Protein AF-A0A9R0TWY5-F1 (afdb_monomer_lite)

Organism: Triticum turgidum subsp. durum (NCBI:txid4567)

pLDDT: mean 80.07, std 17.95, range [31.91, 96.81]

Secondary structure (DSSP, 8-state):
--------GGGTTHHHHHHHTSTTT-HHHHHHHHHHHHHHHHHHHHHH---SSHHHHHHHHHHHHHHHHHHHHHHHHHHHHHHHHHHHHHHHHHHHHHHHHHH-GGG----S--------------S-TTTHHHHHHHHHTSS---SS-SHHHHHHHHHHHHHHHHHHHHHHHHHHHHHHHHHHHHHHHHHHHHHHHHHHHHHHHHHHHHHHHHHHHHHHHHHHHHHHHHHHHHHHHHHHH--------TTHHHHHHHHHHHHHHHHHHHHHHHHHHHHHHHHHHHHHHHHHHHHHHHHHHHHHHHHHHHHHHHHHHHHHHHHHHHHHHHHHHHHHHHHHHHHHHHHHHHHHHHHHHHHHHHHHHHHHHHHHHHHHHHHHHHHHHHHHHHHHHHHHHHHHHHHHHHHHHHHHHHHHHHHHHHHHHHHHHHHHHHHHHGGGS--S---S---------SSSSGGGTHHHHHHHHHHHHHHHHHHHHHHHHHHHHHHHHHHHHHHHHHHHHHHHHHHHHHHHHHHHHHHHHHHHHHHHHHHHHHHHHHHHHHHHHHHHHHHHHHHHHHHHHHHHHHHHHHHHHHHHHHHHHHHHHHHHHHHHHHHHHHHHHHHHHHHHHHHHHHHHHHHHHHHHHHHHHHHHHHHHHHHHHHHHHHHHHHHHHHHHHHHHHHHHHHHHHHHHHHHHHHHHSTT-

Foldseek 3Di:
DDDDDDPDPPPPCVVVCCQDPDCVRHPVLVVLVVVLVVLVVVLVCLQPDDDPDPVSNVVSCVVCVVVSVVSVVVSVVSVVVVVVVNVVVVVVVVVVVVVVCVVCVPRDDDDPPDDDDDDDDDDDDDDDPPVVVVVVVVVVVDDDDDDDCDPVVVVVVVVVVVVVVVVVVVVVVVVVVVVVVVVVVVVVVVVVVVVVVVVVVVVVVVVVVVVVVVVVVVVVVVVVVVVVVVVVVVVVVVVVPDDDDDDDDVPVVVVVVVVVVVVVVVVVVVVVVVVVVVVVVVVVVVVVVVVVVVVVVVVVVVVVVVVVVVVVVVVVVVVVVVVVVVVVVVVVVVVVVVVVVVVVVVVVVVVVVVVVVVVVVVVVVVVVVVVVVVVVVVVVVVVVVVVVVVVVVVVVVVVVVVVVVVVVVVVVVVVVVVVVVVVVVVVVVVVVVVVVVVVVPPPPDPDDDDDDDDDPPPPPPPPPPVVVVVVVVVVVVVVVVVVVVVVVVVVVVVVVVVVVVVVVVVVVVVVVVVVVVVVVVVVVVVVVVVVVVVVVVVVVVVVVVVVVVVVVVVVVVVVVVVVVVVVVVVVVVVVVVVVVVVVVVVVVVVVVVVVVVVVVVVVVVVVVVVVVVVVVVVVVVVVVVVVVVVVVVVVVVVVVVVVVVVVVVVVVVVVVVVVVVVVVVVVVVVVVVVVVVVVVVVVVVVVPPVPD

Structure (mmCIF, N/CA/C/O backbone):
data_AF-A0A9R0TWY5-F1
#
_entry.id   AF-A0A9R0TWY5-F1
#
loop_
_atom_site.group_PDB
_atom_site.id
_atom_site.type_symbol
_atom_site.label_atom_id
_atom_site.label_alt_id
_atom_site.label_comp_id
_atom_site.label_asym_id
_atom_site.label_entity_id
_atom_site.label_seq_id
_atom_site.pdbx_PDB_ins_code
_atom_site.Cartn_x
_atom_site.Cartn_y
_atom_site.Cartn_z
_atom_site.occupancy
_atom_site.B_iso_or_equiv
_atom_site.auth_seq_id
_atom_site.auth_comp_id
_atom_site.auth_asym_id
_atom_site.auth_atom_id
_atom_site.pdbx_PDB_model_num
ATOM 1 N N . MET A 1 1 ? 45.785 25.329 -63.243 1.00 34.78 1 MET A N 1
ATOM 2 C CA . MET A 1 1 ? 45.561 25.012 -61.820 1.00 34.78 1 MET A CA 1
ATOM 3 C C . MET A 1 1 ? 44.233 24.293 -61.726 1.00 34.78 1 MET A C 1
ATOM 5 O O . MET A 1 1 ? 43.236 24.856 -62.151 1.00 34.78 1 MET A O 1
ATOM 9 N N . ALA A 1 2 ? 44.260 23.022 -61.329 1.00 37.69 2 ALA A N 1
ATOM 10 C CA . ALA A 1 2 ? 43.094 22.147 -61.291 1.00 37.69 2 ALA A CA 1
ATOM 11 C C . ALA A 1 2 ? 42.372 22.307 -59.947 1.00 37.69 2 ALA A C 1
ATOM 13 O O . ALA A 1 2 ? 42.999 22.149 -58.903 1.00 37.69 2 ALA A O 1
ATOM 14 N N . THR A 1 3 ? 41.079 22.621 -59.974 1.00 32.69 3 THR A N 1
ATOM 15 C CA . THR A 1 3 ? 40.222 22.698 -58.783 1.00 32.69 3 THR A CA 1
ATOM 16 C C . THR A 1 3 ? 39.201 21.571 -58.844 1.00 32.69 3 THR A C 1
ATOM 18 O O . THR A 1 3 ? 38.258 21.605 -59.632 1.00 32.69 3 THR A O 1
ATOM 21 N N . THR A 1 4 ? 39.452 20.537 -58.048 1.00 35.50 4 THR A N 1
ATOM 22 C CA . THR A 1 4 ? 38.621 19.346 -57.879 1.00 35.50 4 THR A CA 1
ATOM 23 C C . THR A 1 4 ? 37.370 19.662 -57.060 1.00 35.50 4 THR A C 1
ATOM 25 O O . THR A 1 4 ? 37.448 20.290 -56.008 1.00 35.50 4 THR A O 1
ATOM 28 N N . SER A 1 5 ? 36.222 19.197 -57.547 1.00 36.16 5 SER A N 1
ATOM 29 C CA . SER A 1 5 ? 34.915 19.207 -56.883 1.00 36.16 5 SER A CA 1
ATOM 30 C C . SER A 1 5 ? 34.921 18.470 -55.532 1.00 36.16 5 SER A C 1
ATOM 32 O O . SER A 1 5 ? 35.591 17.437 -55.429 1.00 36.16 5 SER A O 1
ATOM 34 N N . PRO A 1 6 ? 34.127 18.905 -54.535 1.00 39.34 6 PRO A N 1
ATOM 35 C CA . PRO A 1 6 ? 33.996 18.200 -53.267 1.00 39.34 6 PRO A CA 1
ATOM 36 C C . PRO A 1 6 ? 33.177 16.922 -53.477 1.00 39.34 6 PRO A C 1
ATOM 38 O O . PRO A 1 6 ? 31.978 16.950 -53.748 1.00 39.34 6 PRO A O 1
ATOM 41 N N . THR A 1 7 ? 33.853 15.781 -53.402 1.00 39.88 7 THR A N 1
ATOM 42 C CA . THR A 1 7 ? 33.234 14.457 -53.344 1.00 39.88 7 THR A CA 1
ATOM 43 C C . THR A 1 7 ? 32.407 14.318 -52.071 1.00 39.88 7 THR A C 1
ATOM 45 O O . THR A 1 7 ? 32.945 14.455 -50.975 1.00 39.88 7 THR A O 1
ATOM 48 N N . ASP A 1 8 ? 31.132 13.996 -52.258 1.00 42.44 8 ASP A N 1
ATOM 49 C CA . ASP A 1 8 ? 30.138 13.577 -51.270 1.00 42.44 8 ASP A CA 1
ATOM 50 C C . ASP A 1 8 ? 30.741 12.648 -50.191 1.00 42.44 8 ASP A C 1
ATOM 52 O O . ASP A 1 8 ? 31.057 11.480 -50.435 1.00 42.44 8 ASP A O 1
ATOM 56 N N . VAL A 1 9 ? 30.966 13.198 -48.994 1.00 46.16 9 VAL A N 1
ATOM 57 C CA . VAL A 1 9 ? 31.624 12.516 -47.864 1.00 46.16 9 VAL A CA 1
ATOM 58 C C . VAL A 1 9 ? 30.659 11.539 -47.171 1.00 46.16 9 VAL A C 1
ATOM 60 O O . VAL A 1 9 ? 31.099 10.600 -46.509 1.00 46.16 9 VAL A O 1
ATOM 63 N N . LYS A 1 10 ? 29.343 11.659 -47.415 1.00 45.00 10 LYS A N 1
ATOM 64 C CA . LYS A 1 10 ? 28.296 10.862 -46.750 1.00 45.00 10 LYS A CA 1
ATOM 65 C C . LYS A 1 10 ? 28.230 9.386 -47.162 1.00 45.00 10 LYS A C 1
ATOM 67 O O . LYS A 1 10 ? 27.529 8.617 -46.515 1.00 45.00 10 LYS A O 1
ATOM 72 N N . ARG A 1 11 ? 28.953 8.946 -48.203 1.00 45.94 11 ARG A N 1
ATOM 73 C CA . ARG A 1 11 ? 28.915 7.544 -48.687 1.00 45.94 11 ARG A CA 1
ATOM 74 C C . ARG A 1 11 ? 30.169 6.710 -48.447 1.00 45.94 11 ARG A C 1
ATOM 76 O O . ARG A 1 11 ? 30.158 5.529 -48.788 1.00 45.94 11 ARG A O 1
ATOM 83 N N . LYS A 1 12 ? 31.242 7.260 -47.873 1.00 49.69 12 LYS A N 1
ATOM 84 C CA . LYS A 1 12 ? 32.539 6.553 -47.840 1.00 49.69 12 LYS A CA 1
ATOM 85 C C . LYS A 1 12 ? 32.571 5.305 -46.940 1.00 49.69 12 LYS A C 1
ATOM 87 O O . LYS A 1 12 ? 33.426 4.454 -47.155 1.00 49.69 12 LYS A O 1
ATOM 92 N N . TYR A 1 13 ? 31.603 5.136 -46.033 1.00 54.84 13 TYR A N 1
ATOM 93 C CA . TYR A 1 13 ? 31.552 4.004 -45.091 1.00 54.84 13 TYR A CA 1
ATOM 94 C C . TYR A 1 13 ? 30.248 3.178 -45.147 1.00 54.84 13 TYR A C 1
ATOM 96 O O . TYR A 1 13 ? 30.024 2.322 -44.293 1.00 54.84 13 TYR A O 1
ATOM 104 N N . SER A 1 14 ? 29.401 3.370 -46.174 1.00 52.78 14 SER A N 1
ATOM 105 C CA . SER A 1 14 ? 28.121 2.638 -46.326 1.00 52.78 14 SER A CA 1
ATOM 106 C C . SER A 1 14 ? 28.306 1.118 -46.365 1.00 52.78 14 SER A C 1
ATOM 108 O O . SER A 1 14 ? 27.497 0.389 -45.809 1.00 52.78 14 SER A O 1
ATOM 110 N N . TRP A 1 15 ? 29.405 0.629 -46.950 1.00 57.94 15 TRP A N 1
ATOM 111 C CA . TRP A 1 15 ? 29.685 -0.809 -47.060 1.00 57.94 15 TRP A CA 1
ATOM 112 C C . TRP A 1 15 ? 29.863 -1.509 -45.699 1.00 57.94 15 TRP A C 1
ATOM 114 O O . TRP A 1 15 ? 29.607 -2.709 -45.577 1.00 57.94 15 TRP A O 1
ATOM 124 N N . TRP A 1 16 ? 30.259 -0.759 -44.666 1.00 55.19 16 TRP A N 1
ATOM 125 C CA . TRP A 1 16 ? 30.449 -1.282 -43.315 1.00 55.19 16 TRP A CA 1
ATOM 126 C C . TRP A 1 16 ? 29.138 -1.322 -42.518 1.00 55.19 16 TRP A C 1
ATOM 128 O O . TRP A 1 16 ? 28.821 -2.352 -41.919 1.00 55.19 16 TRP A O 1
ATOM 138 N N . TRP A 1 17 ? 28.324 -0.262 -42.617 1.00 54.00 17 TRP A N 1
ATOM 139 C CA . TRP A 1 17 ? 26.941 -0.227 -42.114 1.00 54.00 17 TRP A CA 1
ATOM 140 C C . TRP A 1 17 ? 26.075 -1.327 -42.739 1.00 54.00 17 TRP A C 1
ATOM 142 O O . TRP A 1 17 ? 25.400 -2.080 -42.032 1.00 54.00 17 TRP A O 1
ATOM 152 N N . ASP A 1 18 ? 26.156 -1.468 -44.065 1.00 56.38 18 ASP A N 1
ATOM 153 C CA . ASP A 1 18 ? 25.408 -2.468 -44.824 1.00 56.38 18 ASP A CA 1
ATOM 154 C C . ASP A 1 18 ? 25.840 -3.905 -44.494 1.00 56.38 18 ASP A C 1
ATOM 156 O O . ASP A 1 18 ? 25.045 -4.824 -44.681 1.00 56.38 18 ASP A O 1
ATOM 160 N N . SER A 1 19 ? 27.058 -4.131 -43.984 1.00 57.53 19 SER A N 1
ATOM 161 C CA . SER A 1 19 ? 27.556 -5.481 -43.669 1.00 57.53 19 SER A CA 1
ATOM 162 C C . SER A 1 19 ? 27.142 -6.005 -42.289 1.00 57.53 19 SER A C 1
ATOM 164 O O . SER A 1 19 ? 26.990 -7.216 -42.145 1.00 57.53 19 SER A O 1
ATOM 166 N N . HIS A 1 20 ? 26.940 -5.144 -41.281 1.00 57.88 20 HIS A N 1
ATOM 167 C CA . HIS A 1 20 ? 26.752 -5.601 -39.889 1.00 57.88 20 HIS A CA 1
ATOM 168 C C . HIS A 1 20 ? 25.361 -5.362 -39.292 1.00 57.88 20 HIS A C 1
ATOM 170 O O . HIS A 1 20 ? 24.968 -6.098 -38.385 1.00 57.88 20 HIS A O 1
ATOM 176 N N . ILE A 1 21 ? 24.610 -4.375 -39.791 1.00 62.28 21 ILE A N 1
ATOM 177 C CA . ILE A 1 21 ? 23.358 -3.920 -39.155 1.00 62.28 21 ILE A CA 1
ATOM 178 C C . ILE A 1 21 ? 22.152 -4.015 -40.116 1.00 62.28 21 ILE A C 1
ATOM 180 O O . ILE A 1 21 ? 21.000 -3.887 -39.710 1.00 62.28 21 ILE A O 1
ATOM 184 N N . CYS A 1 22 ? 22.375 -4.338 -41.396 1.00 62.16 22 CYS A N 1
ATOM 185 C CA . CYS A 1 22 ? 21.287 -4.552 -42.350 1.00 62.16 22 CYS A CA 1
ATOM 186 C C . CYS A 1 22 ? 20.731 -5.993 -42.271 1.00 62.16 22 CYS A C 1
ATOM 188 O O . CYS A 1 22 ? 21.514 -6.949 -42.348 1.00 62.16 22 CYS A O 1
ATOM 190 N N . PRO A 1 23 ? 19.394 -6.188 -42.247 1.00 56.72 23 PRO A N 1
ATOM 191 C CA . PRO A 1 23 ? 18.764 -7.515 -42.284 1.00 56.72 23 PRO A CA 1
ATOM 192 C C . PRO A 1 23 ? 19.179 -8.388 -43.478 1.00 56.72 23 PRO A C 1
ATOM 194 O O . PRO A 1 23 ? 19.038 -9.601 -43.426 1.00 56.72 23 PRO A O 1
ATOM 197 N N . LYS A 1 24 ? 19.688 -7.784 -44.563 1.00 58.66 24 LYS A N 1
ATOM 198 C CA . LYS A 1 24 ? 20.095 -8.498 -45.785 1.00 58.66 24 LYS A CA 1
ATOM 199 C C . LYS A 1 24 ? 21.449 -9.208 -45.676 1.00 58.66 24 LYS A C 1
ATOM 201 O O . LYS A 1 24 ? 21.680 -10.145 -46.431 1.00 58.66 24 LYS A O 1
ATOM 206 N N . ASN A 1 25 ? 22.327 -8.766 -44.771 1.00 62.78 25 ASN A N 1
ATOM 207 C CA . ASN A 1 25 ? 23.707 -9.265 -44.660 1.00 62.78 25 ASN A CA 1
ATOM 208 C C . ASN A 1 25 ? 24.039 -9.838 -43.270 1.00 62.78 25 ASN A C 1
ATOM 210 O O . ASN A 1 25 ? 25.028 -10.556 -43.121 1.00 62.78 25 ASN A O 1
ATOM 214 N N . SER A 1 26 ? 23.211 -9.566 -42.258 1.00 73.25 26 SER A N 1
ATOM 215 C CA . SER A 1 26 ? 23.418 -10.033 -40.888 1.00 73.25 26 SER A CA 1
ATOM 216 C C . SER A 1 26 ? 22.602 -11.295 -40.582 1.00 73.25 26 SER A C 1
ATOM 218 O O . SER A 1 26 ? 21.397 -11.225 -40.333 1.00 73.25 26 SER A O 1
ATOM 220 N N . LYS A 1 27 ? 23.274 -12.457 -40.554 1.00 75.69 27 LYS A N 1
ATOM 221 C CA . LYS A 1 27 ? 22.642 -13.757 -40.243 1.00 75.69 27 LYS A CA 1
ATOM 222 C C . LYS A 1 27 ? 21.969 -13.776 -38.872 1.00 75.69 27 LYS A C 1
ATOM 224 O O . LYS A 1 27 ? 20.862 -14.276 -38.748 1.00 75.69 27 LYS A O 1
ATOM 229 N N . TRP A 1 28 ? 22.603 -13.182 -37.859 1.00 80.75 28 TRP A N 1
ATOM 230 C CA . TRP A 1 28 ? 22.056 -13.176 -36.501 1.00 80.75 28 TRP A CA 1
ATOM 231 C C . TRP A 1 28 ? 20.778 -12.329 -36.403 1.00 80.75 28 TRP A C 1
ATOM 233 O O . TRP A 1 28 ? 19.844 -12.710 -35.702 1.00 80.75 28 TRP A O 1
ATOM 243 N N . LEU A 1 29 ? 20.720 -11.194 -37.112 1.00 80.50 29 LEU A N 1
ATOM 244 C CA . LEU A 1 29 ? 19.552 -10.312 -37.135 1.00 80.50 29 LEU A CA 1
ATOM 245 C C . LEU A 1 29 ? 18.396 -10.974 -37.888 1.00 80.50 29 LEU A C 1
ATOM 247 O O . LEU A 1 29 ? 17.257 -10.924 -37.433 1.00 80.50 29 LEU A O 1
ATOM 251 N N . GLN A 1 30 ? 18.701 -11.639 -39.003 1.00 82.06 30 GLN A N 1
ATOM 252 C CA . GLN A 1 30 ? 17.726 -12.408 -39.767 1.00 82.06 30 GLN A CA 1
ATOM 253 C C . GLN A 1 30 ? 17.146 -13.572 -38.945 1.00 82.06 30 GLN A C 1
ATOM 255 O O . GLN A 1 30 ? 15.929 -13.687 -38.848 1.00 82.06 30 GLN A O 1
ATOM 260 N N . GLU A 1 31 ? 17.992 -14.375 -38.292 1.00 83.50 31 GLU A N 1
ATOM 261 C CA . GLU A 1 31 ? 17.561 -15.495 -37.440 1.00 83.50 31 GLU A CA 1
ATOM 262 C C . GLU A 1 31 ? 16.692 -15.025 -36.258 1.00 83.50 31 GLU A C 1
ATOM 264 O O . GLU A 1 31 ? 15.694 -15.664 -35.934 1.00 83.50 31 GLU A O 1
ATOM 269 N N . ASN A 1 32 ? 17.012 -13.878 -35.642 1.00 84.88 32 ASN A N 1
ATOM 270 C CA . ASN A 1 32 ? 16.196 -13.313 -34.558 1.00 84.88 32 ASN A CA 1
ATOM 271 C C . ASN A 1 32 ? 14.842 -12.787 -35.054 1.00 84.88 32 ASN A C 1
ATOM 273 O O . ASN A 1 32 ? 13.831 -12.954 -34.375 1.00 84.88 32 ASN A O 1
ATOM 277 N N . LEU A 1 33 ? 14.802 -12.157 -36.231 1.00 84.69 33 LEU A N 1
ATOM 278 C CA . LEU A 1 33 ? 13.550 -11.689 -36.829 1.00 84.69 33 LEU A CA 1
ATOM 279 C C . LEU A 1 33 ? 12.658 -12.863 -37.260 1.00 84.69 33 LEU A C 1
ATOM 281 O O . LEU A 1 33 ? 11.449 -12.805 -37.051 1.00 84.69 33 LEU A O 1
ATOM 285 N N . GLU A 1 34 ? 13.238 -13.937 -37.801 1.00 87.19 34 GLU A N 1
ATOM 286 C CA . GLU A 1 34 ? 12.519 -15.168 -38.157 1.00 87.19 34 GLU A CA 1
ATOM 287 C C . GLU A 1 34 ? 11.997 -15.924 -36.917 1.00 87.19 34 GLU A C 1
ATOM 289 O O . GLU A 1 34 ? 10.867 -16.422 -36.939 1.00 87.19 34 GLU A O 1
ATOM 294 N N . ASP A 1 35 ? 12.761 -15.972 -35.817 1.00 86.56 35 ASP A N 1
ATOM 295 C CA . ASP A 1 35 ? 12.313 -16.547 -34.536 1.00 86.56 35 ASP A CA 1
ATOM 296 C C . ASP A 1 35 ? 11.154 -15.742 -33.922 1.00 86.56 35 ASP A C 1
ATOM 298 O O . ASP A 1 35 ? 10.124 -16.311 -33.547 1.00 86.56 35 ASP A O 1
ATOM 302 N N . MET A 1 36 ? 11.263 -14.408 -33.887 1.00 85.31 36 MET A N 1
ATOM 303 C CA . MET A 1 36 ? 10.181 -13.544 -33.399 1.00 85.31 36 MET A CA 1
ATOM 304 C C . MET A 1 36 ? 8.920 -13.650 -34.266 1.00 85.31 36 MET A C 1
ATOM 306 O O . MET A 1 36 ? 7.821 -13.770 -33.724 1.00 85.31 36 MET A O 1
ATOM 310 N N . ASP A 1 37 ? 9.053 -13.667 -35.595 1.00 85.50 37 ASP A N 1
ATOM 311 C CA . ASP A 1 37 ? 7.923 -13.848 -36.515 1.00 85.50 37 ASP A CA 1
ATOM 312 C C . ASP A 1 37 ? 7.256 -15.226 -36.337 1.00 85.50 37 ASP A C 1
ATOM 314 O O . ASP A 1 37 ? 6.028 -15.339 -36.319 1.00 85.50 37 ASP A O 1
ATOM 318 N N . SER A 1 38 ? 8.045 -16.280 -36.105 1.00 87.69 38 SER A N 1
ATOM 319 C CA . SER A 1 38 ? 7.534 -17.627 -35.812 1.00 87.69 38 SER A CA 1
ATOM 320 C C . SER A 1 38 ? 6.748 -17.679 -34.498 1.00 87.69 38 SER A C 1
ATOM 322 O O . SER A 1 38 ? 5.668 -18.275 -34.450 1.00 87.69 38 SER A O 1
ATOM 324 N N . LYS A 1 39 ? 7.233 -17.007 -33.446 1.00 85.12 39 LYS A N 1
ATOM 325 C CA . LYS A 1 39 ? 6.540 -16.886 -32.151 1.00 85.12 39 LYS A CA 1
ATOM 326 C C . LYS A 1 39 ? 5.247 -16.083 -32.265 1.00 85.12 39 LYS A C 1
ATOM 328 O O . LYS A 1 39 ? 4.215 -16.527 -31.764 1.00 85.12 39 LYS A O 1
ATOM 333 N N . ILE A 1 40 ? 5.262 -14.965 -32.991 1.00 86.44 40 ILE A N 1
ATOM 334 C CA . ILE A 1 40 ? 4.067 -14.149 -33.256 1.00 86.44 40 ILE A CA 1
ATOM 335 C C . ILE A 1 40 ? 3.013 -14.968 -34.011 1.00 86.44 40 ILE A C 1
ATOM 337 O O . ILE A 1 40 ? 1.846 -14.972 -33.622 1.00 86.44 40 ILE A O 1
ATOM 341 N N . LYS A 1 41 ? 3.405 -15.734 -35.035 1.00 84.38 41 LYS A N 1
ATOM 342 C CA . LYS A 1 41 ? 2.493 -16.641 -35.754 1.00 84.38 41 LYS A CA 1
ATOM 343 C C . LYS A 1 41 ? 1.900 -17.721 -34.848 1.00 84.38 41 LYS A C 1
ATOM 345 O O . LYS A 1 41 ? 0.728 -18.063 -34.992 1.00 84.38 41 LYS A O 1
ATOM 350 N N . LEU A 1 42 ? 2.677 -18.246 -33.902 1.00 83.38 42 LEU A N 1
ATOM 351 C CA . LEU A 1 42 ? 2.210 -19.247 -32.941 1.00 83.38 42 LEU A CA 1
ATOM 352 C C . LEU A 1 42 ? 1.219 -18.645 -31.928 1.00 83.38 42 LEU A C 1
ATOM 354 O O . LEU A 1 42 ? 0.194 -19.260 -31.637 1.00 83.38 42 LEU A O 1
ATOM 358 N N . MET A 1 43 ? 1.454 -17.407 -31.482 1.00 82.44 43 MET A N 1
ATOM 359 C CA . MET A 1 43 ? 0.512 -16.637 -30.659 1.00 82.44 43 MET A CA 1
ATOM 360 C C . MET A 1 43 ? -0.790 -16.330 -31.409 1.00 82.44 43 MET A C 1
ATOM 362 O O . MET A 1 43 ? -1.872 -16.517 -30.856 1.00 82.44 43 MET A O 1
ATOM 366 N N . ILE A 1 44 ? -0.704 -15.921 -32.679 1.00 80.25 44 ILE A N 1
ATOM 367 C CA . ILE A 1 44 ? -1.874 -15.699 -33.541 1.00 80.25 44 ILE A CA 1
ATOM 368 C C . ILE A 1 44 ? -2.671 -17.000 -33.693 1.00 80.25 44 ILE A C 1
ATOM 370 O O . ILE A 1 44 ? -3.883 -16.994 -33.510 1.00 80.25 44 ILE A O 1
ATOM 374 N N . LYS A 1 45 ? -2.007 -18.142 -33.898 1.00 81.12 45 LYS A N 1
ATOM 375 C CA . LYS A 1 45 ? -2.662 -19.456 -34.005 1.00 81.12 45 LYS A CA 1
ATOM 376 C C . LYS A 1 45 ? -3.390 -19.883 -32.723 1.00 81.12 45 LYS A C 1
ATOM 378 O O . LYS A 1 45 ? -4.452 -20.495 -32.797 1.00 81.12 45 LYS A O 1
ATOM 383 N N . ILE A 1 46 ? -2.853 -19.542 -31.549 1.00 76.62 46 ILE A N 1
ATOM 384 C CA . ILE A 1 46 ? -3.518 -19.769 -30.253 1.00 76.62 46 ILE A CA 1
ATOM 385 C C . ILE A 1 46 ? -4.810 -18.944 -30.136 1.00 76.62 46 ILE A C 1
ATOM 387 O O . ILE A 1 46 ? -5.764 -19.398 -29.498 1.00 76.62 46 ILE A O 1
ATOM 391 N N . ILE A 1 47 ? -4.844 -17.763 -30.761 1.00 72.56 47 ILE A N 1
ATOM 392 C CA . ILE A 1 47 ? -5.973 -16.822 -30.749 1.00 72.56 47 ILE A CA 1
ATOM 393 C C . ILE A 1 47 ? -7.012 -17.143 -31.845 1.00 72.56 47 ILE A C 1
ATOM 395 O O . ILE A 1 47 ? -8.208 -16.957 -31.614 1.00 72.56 47 ILE A O 1
ATOM 399 N N . GLU A 1 48 ? -6.579 -17.621 -33.015 1.00 71.75 48 GLU A N 1
ATOM 400 C CA . GLU A 1 48 ? -7.418 -17.854 -34.204 1.00 71.75 48 GLU A CA 1
ATOM 401 C C . GLU A 1 48 ? -8.121 -19.223 -34.246 1.00 71.75 48 GLU A C 1
ATOM 403 O O . GLU A 1 48 ? -8.956 -19.436 -35.119 1.00 71.75 48 GLU A O 1
ATOM 408 N N . GLU A 1 49 ? -7.833 -20.159 -33.335 1.00 65.69 49 GLU A N 1
ATOM 409 C CA . GLU A 1 49 ? -8.356 -21.529 -33.456 1.00 65.69 49 GLU A CA 1
ATOM 410 C C . GLU A 1 49 ? -9.896 -21.622 -33.302 1.00 65.69 49 GLU A C 1
ATOM 412 O O . GLU A 1 49 ? -10.476 -21.176 -32.306 1.00 65.69 49 GLU A O 1
ATOM 417 N N . ASP A 1 50 ? -10.548 -22.222 -34.312 1.00 56.75 50 ASP A N 1
ATOM 418 C CA . ASP A 1 50 ? -12.003 -22.271 -34.513 1.00 56.75 50 ASP A CA 1
ATOM 419 C C . ASP A 1 50 ? -12.761 -22.911 -33.337 1.00 56.75 50 ASP A C 1
ATOM 421 O O . ASP A 1 50 ? -12.819 -24.131 -33.160 1.00 56.75 50 ASP A O 1
ATOM 425 N N . ALA A 1 51 ? -13.424 -22.069 -32.545 1.00 55.53 51 ALA A N 1
ATOM 426 C CA . ALA A 1 51 ? -14.392 -22.498 -31.548 1.00 55.53 51 ALA A CA 1
ATOM 427 C C . ALA A 1 51 ? -15.812 -22.397 -32.124 1.00 55.53 51 ALA A C 1
ATOM 429 O O . ALA A 1 51 ? -16.366 -21.308 -32.252 1.00 55.53 51 ALA A O 1
ATOM 430 N N . GLU A 1 52 ? -16.434 -23.546 -32.396 1.00 58.06 52 GLU A N 1
ATOM 431 C CA . GLU A 1 52 ? -17.813 -23.661 -32.905 1.00 58.06 52 GLU A CA 1
ATOM 432 C C . GLU A 1 52 ? -18.888 -23.074 -31.951 1.00 58.06 52 GLU A C 1
ATOM 434 O O . GLU A 1 52 ? -20.055 -22.965 -32.323 1.00 58.06 52 GLU A O 1
ATOM 439 N N . SER A 1 53 ? -18.533 -22.670 -30.718 1.00 62.81 53 SER A N 1
ATOM 440 C CA . SER A 1 53 ? -19.433 -21.962 -29.794 1.00 62.81 53 SER A CA 1
ATOM 441 C C . SER A 1 53 ? -18.704 -21.011 -28.829 1.00 62.81 53 SER A C 1
ATOM 443 O O . SER A 1 53 ? -17.555 -21.235 -28.437 1.00 62.81 53 SER A O 1
ATOM 445 N N . PHE A 1 54 ? -19.399 -19.952 -28.392 1.00 65.06 54 PHE A N 1
ATOM 446 C CA . PHE A 1 54 ? -18.863 -18.909 -27.501 1.00 65.06 54 PHE A CA 1
ATOM 447 C C . PHE A 1 54 ? -18.389 -19.447 -26.137 1.00 65.06 54 PHE A C 1
ATOM 449 O O . PHE A 1 54 ? -17.355 -19.019 -25.631 1.00 65.06 54 PHE A O 1
ATOM 456 N N . ALA A 1 55 ? -19.099 -20.426 -25.563 1.00 69.00 55 ALA A N 1
ATOM 457 C CA . ALA A 1 55 ? -18.717 -21.045 -24.291 1.00 69.00 55 ALA A CA 1
ATOM 458 C C . ALA A 1 55 ? -17.383 -21.805 -24.402 1.00 69.00 55 ALA A C 1
ATOM 460 O O . ALA A 1 55 ? -16.519 -21.683 -23.538 1.00 69.00 55 ALA A O 1
ATOM 461 N N . LYS A 1 56 ? -17.181 -22.509 -25.522 1.00 67.19 56 LYS A N 1
ATOM 462 C CA . LYS A 1 56 ? -15.939 -23.230 -25.825 1.00 67.19 56 LYS A CA 1
ATOM 463 C C . LYS A 1 56 ? -14.780 -22.260 -26.089 1.00 67.19 56 LYS A C 1
ATOM 465 O O . LYS A 1 56 ? -13.656 -22.525 -25.677 1.00 67.19 56 LYS A O 1
ATOM 470 N N . LYS A 1 57 ? -15.065 -21.100 -26.698 1.00 68.38 57 LYS A N 1
ATOM 471 C CA . LYS A 1 57 ? -14.099 -20.006 -26.900 1.00 68.38 57 LYS A CA 1
ATOM 472 C C . LYS A 1 57 ? -13.616 -19.408 -25.574 1.00 68.38 57 LYS A C 1
ATOM 474 O O . LYS A 1 57 ? -12.421 -19.192 -25.405 1.00 68.38 57 LYS A O 1
ATOM 479 N N . ALA A 1 58 ? -14.524 -19.181 -24.624 1.00 68.81 58 ALA A N 1
ATOM 480 C CA . ALA A 1 58 ? -14.173 -18.676 -23.298 1.00 68.81 58 ALA A CA 1
ATOM 481 C C . ALA A 1 58 ? -13.357 -19.701 -22.489 1.00 68.81 58 ALA A C 1
ATOM 483 O O . ALA A 1 58 ? -12.330 -19.349 -21.915 1.00 68.81 58 ALA A O 1
ATOM 484 N N . GLU A 1 59 ? -13.754 -20.977 -22.491 1.00 71.75 59 GLU A N 1
ATOM 485 C CA . GLU A 1 59 ? -13.031 -22.046 -21.786 1.00 71.75 59 GLU A CA 1
ATOM 486 C C . GLU A 1 59 ? -11.611 -22.262 -22.344 1.00 71.75 59 GLU A C 1
ATOM 488 O O . GLU A 1 59 ? -10.645 -22.346 -21.581 1.00 71.75 59 GLU A O 1
ATOM 493 N N . MET A 1 60 ? -11.462 -22.274 -23.675 1.00 68.94 60 MET A N 1
ATOM 494 C CA . MET A 1 60 ? -10.159 -22.389 -24.343 1.00 68.94 60 MET A CA 1
ATOM 495 C C . MET A 1 60 ? -9.270 -21.170 -24.088 1.00 68.94 60 MET A C 1
ATOM 497 O O . MET A 1 60 ? -8.073 -21.333 -23.862 1.00 68.94 60 MET A O 1
ATOM 501 N N . TYR A 1 61 ? -9.844 -19.963 -24.046 1.00 70.25 61 TYR A N 1
ATOM 502 C CA . TYR A 1 61 ? -9.104 -18.745 -23.716 1.00 70.25 61 TYR A CA 1
ATOM 503 C C . TYR A 1 61 ? -8.516 -18.800 -22.301 1.00 70.25 61 TYR A C 1
ATOM 505 O O . TYR A 1 61 ? -7.332 -18.524 -22.123 1.00 70.25 61 TYR A O 1
ATOM 513 N N . TYR A 1 62 ? -9.290 -19.217 -21.293 1.00 74.94 62 TYR A N 1
ATOM 514 C CA . TYR A 1 62 ? -8.771 -19.316 -19.923 1.00 74.94 62 TYR A CA 1
ATOM 515 C C . TYR A 1 62 ? -7.732 -20.430 -19.750 1.00 74.94 62 TYR A C 1
ATOM 517 O O . TYR A 1 62 ? -6.787 -20.241 -18.986 1.00 74.94 62 TYR A O 1
ATOM 525 N N . ARG A 1 63 ? -7.844 -21.550 -20.479 1.00 75.81 63 ARG A N 1
ATOM 526 C CA . ARG A 1 63 ? -6.821 -22.611 -20.455 1.00 75.81 63 ARG A CA 1
ATOM 527 C C . ARG A 1 63 ? -5.532 -22.241 -21.181 1.00 75.81 63 ARG A C 1
ATOM 529 O O . ARG A 1 63 ? -4.472 -22.657 -20.736 1.00 75.81 63 ARG A O 1
ATOM 536 N N . ARG A 1 64 ? -5.613 -21.470 -22.267 1.00 77.38 64 ARG A N 1
ATOM 537 C CA . ARG A 1 64 ? -4.455 -21.094 -23.099 1.00 77.38 64 ARG A CA 1
ATOM 538 C C . ARG A 1 64 ? -3.833 -19.755 -22.739 1.00 77.38 64 ARG A C 1
ATOM 540 O O . ARG A 1 64 ? -2.757 -19.430 -23.226 1.00 77.38 64 ARG A O 1
ATOM 547 N N . ARG A 1 65 ? -4.468 -18.982 -21.857 1.00 81.12 65 ARG A N 1
ATOM 548 C CA . ARG A 1 65 ? -3.910 -17.738 -21.317 1.00 81.12 65 ARG A CA 1
ATOM 549 C C . ARG A 1 65 ? -2.494 -17.910 -20.741 1.00 81.12 65 ARG A C 1
ATOM 551 O O . ARG A 1 65 ? -1.676 -17.047 -21.034 1.00 81.12 65 ARG A O 1
ATOM 558 N N . PRO A 1 66 ? -2.159 -18.977 -19.990 1.00 81.50 66 PRO A N 1
ATOM 559 C CA . PRO A 1 66 ? -0.793 -19.192 -19.509 1.00 81.50 66 PRO A CA 1
ATOM 560 C C . PRO A 1 66 ? 0.206 -19.433 -20.649 1.00 81.50 66 PRO A C 1
ATOM 562 O O . PRO A 1 66 ? 1.293 -18.868 -20.631 1.00 81.50 66 PRO A O 1
ATOM 565 N N . GLU A 1 67 ? -0.177 -20.207 -21.670 1.00 80.62 67 GLU A N 1
ATOM 566 C CA . GLU A 1 67 ? 0.659 -20.486 -22.851 1.00 80.62 67 GLU A CA 1
ATOM 567 C C . GLU A 1 67 ? 0.891 -19.219 -23.689 1.00 80.62 67 GLU A C 1
ATOM 569 O O . GLU A 1 67 ? 2.008 -18.946 -24.123 1.00 80.62 67 GLU A O 1
ATOM 574 N N . LEU A 1 68 ? -0.150 -18.398 -23.862 1.00 83.44 68 LEU A N 1
ATOM 575 C CA . LEU A 1 68 ? -0.055 -17.115 -24.554 1.00 83.44 68 LEU A CA 1
ATOM 576 C C . LEU A 1 68 ? 0.819 -16.118 -23.782 1.00 83.44 68 LEU A C 1
ATOM 578 O O . LEU A 1 68 ? 1.616 -15.415 -24.395 1.00 83.44 68 LEU A O 1
ATOM 582 N N . MET A 1 69 ? 0.690 -16.068 -22.453 1.00 82.44 69 MET A N 1
ATOM 583 C CA . MET A 1 69 ? 1.529 -15.219 -21.601 1.00 82.44 69 MET A CA 1
ATOM 584 C C . MET A 1 69 ? 2.999 -15.646 -21.652 1.00 82.44 69 MET A C 1
ATOM 586 O O . MET A 1 69 ? 3.858 -14.786 -21.817 1.00 82.44 69 MET A O 1
ATOM 590 N N . ALA A 1 70 ? 3.289 -16.950 -21.604 1.00 86.00 70 ALA A N 1
ATOM 591 C CA . ALA A 1 70 ? 4.653 -17.466 -21.717 1.00 86.00 70 ALA A CA 1
ATOM 592 C C . ALA A 1 70 ? 5.306 -17.086 -23.060 1.00 86.00 70 ALA A C 1
ATOM 594 O O . ALA A 1 70 ? 6.427 -16.581 -23.083 1.00 86.00 70 ALA A O 1
ATOM 595 N N . LEU A 1 71 ? 4.585 -17.237 -24.177 1.00 84.12 71 LEU A N 1
ATOM 596 C CA . LEU A 1 71 ? 5.081 -16.836 -25.501 1.00 84.12 71 LEU A CA 1
ATOM 597 C C . LEU A 1 71 ? 5.285 -15.319 -25.624 1.00 84.12 71 LEU A C 1
ATOM 599 O O . LEU A 1 71 ? 6.236 -14.874 -26.265 1.00 84.12 71 LEU A O 1
ATOM 603 N N . LEU A 1 72 ? 4.417 -14.520 -24.999 1.00 86.12 72 LEU A N 1
ATOM 604 C CA . LEU A 1 72 ? 4.509 -13.058 -25.006 1.00 86.12 72 LEU A CA 1
ATOM 605 C C . LEU A 1 72 ? 5.705 -12.566 -24.170 1.00 86.12 72 LEU A C 1
ATOM 607 O O . LEU A 1 72 ? 6.403 -11.636 -24.576 1.00 86.12 72 LEU A O 1
ATOM 611 N N . GLU A 1 73 ? 5.998 -13.229 -23.051 1.00 86.06 73 GLU A N 1
ATOM 612 C CA . GLU A 1 73 ? 7.206 -12.991 -22.253 1.00 86.06 73 GLU A CA 1
ATOM 613 C C . GLU A 1 73 ? 8.485 -13.385 -23.002 1.00 86.06 73 GLU A C 1
ATOM 615 O O . GLU A 1 73 ? 9.466 -12.638 -22.984 1.00 86.06 73 GLU A O 1
ATOM 620 N N . GLU A 1 74 ? 8.489 -14.527 -23.694 1.00 86.75 74 GLU A N 1
ATOM 621 C CA . GLU A 1 74 ? 9.620 -14.952 -24.527 1.00 86.75 74 GLU A CA 1
ATOM 622 C C . GLU A 1 74 ? 9.868 -14.001 -25.703 1.00 86.75 74 GLU A C 1
ATOM 624 O O . GLU A 1 74 ? 11.023 -13.691 -26.005 1.00 86.75 74 GLU A O 1
ATOM 629 N N . LEU A 1 75 ? 8.804 -13.497 -26.335 1.00 87.31 75 LEU A N 1
ATOM 630 C CA . LEU A 1 75 ? 8.893 -12.488 -27.389 1.00 87.31 75 LEU A CA 1
ATOM 631 C C . LEU A 1 75 ? 9.491 -11.180 -26.854 1.00 87.31 75 LEU A C 1
ATOM 633 O O . LEU A 1 75 ? 10.390 -10.612 -27.472 1.00 87.31 75 LEU A O 1
ATOM 637 N N . TYR A 1 76 ? 9.040 -10.723 -25.683 1.00 82.38 76 TYR A N 1
ATOM 638 C CA . TYR A 1 76 ? 9.566 -9.513 -25.052 1.00 82.38 76 TYR A CA 1
ATOM 639 C C . TYR A 1 76 ? 11.044 -9.657 -24.656 1.00 82.38 76 TYR A C 1
ATOM 641 O O . TYR A 1 76 ? 11.837 -8.743 -24.889 1.00 82.38 76 TYR A O 1
ATOM 649 N N . ARG A 1 77 ? 11.449 -10.818 -24.119 1.00 88.00 77 ARG A N 1
ATOM 650 C CA . ARG A 1 77 ? 12.862 -11.112 -23.820 1.00 88.00 77 ARG A CA 1
ATOM 651 C C . ARG A 1 77 ? 13.724 -11.124 -25.084 1.00 88.00 77 ARG A C 1
ATOM 653 O O . ARG A 1 77 ? 14.803 -10.535 -25.071 1.00 88.00 77 ARG A O 1
ATOM 660 N N . ALA A 1 78 ? 13.251 -11.743 -26.169 1.00 84.62 78 ALA A N 1
ATOM 661 C CA . ALA A 1 78 ? 13.964 -11.769 -27.448 1.00 84.62 78 ALA A CA 1
ATOM 662 C C . ALA A 1 78 ? 14.111 -10.361 -28.053 1.00 84.62 78 ALA A C 1
ATOM 664 O O . ALA A 1 78 ? 15.208 -9.977 -28.456 1.00 84.62 78 ALA A O 1
ATOM 665 N N . TYR A 1 79 ? 13.042 -9.558 -28.033 1.00 86.00 79 TYR A N 1
ATOM 666 C CA . TYR A 1 79 ? 13.072 -8.162 -28.475 1.00 86.00 79 TYR A CA 1
ATOM 667 C C . TYR A 1 79 ? 14.079 -7.325 -27.676 1.00 86.00 79 TYR A C 1
ATOM 669 O O . TYR A 1 79 ? 14.866 -6.576 -28.253 1.00 86.00 79 TYR A O 1
ATOM 677 N N . ARG A 1 80 ? 14.093 -7.472 -26.347 1.00 89.44 80 ARG A N 1
ATOM 678 C CA . ARG A 1 80 ? 15.017 -6.733 -25.481 1.00 89.44 80 ARG A CA 1
ATOM 679 C C . ARG A 1 80 ? 16.474 -7.113 -25.744 1.00 89.44 80 ARG A C 1
ATOM 681 O O . ARG A 1 80 ? 17.305 -6.229 -25.914 1.00 89.44 80 ARG A O 1
ATOM 688 N N . ALA A 1 81 ? 16.762 -8.408 -25.865 1.00 84.19 81 ALA A N 1
ATOM 689 C CA . ALA A 1 81 ? 18.098 -8.893 -26.207 1.00 84.19 81 ALA A CA 1
ATOM 690 C C . ALA A 1 81 ? 18.557 -8.409 -27.596 1.00 84.19 81 ALA A C 1
ATOM 692 O O . ALA A 1 81 ? 19.738 -8.125 -27.801 1.00 84.19 81 ALA A O 1
ATOM 693 N N . LEU A 1 82 ? 17.631 -8.297 -28.554 1.00 86.62 82 LEU A N 1
ATOM 694 C CA . LEU A 1 82 ? 17.900 -7.735 -29.875 1.00 86.62 82 LEU A CA 1
ATOM 695 C C . LEU A 1 82 ? 18.248 -6.240 -29.799 1.00 86.62 82 LEU A C 1
ATOM 697 O O . LEU A 1 82 ? 19.235 -5.823 -30.405 1.00 86.62 82 LEU A O 1
ATOM 701 N N . ALA A 1 83 ? 17.475 -5.455 -29.043 1.00 83.44 83 ALA A N 1
ATOM 702 C CA . ALA A 1 83 ? 17.727 -4.028 -28.839 1.00 83.44 83 ALA A CA 1
ATOM 703 C C . ALA A 1 83 ? 19.087 -3.783 -28.167 1.00 83.44 83 ALA A C 1
ATOM 705 O O . ALA A 1 83 ? 19.892 -3.006 -28.672 1.00 83.44 83 ALA A O 1
ATOM 706 N N . GLU A 1 84 ? 19.401 -4.532 -27.108 1.00 84.38 84 GLU A N 1
ATOM 707 C CA . GLU A 1 84 ? 20.691 -4.436 -26.419 1.00 84.38 84 GLU A CA 1
ATOM 708 C C . GLU A 1 84 ? 21.856 -4.746 -27.370 1.00 84.38 84 GLU A C 1
ATOM 710 O O . GLU A 1 84 ? 22.834 -4.003 -27.419 1.00 84.38 84 GLU A O 1
ATOM 715 N N . ARG A 1 85 ? 21.760 -5.801 -28.189 1.00 83.12 85 ARG A N 1
ATOM 716 C CA . ARG A 1 85 ? 22.804 -6.122 -29.180 1.00 83.12 85 ARG A CA 1
ATOM 717 C C . ARG A 1 85 ? 22.950 -5.057 -30.262 1.00 83.12 85 ARG A C 1
ATOM 719 O O . ARG A 1 85 ? 24.065 -4.826 -30.725 1.00 83.12 85 ARG A O 1
ATOM 726 N N . TYR A 1 86 ? 21.851 -4.427 -30.668 1.00 81.69 86 TYR A N 1
ATOM 727 C CA . TYR A 1 86 ? 21.881 -3.318 -31.616 1.00 81.69 86 TYR A CA 1
ATOM 728 C C . TYR A 1 86 ? 22.621 -2.110 -31.029 1.00 81.69 86 TYR A C 1
ATOM 730 O O . TYR A 1 86 ? 23.496 -1.559 -31.695 1.00 81.69 86 TYR A O 1
ATOM 738 N N . ASP A 1 87 ? 22.344 -1.754 -29.773 1.00 80.19 87 ASP A N 1
ATOM 739 C CA . ASP A 1 87 ? 23.020 -0.652 -29.080 1.00 80.19 87 ASP A CA 1
ATOM 740 C C . ASP A 1 87 ? 24.524 -0.903 -28.925 1.00 80.19 87 ASP A C 1
ATOM 742 O O . ASP A 1 87 ? 25.329 -0.007 -29.189 1.00 80.19 87 ASP A O 1
ATOM 746 N N . HIS A 1 88 ? 24.917 -2.135 -28.584 1.00 80.12 88 HIS A N 1
ATOM 747 C CA . HIS A 1 88 ? 26.328 -2.524 -28.516 1.00 80.12 88 HIS A CA 1
ATOM 748 C C . HIS A 1 88 ? 27.006 -2.430 -29.890 1.00 80.12 88 HIS A C 1
ATOM 750 O O . HIS A 1 88 ? 28.052 -1.798 -30.015 1.00 80.12 88 HIS A O 1
ATOM 756 N N . ALA A 1 89 ? 26.391 -2.981 -30.942 1.00 81.06 89 ALA A N 1
ATOM 757 C CA . ALA A 1 89 ? 26.944 -2.919 -32.296 1.00 81.06 89 ALA A CA 1
ATOM 758 C C . ALA A 1 89 ? 27.055 -1.474 -32.820 1.00 81.06 89 ALA A C 1
ATOM 760 O O . ALA A 1 89 ? 28.032 -1.125 -33.482 1.00 81.06 89 ALA A O 1
ATOM 761 N N . ALA A 1 90 ? 26.080 -0.616 -32.506 1.00 75.69 90 ALA A N 1
ATOM 762 C CA . ALA A 1 90 ? 26.121 0.805 -32.835 1.00 75.69 90 ALA A CA 1
ATOM 763 C C . ALA A 1 90 ? 27.196 1.558 -32.027 1.00 75.69 90 ALA A C 1
ATOM 765 O O . ALA A 1 90 ? 27.860 2.449 -32.563 1.00 75.69 90 ALA A O 1
ATOM 766 N N . GLY A 1 91 ? 27.398 1.192 -30.757 1.00 77.19 91 GLY A N 1
ATOM 767 C CA . GLY A 1 91 ? 28.462 1.715 -29.898 1.00 77.19 91 GLY A CA 1
ATOM 768 C C . GLY A 1 91 ? 29.857 1.379 -30.422 1.00 77.19 91 GLY A C 1
ATOM 769 O O . GLY A 1 91 ? 30.675 2.282 -30.616 1.00 77.19 91 GLY A O 1
ATOM 770 N N . ASP A 1 92 ? 30.096 0.110 -30.748 1.00 77.56 92 ASP A N 1
ATOM 771 C CA . ASP A 1 92 ? 31.352 -0.356 -31.344 1.00 77.56 92 ASP A CA 1
ATOM 772 C C . ASP A 1 92 ? 31.631 0.345 -32.677 1.00 77.56 92 ASP A C 1
ATOM 774 O O . ASP A 1 92 ? 32.763 0.741 -32.961 1.00 77.56 92 ASP A O 1
ATOM 778 N N . LEU A 1 93 ? 30.590 0.574 -33.479 1.00 72.38 93 LEU A N 1
ATOM 779 C CA . LEU A 1 93 ? 30.702 1.267 -34.756 1.00 72.38 93 LEU A CA 1
ATOM 780 C C . LEU A 1 93 ? 31.079 2.744 -34.595 1.00 72.38 93 LEU A C 1
ATOM 782 O O . LEU A 1 93 ? 31.945 3.239 -35.318 1.00 72.38 93 LEU A O 1
ATOM 786 N N . ARG A 1 94 ? 30.500 3.446 -33.614 1.00 76.00 94 ARG A N 1
ATOM 787 C CA . ARG A 1 94 ? 30.928 4.810 -33.259 1.00 76.00 94 ARG A CA 1
ATOM 788 C C . ARG A 1 94 ? 32.385 4.833 -32.799 1.00 76.00 94 ARG A C 1
ATOM 790 O O . ARG A 1 94 ? 33.157 5.680 -33.249 1.00 76.00 94 ARG A O 1
ATOM 797 N N . GLN A 1 95 ? 32.789 3.879 -31.960 1.00 77.06 95 GLN A N 1
ATOM 798 C CA . GLN A 1 95 ? 34.169 3.787 -31.480 1.00 77.06 95 GLN A CA 1
ATOM 799 C C . GLN A 1 95 ? 35.152 3.514 -32.625 1.00 77.06 95 GLN A C 1
ATOM 801 O O . GLN A 1 95 ? 36.253 4.065 -32.665 1.00 77.06 95 GLN A O 1
ATOM 806 N N . ALA A 1 96 ? 34.758 2.679 -33.579 1.00 74.94 96 ALA A N 1
ATOM 807 C CA . ALA A 1 96 ? 35.598 2.321 -34.700 1.00 74.94 96 ALA A CA 1
ATOM 808 C C . ALA A 1 96 ? 35.668 3.453 -35.749 1.00 74.94 96 ALA A C 1
ATOM 810 O O . ALA A 1 96 ? 36.750 3.712 -36.275 1.00 74.94 96 ALA A O 1
ATOM 811 N N . HIS A 1 97 ? 34.592 4.226 -35.958 1.00 69.00 97 HIS A N 1
ATOM 812 C CA . HIS A 1 97 ? 34.657 5.497 -36.695 1.00 69.00 97 HIS A CA 1
ATOM 813 C C . HIS A 1 97 ? 35.606 6.506 -36.036 1.00 69.00 97 HIS A C 1
ATOM 815 O O . HIS A 1 97 ? 36.403 7.126 -36.739 1.00 69.00 97 HIS A O 1
ATOM 821 N N . LYS A 1 98 ? 35.579 6.634 -34.702 1.00 75.12 98 LYS A N 1
ATOM 822 C CA . LYS A 1 98 ? 36.503 7.502 -33.956 1.00 75.12 98 LYS A CA 1
ATOM 823 C C . LYS A 1 98 ? 37.965 7.086 -34.165 1.00 75.12 98 LYS A C 1
ATOM 825 O O . LYS A 1 98 ? 38.787 7.914 -34.538 1.00 75.12 98 LYS A O 1
ATOM 830 N N . LYS A 1 99 ? 38.270 5.790 -34.043 1.00 75.12 99 LYS A N 1
ATOM 831 C CA . LYS A 1 99 ? 39.622 5.244 -34.277 1.00 75.12 99 LYS A CA 1
ATOM 832 C C . LYS A 1 99 ? 40.108 5.434 -35.720 1.00 75.12 99 LYS A C 1
ATOM 834 O O . LYS A 1 99 ? 41.287 5.690 -35.939 1.00 75.12 99 LYS A O 1
ATOM 839 N N . ILE A 1 100 ? 39.222 5.322 -36.714 1.00 69.19 100 ILE A N 1
ATOM 840 C CA . ILE A 1 100 ? 39.566 5.578 -38.125 1.00 69.19 100 ILE A CA 1
ATOM 841 C C . ILE A 1 100 ? 39.849 7.067 -38.355 1.00 69.19 100 ILE A C 1
ATOM 843 O O . ILE A 1 100 ? 40.802 7.396 -39.060 1.00 69.19 100 ILE A O 1
ATOM 847 N N . ALA A 1 101 ? 39.061 7.956 -37.745 1.00 66.88 101 ALA A N 1
ATOM 848 C CA . ALA A 1 101 ? 39.296 9.397 -37.805 1.00 66.88 101 ALA A CA 1
ATOM 849 C C . ALA A 1 101 ? 40.628 9.791 -37.136 1.00 66.88 101 ALA A C 1
ATOM 851 O O . ALA A 1 101 ? 41.359 10.618 -37.674 1.00 66.88 101 ALA A O 1
ATOM 852 N N . GLU A 1 102 ? 40.986 9.151 -36.019 1.00 72.44 102 GLU A N 1
ATOM 853 C CA . GLU A 1 102 ? 42.274 9.339 -35.332 1.00 72.44 102 GLU A CA 1
ATOM 854 C C . GLU A 1 102 ? 43.466 8.802 -36.148 1.00 72.44 102 GLU A C 1
ATOM 856 O O . GLU A 1 102 ? 44.530 9.420 -36.171 1.00 72.44 102 GLU A O 1
ATOM 861 N N . ALA A 1 103 ? 43.299 7.676 -36.850 1.00 69.75 103 ALA A N 1
ATOM 862 C CA . ALA A 1 103 ? 44.354 7.061 -37.661 1.00 69.75 103 ALA A CA 1
ATOM 863 C C . ALA A 1 103 ? 44.587 7.758 -39.017 1.00 69.75 103 ALA A C 1
ATOM 865 O O . ALA A 1 103 ? 45.685 7.661 -39.569 1.00 69.75 103 ALA A O 1
ATOM 866 N N . PHE A 1 104 ? 43.582 8.461 -39.557 1.00 63.31 104 PHE A N 1
ATOM 867 C CA . PHE A 1 104 ? 43.670 9.180 -40.837 1.00 63.31 104 PHE A CA 1
ATOM 868 C C . PHE A 1 104 ? 43.091 10.608 -40.743 1.00 63.31 104 PHE A C 1
ATOM 870 O O . PHE A 1 104 ? 42.033 10.884 -41.323 1.00 63.31 104 PHE A O 1
ATOM 877 N N . PRO A 1 105 ? 43.802 11.543 -40.079 1.00 61.62 105 PRO A N 1
ATOM 878 C CA . PRO A 1 105 ? 43.311 12.902 -39.821 1.00 61.62 105 PRO A CA 1
ATOM 879 C C . PRO A 1 105 ? 43.025 13.707 -41.097 1.00 61.62 105 PRO A C 1
ATOM 881 O O . PRO A 1 105 ? 42.081 14.490 -41.152 1.00 61.62 105 PRO A O 1
ATOM 884 N N . ASP A 1 106 ? 43.801 13.473 -42.159 1.00 52.16 106 ASP A N 1
ATOM 885 C CA . ASP A 1 106 ? 43.756 14.277 -43.389 1.00 52.16 106 ASP A CA 1
ATOM 886 C C . ASP A 1 106 ? 42.614 13.894 -44.354 1.00 52.16 106 ASP A C 1
ATOM 888 O O . ASP A 1 106 ? 42.470 14.504 -45.416 1.00 52.16 106 ASP A O 1
ATOM 892 N N . GLN A 1 107 ? 41.798 12.878 -44.036 1.00 55.84 107 GLN A N 1
ATOM 893 C CA . GLN A 1 107 ? 40.734 12.383 -44.930 1.00 55.84 107 GLN A CA 1
ATOM 894 C C . GLN A 1 107 ? 39.316 12.423 -44.341 1.00 55.84 107 GLN A C 1
ATOM 896 O O . GLN A 1 107 ? 38.359 12.171 -45.084 1.00 55.84 107 GLN A O 1
ATOM 901 N N . VAL A 1 108 ? 39.147 12.761 -43.058 1.00 52.44 108 VAL A N 1
ATOM 902 C CA . VAL A 1 108 ? 37.844 12.718 -42.374 1.00 52.44 108 VAL A CA 1
ATOM 903 C C . VAL A 1 108 ? 37.528 14.074 -41.744 1.00 52.44 108 VAL A C 1
ATOM 905 O O . VAL A 1 108 ? 37.933 14.375 -40.628 1.00 52.44 108 VAL A O 1
ATOM 908 N N . LEU A 1 109 ? 36.783 14.900 -42.483 1.00 41.09 109 LEU A N 1
ATOM 909 C CA . LEU A 1 109 ? 36.147 16.099 -41.940 1.00 41.09 109 LEU A CA 1
ATOM 910 C C . LEU A 1 109 ? 35.004 15.647 -41.016 1.00 41.09 109 LEU A C 1
ATOM 912 O O . LEU A 1 109 ? 34.057 15.015 -41.485 1.00 41.09 109 LEU A O 1
ATOM 916 N N . MET A 1 110 ? 35.123 15.922 -39.718 1.00 44.88 110 MET A N 1
ATOM 917 C CA . MET A 1 110 ? 34.049 15.719 -38.743 1.00 44.88 110 MET A CA 1
ATOM 918 C C . MET A 1 110 ? 33.073 16.897 -38.809 1.00 44.88 110 MET A C 1
ATOM 920 O O . MET A 1 110 ? 33.485 18.039 -38.608 1.00 44.88 110 MET A O 1
ATOM 924 N N . ASP A 1 111 ? 31.798 16.609 -39.082 1.00 40.72 111 ASP A N 1
ATOM 925 C CA . ASP A 1 111 ? 30.701 17.533 -38.780 1.00 40.72 111 ASP A CA 1
ATOM 926 C C . ASP A 1 111 ? 30.398 17.439 -37.267 1.00 40.72 111 ASP A C 1
ATOM 928 O O . ASP A 1 111 ? 30.302 16.319 -36.759 1.00 40.72 111 ASP A O 1
ATOM 932 N N . PRO A 1 112 ? 30.265 18.560 -36.529 1.00 41.12 112 PRO A N 1
ATOM 933 C CA . PRO A 1 112 ? 30.123 18.547 -35.067 1.00 41.12 112 PRO A CA 1
ATOM 934 C C . PRO A 1 112 ? 28.727 18.191 -34.520 1.00 41.12 112 PRO A C 1
ATOM 936 O O . PRO A 1 112 ? 28.571 18.162 -33.304 1.00 41.12 112 PRO A O 1
ATOM 939 N N . ASP A 1 113 ? 27.725 17.940 -35.365 1.00 39.06 113 ASP A N 1
ATOM 940 C CA . ASP A 1 113 ? 26.315 17.850 -34.947 1.00 39.06 113 ASP A CA 1
ATOM 941 C C . ASP A 1 113 ? 25.796 16.402 -34.865 1.00 39.06 113 ASP A C 1
ATOM 943 O O . ASP A 1 113 ? 24.940 15.997 -35.652 1.00 39.06 113 ASP A O 1
ATOM 947 N N . ASP A 1 114 ? 26.282 15.610 -33.907 1.00 36.97 114 ASP A N 1
ATOM 948 C CA . ASP A 1 114 ? 25.551 14.409 -33.472 1.00 36.97 114 ASP A CA 1
ATOM 949 C C . ASP A 1 114 ? 25.660 14.268 -31.943 1.00 36.97 114 ASP A C 1
ATOM 951 O O . ASP A 1 114 ? 26.583 13.662 -31.392 1.00 36.97 114 ASP A O 1
ATOM 955 N N . ASP A 1 115 ? 24.728 14.936 -31.259 1.00 44.16 115 ASP A N 1
ATOM 956 C CA . ASP A 1 115 ? 24.529 14.905 -29.812 1.00 44.16 115 ASP A CA 1
ATOM 957 C C . ASP A 1 115 ? 24.210 13.481 -29.331 1.00 44.16 115 ASP A C 1
ATOM 959 O O . ASP A 1 115 ? 23.231 12.892 -29.780 1.00 44.16 115 ASP A O 1
ATOM 963 N N . LEU A 1 116 ? 25.011 12.951 -28.394 1.00 36.09 116 LEU A N 1
ATOM 964 C CA . LEU A 1 116 ? 24.633 12.126 -27.224 1.00 36.09 116 LEU A CA 1
ATOM 965 C C . LEU A 1 116 ? 25.913 11.744 -26.426 1.00 36.09 116 LEU A C 1
ATOM 967 O O . LEU A 1 116 ? 26.997 11.644 -27.007 1.00 36.09 116 LEU A O 1
ATOM 971 N N . PRO A 1 117 ? 25.838 11.560 -25.090 1.00 41.25 117 PRO A N 1
ATOM 972 C CA . PRO A 1 117 ? 26.989 11.680 -24.196 1.00 41.25 117 PRO A CA 1
ATOM 973 C C . PRO A 1 117 ? 27.936 10.478 -24.293 1.00 41.25 117 PRO A C 1
ATOM 975 O O . PRO A 1 117 ? 27.556 9.331 -24.063 1.00 41.25 117 PRO A O 1
ATOM 978 N N . ALA A 1 118 ? 29.201 10.758 -24.608 1.00 34.00 118 ALA A N 1
ATOM 979 C CA . ALA A 1 118 ? 30.277 9.780 -24.597 1.00 34.00 118 ALA A CA 1
ATOM 980 C C . ALA A 1 118 ? 30.837 9.628 -23.176 1.00 34.00 118 ALA A C 1
ATOM 982 O O . ALA A 1 118 ? 31.706 10.391 -22.758 1.00 34.00 118 ALA A O 1
ATOM 983 N N . GLU A 1 119 ? 30.366 8.616 -22.451 1.00 38.91 119 GLU A N 1
ATOM 984 C CA . GLU A 1 119 ? 31.056 8.110 -21.268 1.00 38.91 119 GLU A CA 1
ATOM 985 C C . GLU A 1 119 ? 31.967 6.929 -21.632 1.00 38.91 119 GLU A C 1
ATOM 987 O O . GLU A 1 119 ? 31.600 6.022 -22.379 1.00 38.91 119 GLU A O 1
ATOM 992 N N . SER A 1 120 ? 33.153 6.949 -21.022 1.00 41.19 120 SER A N 1
ATOM 993 C CA . SER A 1 120 ? 34.175 5.899 -20.935 1.00 41.19 120 SER A CA 1
ATOM 994 C C . SER A 1 120 ? 35.089 5.643 -22.150 1.00 41.19 120 SER A C 1
ATOM 996 O O . SER A 1 120 ? 34.781 4.921 -23.094 1.00 41.19 120 SER A O 1
ATOM 998 N N . ALA A 1 121 ? 36.319 6.155 -22.042 1.00 31.91 121 ALA A N 1
ATOM 999 C CA . ALA A 1 121 ? 37.521 5.382 -22.358 1.00 31.91 121 ALA A CA 1
ATOM 1000 C C . ALA A 1 121 ? 38.719 5.960 -21.589 1.00 31.91 121 ALA A C 1
ATOM 1002 O O . ALA A 1 121 ? 39.221 7.043 -21.879 1.00 31.91 121 ALA A O 1
ATOM 1003 N N . THR A 1 122 ? 39.139 5.210 -20.580 1.00 40.41 122 THR A N 1
ATOM 1004 C CA . THR A 1 122 ? 40.364 5.356 -19.796 1.00 40.41 122 THR A CA 1
ATOM 1005 C C . THR A 1 122 ? 41.616 5.163 -20.652 1.00 40.41 122 THR A C 1
ATOM 1007 O O . THR A 1 122 ? 41.729 4.132 -21.313 1.00 40.41 122 THR A O 1
ATOM 1010 N N . THR A 1 123 ? 42.600 6.054 -20.523 1.00 33.84 123 THR A N 1
ATOM 1011 C CA . THR A 1 123 ? 44.028 5.699 -20.589 1.00 33.84 123 THR A CA 1
ATOM 1012 C C . THR A 1 123 ? 44.823 6.637 -19.688 1.00 33.84 123 THR A C 1
ATOM 1014 O O . THR A 1 123 ? 44.846 7.848 -19.900 1.00 33.84 123 THR A O 1
ATOM 1017 N N . GLU A 1 124 ? 45.447 6.045 -18.675 1.00 42.38 124 GLU A N 1
ATOM 1018 C CA . GLU A 1 124 ? 46.459 6.639 -17.810 1.00 42.38 124 GLU A CA 1
ATOM 1019 C C . GLU A 1 124 ? 47.693 7.056 -18.625 1.00 42.38 124 GLU A C 1
ATOM 1021 O O . GLU A 1 124 ? 48.214 6.259 -19.401 1.00 42.38 124 GLU A O 1
ATOM 1026 N N . THR A 1 125 ? 48.206 8.264 -18.382 1.00 33.84 125 THR A N 1
ATOM 1027 C CA . THR A 1 125 ? 49.654 8.523 -18.346 1.00 33.84 125 THR A CA 1
ATOM 1028 C C . THR A 1 125 ? 49.916 9.681 -17.391 1.00 33.84 125 THR A C 1
ATOM 1030 O O . THR A 1 125 ? 49.535 10.824 -17.644 1.00 33.84 125 THR A O 1
ATOM 1033 N N . ASP A 1 126 ? 50.558 9.343 -16.277 1.00 44.88 126 ASP A N 1
ATOM 1034 C CA . ASP A 1 126 ? 51.163 10.251 -15.313 1.00 44.88 126 ASP A CA 1
ATOM 1035 C C . ASP A 1 126 ? 52.293 11.060 -15.956 1.00 44.88 126 ASP A C 1
ATOM 1037 O O . ASP A 1 126 ? 53.287 10.479 -16.378 1.00 44.88 126 ASP A O 1
ATOM 1041 N N . GLN A 1 127 ? 52.151 12.387 -15.983 1.00 40.53 127 GLN A N 1
ATOM 1042 C CA . GLN A 1 127 ? 53.197 13.405 -15.761 1.00 40.53 127 GLN A CA 1
ATOM 1043 C C . GLN A 1 127 ? 52.725 14.745 -16.333 1.00 40.53 127 GLN A C 1
ATOM 1045 O O . GLN A 1 127 ? 53.200 15.164 -17.370 1.00 40.53 127 GLN A O 1
ATOM 1050 N N . ASP A 1 128 ? 51.770 15.395 -15.662 1.00 36.50 128 ASP A N 1
ATOM 1051 C CA . ASP A 1 128 ? 51.596 16.867 -15.676 1.00 36.50 128 ASP A CA 1
ATOM 1052 C C . ASP A 1 128 ? 50.659 17.341 -14.535 1.00 36.50 128 ASP A C 1
ATOM 1054 O O . ASP A 1 128 ? 50.058 18.417 -14.546 1.00 36.50 128 ASP A O 1
ATOM 1058 N N . ASN A 1 129 ? 50.557 16.535 -13.470 1.00 43.03 129 ASN A N 1
ATOM 1059 C CA . ASN A 1 129 ? 49.556 16.677 -12.408 1.00 43.03 129 ASN A CA 1
ATOM 1060 C C . ASN A 1 129 ? 49.915 17.702 -11.305 1.00 43.03 129 ASN A C 1
ATOM 1062 O O . ASN A 1 129 ? 49.406 17.630 -10.189 1.00 43.03 129 ASN A O 1
ATOM 1066 N N . ALA A 1 130 ? 50.805 18.663 -11.569 1.00 46.44 130 ALA A N 1
ATOM 1067 C CA . ALA A 1 130 ? 51.245 19.627 -10.548 1.00 46.44 130 ALA A CA 1
ATOM 1068 C C . ALA A 1 130 ? 50.729 21.062 -10.759 1.00 46.44 130 ALA A C 1
ATOM 1070 O O . ALA A 1 130 ? 50.658 21.834 -9.797 1.00 46.44 130 ALA A O 1
ATOM 1071 N N . GLU A 1 131 ? 50.334 21.436 -11.979 1.00 43.19 131 GLU A N 1
ATOM 1072 C CA . GLU A 1 131 ? 49.781 22.774 -12.256 1.00 43.19 131 GLU A CA 1
ATOM 1073 C C . GLU A 1 131 ? 48.267 22.764 -12.448 1.00 43.19 131 GLU A C 1
ATOM 1075 O O . GLU A 1 131 ? 47.589 23.694 -12.006 1.00 43.19 131 GLU A O 1
ATOM 1080 N N . MET A 1 132 ? 47.710 21.661 -12.952 1.00 43.91 132 MET A N 1
ATOM 1081 C CA . MET A 1 132 ? 46.262 21.492 -13.052 1.00 43.91 132 MET A CA 1
ATOM 1082 C C . MET A 1 132 ? 45.600 21.345 -11.667 1.00 43.91 132 MET A C 1
ATOM 1084 O O . MET A 1 132 ? 44.516 21.875 -11.449 1.00 43.91 132 MET A O 1
ATOM 1088 N N . ALA A 1 133 ? 46.290 20.775 -10.670 1.00 46.81 133 ALA A N 1
ATOM 1089 C CA . ALA A 1 133 ? 45.801 20.711 -9.285 1.00 46.81 133 ALA A CA 1
ATOM 1090 C C . ALA A 1 133 ? 45.665 22.099 -8.620 1.00 46.81 133 ALA A C 1
ATOM 1092 O O . ALA A 1 133 ? 44.770 22.315 -7.800 1.00 46.81 133 ALA A O 1
ATOM 1093 N N . ARG A 1 134 ? 46.511 23.072 -8.998 1.00 43.47 134 ARG A N 1
ATOM 1094 C CA . ARG A 1 134 ? 46.423 24.455 -8.493 1.00 43.47 134 ARG A CA 1
ATOM 1095 C C . ARG A 1 134 ? 45.277 25.240 -9.135 1.00 43.47 134 ARG A C 1
ATOM 1097 O O . ARG A 1 134 ? 44.696 26.090 -8.465 1.00 43.47 134 ARG A O 1
ATOM 1104 N N . TYR A 1 135 ? 44.907 24.921 -10.376 1.00 43.94 135 TYR A N 1
ATOM 1105 C CA . TYR A 1 135 ? 43.724 25.497 -11.021 1.00 43.94 135 TYR A CA 1
ATOM 1106 C C . TYR A 1 135 ? 42.419 24.886 -10.475 1.00 43.94 135 TYR A C 1
ATOM 1108 O O . TYR A 1 135 ? 41.483 25.624 -10.168 1.00 43.94 135 TYR A O 1
ATOM 1116 N N . PHE A 1 136 ? 42.382 23.567 -10.238 1.00 42.59 136 PHE A N 1
ATOM 1117 C CA . PHE A 1 136 ? 41.216 22.878 -9.662 1.00 42.59 136 PHE A CA 1
ATOM 1118 C C . PHE A 1 136 ? 40.896 23.314 -8.221 1.00 42.59 136 PHE A C 1
ATOM 1120 O O . PHE A 1 136 ? 39.730 23.522 -7.890 1.00 42.59 136 PHE A O 1
ATOM 1127 N N . LEU A 1 137 ? 41.904 23.548 -7.371 1.00 45.31 137 LEU A N 1
ATOM 1128 C CA . LEU A 1 137 ? 41.679 24.055 -6.007 1.00 45.31 137 LEU A CA 1
ATOM 1129 C C . LEU A 1 137 ? 41.210 25.519 -5.972 1.00 45.31 137 LEU A C 1
ATOM 1131 O O . LEU A 1 137 ? 40.480 25.902 -5.058 1.00 45.31 137 LEU A O 1
ATOM 1135 N N . SER A 1 138 ? 41.592 26.330 -6.966 1.00 41.09 138 SER A N 1
ATOM 1136 C CA . SER A 1 138 ? 41.090 27.702 -7.098 1.00 41.09 138 SER A CA 1
ATOM 1137 C C . SER A 1 138 ? 39.650 27.737 -7.611 1.00 41.09 138 SER A C 1
ATOM 1139 O O . SER A 1 138 ? 38.903 28.619 -7.207 1.00 41.09 138 SER A O 1
ATOM 1141 N N . PHE A 1 139 ? 39.242 26.784 -8.456 1.00 42.38 139 PHE A N 1
ATOM 1142 C CA . PHE A 1 139 ? 37.866 26.695 -8.952 1.00 42.38 139 PHE A CA 1
ATOM 1143 C C . PHE A 1 139 ? 36.891 26.207 -7.868 1.00 42.38 139 PHE A C 1
ATOM 1145 O O . PHE A 1 139 ? 35.807 26.765 -7.729 1.00 42.38 139 PHE A O 1
ATOM 1152 N N . MET A 1 140 ? 37.298 25.248 -7.023 1.00 41.53 140 MET A N 1
ATOM 1153 C CA . MET A 1 140 ? 36.439 24.742 -5.938 1.00 41.53 140 MET A CA 1
ATOM 1154 C C . MET A 1 140 ? 36.154 25.757 -4.818 1.00 41.53 140 MET A C 1
ATOM 1156 O O . MET A 1 140 ? 35.184 25.586 -4.088 1.00 41.53 140 MET A O 1
ATOM 1160 N N . ASN A 1 141 ? 36.959 26.818 -4.681 1.00 45.97 141 ASN A N 1
ATOM 1161 C CA . ASN A 1 141 ? 36.766 27.845 -3.649 1.00 45.97 141 ASN A CA 1
ATOM 1162 C C . ASN A 1 141 ? 36.174 29.167 -4.179 1.00 45.97 141 ASN A C 1
ATOM 1164 O O . ASN A 1 141 ? 35.996 30.102 -3.397 1.00 45.97 141 ASN A O 1
ATOM 1168 N N . SER A 1 142 ? 35.835 29.269 -5.470 1.00 42.62 142 SER A N 1
ATOM 1169 C CA . SER A 1 142 ? 35.190 30.468 -6.026 1.00 42.62 142 SER A CA 1
ATOM 1170 C C . SER A 1 142 ? 34.191 30.129 -7.135 1.00 42.62 142 SER A C 1
ATOM 1172 O O . SER A 1 142 ? 34.513 30.227 -8.318 1.00 42.62 142 SER A O 1
ATOM 1174 N N . GLY A 1 143 ? 32.963 29.764 -6.765 1.00 33.47 143 GLY A N 1
ATOM 1175 C CA . GLY A 1 143 ? 31.870 29.600 -7.727 1.00 33.47 143 GLY A CA 1
ATOM 1176 C C . GLY A 1 143 ? 30.629 28.927 -7.146 1.00 33.47 143 GLY A C 1
ATOM 1177 O O . GLY A 1 143 ? 30.699 27.801 -6.678 1.00 33.47 143 GLY A O 1
ATOM 1178 N N . ASP A 1 144 ? 29.512 29.651 -7.176 1.00 44.88 144 ASP A N 1
ATOM 1179 C CA . ASP A 1 144 ? 28.195 29.322 -6.621 1.00 44.88 144 ASP A CA 1
ATOM 1180 C C . ASP A 1 144 ? 27.627 27.927 -6.980 1.00 44.88 144 ASP A C 1
ATOM 1182 O O . ASP A 1 144 ? 27.714 27.489 -8.130 1.00 44.88 144 ASP A O 1
ATOM 1186 N N . PRO A 1 145 ? 26.921 27.269 -6.037 1.00 45.12 145 PRO A N 1
ATOM 1187 C CA . PRO A 1 145 ? 26.346 25.945 -6.212 1.00 45.12 145 PRO A CA 1
ATOM 1188 C C . PRO A 1 145 ? 24.969 26.042 -6.878 1.00 45.12 145 PRO A C 1
ATOM 1190 O O . PRO A 1 145 ? 23.929 26.085 -6.218 1.00 45.12 145 PRO A O 1
ATOM 1193 N N . LYS A 1 146 ? 24.931 26.056 -8.208 1.00 49.00 146 LYS A N 1
ATOM 1194 C CA . LYS A 1 146 ? 23.717 25.741 -8.969 1.00 49.00 146 LYS A CA 1
ATOM 1195 C C . LYS A 1 146 ? 24.104 24.877 -10.158 1.00 49.00 146 LYS A C 1
ATOM 1197 O O . LYS A 1 146 ? 25.020 25.222 -10.888 1.00 49.00 146 LYS A O 1
ATOM 1202 N N . MET A 1 147 ? 23.315 23.824 -10.372 1.00 42.03 147 MET A N 1
ATOM 1203 C CA . MET A 1 147 ? 23.273 22.965 -11.566 1.00 42.03 147 MET A CA 1
ATOM 1204 C C . MET A 1 147 ? 23.978 21.597 -11.508 1.00 42.03 147 MET A C 1
ATOM 1206 O O . MET A 1 147 ? 24.461 21.153 -12.536 1.00 42.03 147 MET A O 1
ATOM 1210 N N . HIS A 1 148 ? 23.917 20.871 -10.379 1.00 44.22 148 HIS A N 1
ATOM 1211 C CA . HIS A 1 148 ? 23.948 19.382 -10.349 1.00 44.22 148 HIS A CA 1
ATOM 1212 C C . HIS A 1 148 ? 23.023 18.771 -9.266 1.00 44.22 148 HIS A C 1
ATOM 1214 O O . HIS A 1 148 ? 23.243 17.685 -8.756 1.00 44.22 148 HIS A O 1
ATOM 1220 N N . GLY A 1 149 ? 21.953 19.475 -8.886 1.00 47.25 149 GLY A N 1
ATOM 1221 C CA . GLY A 1 149 ? 21.140 19.127 -7.711 1.00 47.25 149 GLY A CA 1
ATOM 1222 C C . GLY A 1 149 ? 19.775 18.489 -7.983 1.00 47.25 149 GLY A C 1
ATOM 1223 O O . GLY A 1 149 ? 18.884 18.730 -7.179 1.00 47.25 149 GLY A O 1
ATOM 1224 N N . LYS A 1 150 ? 19.548 17.778 -9.096 1.00 51.03 150 LYS A N 1
ATOM 1225 C CA . LYS A 1 150 ? 18.241 17.128 -9.358 1.00 51.03 150 LYS A CA 1
ATOM 1226 C C . LYS A 1 150 ? 18.311 15.602 -9.340 1.00 51.03 150 LYS A C 1
ATOM 1228 O O . LYS A 1 150 ? 17.576 15.008 -8.563 1.00 51.03 150 LYS A O 1
ATOM 1233 N N . ASP A 1 151 ? 19.256 14.991 -10.047 1.00 51.09 151 ASP A N 1
ATOM 1234 C CA . ASP A 1 151 ? 19.314 13.521 -10.113 1.00 51.09 151 ASP A CA 1
ATOM 1235 C C . ASP A 1 151 ? 19.971 12.901 -8.864 1.00 51.09 151 ASP A C 1
ATOM 1237 O O . ASP A 1 151 ? 19.447 11.932 -8.315 1.00 51.09 151 ASP A O 1
ATOM 1241 N N . ASP A 1 152 ? 21.004 13.541 -8.301 1.00 52.06 152 ASP A N 1
ATOM 1242 C CA . ASP A 1 152 ? 21.538 13.179 -6.975 1.00 52.06 152 ASP A CA 1
ATOM 1243 C C . ASP A 1 152 ? 20.521 13.441 -5.858 1.00 52.06 152 ASP A C 1
ATOM 1245 O O . ASP A 1 152 ? 20.450 12.703 -4.882 1.00 52.06 152 ASP A O 1
ATOM 1249 N N . GLN A 1 153 ? 19.678 14.465 -6.009 1.00 58.88 153 GLN A N 1
ATOM 1250 C CA . GLN A 1 153 ? 18.716 14.863 -4.984 1.00 58.88 153 GLN A CA 1
ATOM 1251 C C . GLN A 1 153 ? 17.509 13.922 -4.927 1.00 58.88 153 GLN A C 1
ATOM 1253 O O . GLN A 1 153 ? 16.928 13.740 -3.859 1.00 58.88 153 GLN A O 1
ATOM 1258 N N . ASP A 1 154 ? 17.129 13.318 -6.051 1.00 64.25 154 ASP A N 1
ATOM 1259 C CA . ASP A 1 154 ? 16.063 12.321 -6.102 1.00 64.25 154 ASP A CA 1
ATOM 1260 C C . ASP A 1 154 ? 16.570 10.930 -5.692 1.00 64.25 154 ASP A C 1
ATOM 1262 O O . ASP A 1 154 ? 15.858 10.218 -4.983 1.00 64.25 154 ASP A O 1
ATOM 1266 N N . TYR A 1 155 ? 17.826 10.581 -6.001 1.00 66.50 155 TYR A N 1
ATOM 1267 C CA . TYR A 1 155 ? 18.463 9.385 -5.442 1.00 66.50 155 TYR A CA 1
ATOM 1268 C C . TYR A 1 155 ? 18.654 9.509 -3.923 1.00 66.50 155 TYR A C 1
ATOM 1270 O O . TYR A 1 155 ? 18.303 8.594 -3.184 1.00 66.50 155 TYR A O 1
ATOM 1278 N N . GLU A 1 156 ? 19.104 10.665 -3.428 1.00 71.69 156 GLU A N 1
ATOM 1279 C CA . GLU A 1 156 ? 19.267 10.944 -1.997 1.00 71.69 156 GLU A CA 1
ATOM 1280 C C . GLU A 1 156 ? 17.912 11.026 -1.270 1.00 71.69 156 GLU A C 1
ATOM 1282 O O . GLU A 1 156 ? 17.790 10.551 -0.141 1.00 71.69 156 GLU A O 1
ATOM 1287 N N . LYS A 1 157 ? 16.847 11.535 -1.910 1.00 78.00 157 LYS A N 1
ATOM 1288 C CA . LYS A 1 157 ? 15.472 11.439 -1.378 1.00 78.00 157 LYS A CA 1
ATOM 1289 C C . LYS A 1 157 ? 15.006 9.994 -1.278 1.00 78.00 157 LYS A C 1
ATOM 1291 O O . LYS A 1 157 ? 14.542 9.616 -0.211 1.00 78.00 157 LYS A O 1
ATOM 1296 N N . LEU A 1 158 ? 15.163 9.187 -2.327 1.00 78.44 158 LEU A N 1
ATOM 1297 C CA . LEU A 1 158 ? 14.773 7.772 -2.311 1.00 78.44 158 LEU A CA 1
ATOM 1298 C C . LEU A 1 158 ? 15.590 6.967 -1.296 1.00 78.44 158 LEU A C 1
ATOM 1300 O O . LEU A 1 158 ? 15.057 6.078 -0.638 1.00 78.44 158 LEU A O 1
ATOM 1304 N N . GLN A 1 159 ? 16.869 7.296 -1.118 1.00 76.62 159 GLN A N 1
ATOM 1305 C CA . GLN A 1 159 ? 17.739 6.658 -0.135 1.00 76.62 159 GLN A CA 1
ATOM 1306 C C . GLN A 1 159 ? 17.360 7.060 1.299 1.00 76.62 159 GLN A C 1
ATOM 1308 O O . GLN A 1 159 ? 17.320 6.205 2.184 1.00 76.62 159 GLN A O 1
ATOM 1313 N N . ASN A 1 160 ? 17.006 8.330 1.524 1.00 81.88 160 ASN A N 1
ATOM 1314 C CA . ASN A 1 160 ? 16.480 8.817 2.801 1.00 81.88 160 ASN A CA 1
ATOM 1315 C C . ASN A 1 160 ? 15.082 8.259 3.104 1.00 81.88 160 ASN A C 1
ATOM 1317 O O . ASN A 1 160 ? 14.783 7.950 4.254 1.00 81.88 160 ASN A O 1
ATOM 1321 N N . GLU A 1 161 ? 14.242 8.078 2.088 1.00 85.00 161 GLU A N 1
ATOM 1322 C CA . GLU A 1 161 ? 12.906 7.496 2.209 1.00 85.00 161 GLU A CA 1
ATOM 1323 C C . GLU A 1 161 ? 12.990 5.987 2.478 1.00 85.00 161 GLU A C 1
ATOM 1325 O O . GLU A 1 161 ? 12.321 5.488 3.380 1.00 85.00 161 GLU A O 1
ATOM 1330 N N . LEU A 1 162 ? 13.908 5.268 1.822 1.00 79.75 162 LEU A N 1
ATOM 1331 C CA . LEU A 1 162 ? 14.239 3.879 2.156 1.00 79.75 162 LEU A CA 1
ATOM 1332 C C . LEU A 1 162 ? 14.815 3.750 3.568 1.00 79.75 162 LEU A C 1
ATOM 1334 O O . LEU A 1 162 ? 14.431 2.833 4.295 1.00 79.75 162 LEU A O 1
ATOM 1338 N N . ALA A 1 163 ? 15.702 4.653 3.990 1.00 83.56 163 ALA A N 1
ATOM 1339 C CA . ALA A 1 163 ? 16.237 4.662 5.350 1.00 83.56 163 ALA A CA 1
ATOM 1340 C C . ALA A 1 163 ? 15.135 4.943 6.386 1.00 83.56 163 ALA A C 1
ATOM 1342 O O . ALA A 1 163 ? 15.057 4.245 7.398 1.00 83.56 163 ALA A O 1
ATOM 1343 N N . SER A 1 164 ? 14.241 5.893 6.098 1.00 88.06 164 SER A N 1
ATOM 1344 C CA . SER A 1 164 ? 13.071 6.216 6.919 1.00 88.06 164 SER A CA 1
ATOM 1345 C C . SER A 1 164 ? 12.119 5.027 7.029 1.00 88.06 164 SER A C 1
ATOM 1347 O O . SER A 1 164 ? 11.773 4.623 8.134 1.00 88.06 164 SER A O 1
ATOM 1349 N N . LEU A 1 165 ? 11.762 4.393 5.909 1.00 84.88 165 LEU A N 1
ATOM 1350 C CA . LEU A 1 165 ? 10.899 3.209 5.886 1.00 84.88 165 LEU A CA 1
ATOM 1351 C C . LEU A 1 165 ? 11.553 1.999 6.560 1.00 84.88 165 LEU A C 1
ATOM 1353 O O . LEU A 1 165 ? 10.865 1.183 7.170 1.00 84.88 165 LEU A O 1
ATOM 1357 N N . THR A 1 166 ? 12.877 1.865 6.483 1.00 86.38 166 THR A N 1
ATOM 1358 C CA . THR A 1 166 ? 13.616 0.801 7.180 1.00 86.38 166 THR A CA 1
ATOM 1359 C C . THR A 1 166 ? 13.608 1.033 8.688 1.00 86.38 166 THR A C 1
ATOM 1361 O O . THR A 1 166 ? 13.387 0.094 9.454 1.00 86.38 166 THR A O 1
ATOM 1364 N N . GLN A 1 167 ? 13.797 2.281 9.120 1.00 89.94 167 GLN A N 1
ATOM 1365 C CA . GLN A 1 167 ? 13.721 2.675 10.523 1.00 89.94 167 GLN A CA 1
ATOM 1366 C C . GLN A 1 167 ? 12.299 2.499 11.072 1.00 89.94 167 GLN A C 1
ATOM 1368 O O . GLN A 1 167 ? 12.119 1.896 12.128 1.00 89.94 167 GLN A O 1
ATOM 1373 N N . GLU A 1 168 ? 11.285 2.925 10.321 1.00 87.81 168 GLU A N 1
ATOM 1374 C CA . GLU A 1 168 ? 9.878 2.747 10.674 1.00 87.81 168 GLU A CA 1
ATOM 1375 C C . GLU A 1 168 ? 9.508 1.260 10.747 1.00 87.81 168 GLU A C 1
ATOM 1377 O O . GLU A 1 168 ? 8.873 0.833 11.707 1.00 87.81 168 GLU A O 1
ATOM 1382 N N . ASN A 1 169 ? 9.996 0.425 9.822 1.00 84.06 169 ASN A N 1
ATOM 1383 C CA . ASN A 1 169 ? 9.833 -1.030 9.905 1.00 84.06 169 ASN A CA 1
ATOM 1384 C C . ASN A 1 169 ? 10.523 -1.641 11.133 1.00 84.06 169 ASN A C 1
ATOM 1386 O O . ASN A 1 169 ? 9.992 -2.578 11.735 1.00 84.06 169 ASN A O 1
ATOM 1390 N N . GLN A 1 170 ? 11.698 -1.143 11.527 1.00 87.94 170 GLN A N 1
ATOM 1391 C CA . GLN A 1 170 ? 12.359 -1.588 12.757 1.00 87.94 170 GLN A CA 1
ATOM 1392 C C . GLN A 1 170 ? 11.575 -1.174 14.004 1.00 87.94 170 GLN A C 1
ATOM 1394 O O . GLN A 1 170 ? 11.448 -1.970 14.935 1.00 87.94 170 GLN A O 1
ATOM 1399 N N . ASP A 1 171 ? 11.022 0.035 14.028 1.00 89.50 171 ASP A N 1
ATOM 1400 C CA . ASP A 1 171 ? 10.252 0.537 15.163 1.00 89.50 171 ASP A CA 1
ATOM 1401 C C . ASP A 1 171 ? 8.860 -0.109 15.243 1.00 89.50 171 ASP A C 1
ATOM 1403 O O . ASP A 1 171 ? 8.396 -0.431 16.340 1.00 89.50 171 ASP A O 1
ATOM 1407 N N . LEU A 1 172 ? 8.241 -0.431 14.103 1.00 88.75 172 LEU A N 1
ATOM 1408 C CA . LEU A 1 172 ? 7.050 -1.278 14.025 1.00 88.75 172 LEU A CA 1
ATOM 1409 C C . LEU A 1 172 ? 7.342 -2.698 14.509 1.00 88.75 172 LEU A C 1
ATOM 1411 O O . LEU A 1 172 ? 6.570 -3.223 15.306 1.00 88.75 172 LEU A O 1
ATOM 1415 N N . LYS A 1 173 ? 8.475 -3.304 14.127 1.00 89.00 173 LYS A N 1
ATOM 1416 C CA . LYS A 1 173 ? 8.897 -4.605 14.673 1.00 89.00 173 LYS A CA 1
ATOM 1417 C C . LYS A 1 173 ? 9.042 -4.567 16.192 1.00 89.00 173 LYS A C 1
ATOM 1419 O O . LYS A 1 173 ? 8.508 -5.451 16.853 1.00 89.00 173 LYS A O 1
ATOM 1424 N N . LYS A 1 174 ? 9.695 -3.536 16.745 1.00 89.31 174 LYS A N 1
ATOM 1425 C CA . LYS A 1 174 ? 9.830 -3.355 18.203 1.00 89.31 174 LYS A CA 1
ATOM 1426 C C . LYS A 1 174 ? 8.472 -3.183 18.887 1.00 89.31 174 LYS A C 1
ATOM 1428 O O . LYS A 1 174 ? 8.248 -3.745 19.958 1.00 89.31 174 LYS A O 1
ATOM 1433 N N . ARG A 1 175 ? 7.553 -2.432 18.269 1.00 88.94 175 ARG A N 1
ATOM 1434 C CA . ARG A 1 175 ? 6.170 -2.286 18.748 1.00 88.94 175 ARG A CA 1
ATOM 1435 C C . ARG A 1 175 ? 5.424 -3.615 18.730 1.00 88.94 175 ARG A C 1
ATOM 1437 O O . ARG A 1 175 ? 4.806 -3.950 19.729 1.00 88.94 175 ARG A O 1
ATOM 1444 N N . ILE A 1 176 ? 5.521 -4.388 17.650 1.00 86.38 176 ILE A N 1
ATOM 1445 C CA . ILE A 1 176 ? 4.883 -5.706 17.536 1.00 86.38 176 ILE A CA 1
ATOM 1446 C C . ILE A 1 176 ? 5.420 -6.658 18.610 1.00 86.38 176 ILE A C 1
ATOM 1448 O O . ILE A 1 176 ? 4.626 -7.300 19.291 1.00 86.38 176 ILE A O 1
ATOM 1452 N N . THR A 1 177 ? 6.738 -6.707 18.834 1.00 86.38 177 THR A N 1
ATOM 1453 C CA . THR A 1 177 ? 7.319 -7.535 19.905 1.00 86.38 177 THR A CA 1
ATOM 1454 C C . THR A 1 177 ? 6.879 -7.080 21.295 1.00 86.38 177 THR A C 1
ATOM 1456 O O . THR A 1 177 ? 6.517 -7.915 22.114 1.00 86.38 177 THR A O 1
ATOM 1459 N N . SER A 1 178 ? 6.819 -5.769 21.550 1.00 88.00 178 SER A N 1
ATOM 1460 C CA . SER A 1 178 ? 6.350 -5.233 22.835 1.00 88.00 178 SER A CA 1
ATOM 1461 C C . SER A 1 178 ? 4.862 -5.514 23.083 1.00 88.00 178 SER A C 1
ATOM 1463 O O . SER A 1 178 ? 4.482 -5.814 24.213 1.00 88.00 178 SER A O 1
ATOM 1465 N N . VAL A 1 179 ? 4.023 -5.447 22.044 1.00 85.31 179 VAL A N 1
ATOM 1466 C CA . VAL A 1 179 ? 2.591 -5.777 22.128 1.00 85.31 179 VAL A CA 1
ATOM 1467 C C . VAL A 1 179 ? 2.389 -7.278 22.341 1.00 85.31 179 VAL A C 1
ATOM 1469 O O . VAL A 1 179 ? 1.538 -7.660 23.138 1.00 85.31 179 VAL A O 1
ATOM 1472 N N . LEU A 1 180 ? 3.194 -8.131 21.699 1.00 85.00 180 LEU A N 1
ATOM 1473 C CA . LEU A 1 180 ? 3.180 -9.577 21.945 1.00 85.00 180 LEU A CA 1
ATOM 1474 C C . LEU A 1 180 ? 3.580 -9.913 23.387 1.00 85.00 180 LEU A C 1
ATOM 1476 O O . LEU A 1 180 ? 2.912 -10.713 24.036 1.00 85.00 180 LEU A O 1
ATOM 1480 N N . GLU A 1 181 ? 4.618 -9.271 23.923 1.00 88.44 181 GLU A N 1
ATOM 1481 C CA . GLU A 1 181 ? 5.011 -9.435 25.327 1.00 88.44 181 GLU A CA 1
ATOM 1482 C C . GLU A 1 181 ? 3.919 -8.948 26.291 1.00 88.44 181 GLU A C 1
ATOM 1484 O O . GLU A 1 181 ? 3.607 -9.644 27.256 1.00 88.44 181 GLU A O 1
ATOM 1489 N N . GLN A 1 182 ? 3.277 -7.807 26.013 1.00 86.44 182 GLN A N 1
ATOM 1490 C CA . GLN A 1 182 ? 2.124 -7.342 26.794 1.00 86.44 182 GLN A CA 1
ATOM 1491 C C . GLN A 1 182 ? 0.936 -8.307 26.721 1.00 86.44 182 GLN A C 1
ATOM 1493 O O . GLN A 1 182 ? 0.301 -8.548 27.747 1.00 86.44 182 GLN A O 1
ATOM 1498 N N . SER A 1 183 ? 0.655 -8.881 25.548 1.00 84.62 183 SER A N 1
ATOM 1499 C CA . SER A 1 183 ? -0.402 -9.882 25.365 1.00 84.62 183 SER A CA 1
ATOM 1500 C C . SER A 1 183 ? -0.126 -11.131 26.198 1.00 84.62 183 SER A C 1
ATOM 1502 O O . SER A 1 183 ? -1.001 -11.585 26.926 1.00 84.62 183 SER A O 1
ATOM 1504 N N . ASN A 1 184 ? 1.110 -11.633 26.171 1.00 84.00 184 ASN A N 1
ATOM 1505 C CA . ASN A 1 184 ? 1.514 -12.802 26.953 1.00 84.00 184 ASN A CA 1
ATOM 1506 C C . ASN A 1 184 ? 1.437 -12.535 28.466 1.00 84.00 184 ASN A C 1
ATOM 1508 O O . ASN A 1 184 ? 0.967 -13.384 29.226 1.00 84.00 184 ASN A O 1
ATOM 1512 N N . CYS A 1 185 ? 1.849 -11.345 28.918 1.00 87.62 185 CYS A N 1
ATOM 1513 C CA . CYS A 1 185 ? 1.698 -10.936 30.315 1.00 87.62 185 CYS A CA 1
ATOM 1514 C C . CYS A 1 185 ? 0.217 -10.876 30.724 1.00 87.62 185 CYS A C 1
ATOM 1516 O O . CYS A 1 185 ? -0.147 -11.439 31.757 1.00 87.62 185 CYS A O 1
ATOM 1518 N N . ALA A 1 186 ? -0.645 -10.277 29.898 1.00 83.12 186 ALA A N 1
ATOM 1519 C CA . ALA A 1 186 ? -2.082 -10.201 30.154 1.00 83.12 186 ALA A CA 1
ATOM 1520 C C . ALA A 1 186 ? -2.751 -11.587 30.158 1.00 83.12 186 ALA A C 1
ATOM 1522 O O . ALA A 1 186 ? -3.578 -11.867 31.022 1.00 83.12 186 ALA A O 1
ATOM 1523 N N . GLU A 1 187 ? -2.372 -12.490 29.249 1.00 85.62 187 GLU A N 1
ATOM 1524 C CA . GLU A 1 187 ? -2.865 -13.872 29.241 1.00 85.62 187 GLU A CA 1
ATOM 1525 C C . GLU A 1 187 ? -2.461 -14.636 30.505 1.00 85.62 187 GLU A C 1
ATOM 1527 O O . GLU A 1 187 ? -3.293 -15.329 31.096 1.00 85.62 187 GLU A O 1
ATOM 1532 N N . SER A 1 188 ? -1.215 -14.469 30.962 1.00 87.44 188 SER A N 1
ATOM 1533 C CA . SER A 1 188 ? -0.748 -15.077 32.212 1.00 87.44 188 SER A CA 1
ATOM 1534 C C . SER A 1 188 ? -1.489 -14.529 33.438 1.00 87.44 188 SER A C 1
ATOM 1536 O O . SER A 1 188 ? -1.853 -15.292 34.333 1.00 87.44 188 SER A O 1
ATOM 1538 N N . GLU A 1 189 ? -1.801 -13.229 33.455 1.00 89.69 189 GLU A N 1
ATOM 1539 C CA . GLU A 1 189 ? -2.588 -12.597 34.516 1.00 89.69 189 GLU A CA 1
ATOM 1540 C C . GLU A 1 189 ? -4.038 -13.099 34.509 1.00 89.69 189 GLU A C 1
ATOM 1542 O O . GLU A 1 189 ? -4.578 -13.442 35.560 1.00 89.69 189 GLU A O 1
ATOM 1547 N N . VAL A 1 190 ? -4.656 -13.235 33.331 1.00 86.50 190 VAL A N 1
ATOM 1548 C CA . VAL A 1 190 ? -6.000 -13.815 33.183 1.00 86.50 190 VAL A CA 1
ATOM 1549 C C . VAL A 1 190 ? -6.037 -15.267 33.665 1.00 86.50 190 VAL A C 1
ATOM 1551 O O . VAL A 1 190 ? -7.014 -15.665 34.302 1.00 86.50 190 VAL A O 1
ATOM 1554 N N . LEU A 1 191 ? -4.995 -16.058 33.396 1.00 91.31 191 LEU A N 1
ATOM 1555 C CA . LEU A 1 191 ? -4.860 -17.421 33.919 1.00 91.31 191 LEU A CA 1
ATOM 1556 C C . LEU A 1 191 ? -4.789 -17.433 35.452 1.00 91.31 191 LEU A C 1
ATOM 1558 O O . LEU A 1 191 ? -5.608 -18.101 36.082 1.00 91.31 191 LEU A O 1
ATOM 1562 N N . CYS A 1 192 ? -3.908 -16.627 36.050 1.00 91.81 192 CYS A N 1
ATOM 1563 C CA . CYS A 1 192 ? -3.805 -16.487 37.507 1.00 91.81 192 CYS A CA 1
ATOM 1564 C C . CYS A 1 192 ? -5.128 -16.027 38.144 1.00 91.81 192 CYS A C 1
ATOM 1566 O O . CYS A 1 192 ? -5.532 -16.537 39.190 1.00 91.81 192 CYS A O 1
ATOM 1568 N N . LEU A 1 193 ? -5.835 -15.082 37.514 1.00 88.56 193 LEU A N 1
ATOM 1569 C CA . LEU A 1 193 ? -7.133 -14.606 37.992 1.00 88.56 193 LEU A CA 1
ATOM 1570 C C . LEU A 1 193 ? -8.208 -15.693 37.906 1.00 88.56 193 LEU A C 1
ATOM 1572 O O . LEU A 1 193 ? -9.008 -15.807 38.831 1.00 88.56 193 LEU A O 1
ATOM 1576 N N . LYS A 1 194 ? -8.223 -16.510 36.843 1.00 88.38 194 LYS A N 1
ATOM 1577 C CA . LYS A 1 194 ? -9.138 -17.659 36.719 1.00 88.38 194 LYS A CA 1
ATOM 1578 C C . LYS A 1 194 ? -8.885 -18.708 37.799 1.00 88.38 194 LYS A C 1
ATOM 1580 O O . LYS A 1 194 ? -9.844 -19.202 38.385 1.00 88.38 194 LYS A O 1
ATOM 1585 N N . GLU A 1 195 ? -7.623 -19.018 38.084 1.00 91.94 195 GLU A N 1
ATOM 1586 C CA . GLU A 1 195 ? -7.251 -19.944 39.159 1.00 91.94 195 GLU A CA 1
ATOM 1587 C C . GLU A 1 195 ? -7.668 -19.408 40.536 1.00 91.94 195 GLU A C 1
ATOM 1589 O O . GLU A 1 195 ? -8.297 -20.126 41.314 1.00 91.94 195 GLU A O 1
ATOM 1594 N N . ALA A 1 196 ? -7.422 -18.123 40.811 1.00 91.06 196 ALA A N 1
ATOM 1595 C CA . ALA A 1 196 ? -7.853 -17.480 42.052 1.00 91.06 196 ALA A CA 1
ATOM 1596 C C . ALA A 1 196 ? -9.386 -17.464 42.208 1.00 91.06 196 ALA A C 1
ATOM 1598 O O . ALA A 1 196 ? -9.895 -17.664 43.313 1.00 91.06 196 ALA A O 1
ATOM 1599 N N . LEU A 1 197 ? -10.129 -17.262 41.114 1.00 87.56 197 LEU A N 1
ATOM 1600 C CA . LEU A 1 197 ? -11.595 -17.310 41.102 1.00 87.56 197 LEU A CA 1
ATOM 1601 C C . LEU A 1 197 ? -12.116 -18.715 41.419 1.00 87.56 197 LEU A C 1
ATOM 1603 O O . LEU A 1 197 ? -12.984 -18.855 42.278 1.00 87.56 197 LEU A O 1
ATOM 1607 N N . ALA A 1 198 ? -11.538 -19.746 40.796 1.00 89.88 198 ALA A N 1
ATOM 1608 C CA . ALA A 1 198 ? -11.885 -21.139 41.073 1.00 89.88 198 ALA A CA 1
ATOM 1609 C C . ALA A 1 198 ? -11.601 -21.513 42.539 1.00 89.88 198 ALA A C 1
ATOM 1611 O O . ALA A 1 198 ? -12.394 -22.203 43.182 1.00 89.88 198 ALA A O 1
ATOM 1612 N N . GLN A 1 199 ? -10.496 -21.013 43.100 1.00 92.25 199 GLN A N 1
ATOM 1613 C CA . GLN A 1 199 ? -10.152 -21.238 44.500 1.00 92.25 199 GLN A CA 1
ATOM 1614 C C . GLN A 1 199 ? -11.116 -20.520 45.458 1.00 92.25 199 GLN A C 1
ATOM 1616 O O . GLN A 1 199 ? -11.565 -21.120 46.433 1.00 92.25 199 GLN A O 1
ATOM 1621 N N . GLN A 1 200 ? -11.515 -19.282 45.147 1.00 89.25 200 GLN A N 1
ATOM 1622 C CA . GLN A 1 200 ? -12.542 -18.559 45.905 1.00 89.25 200 GLN A CA 1
ATOM 1623 C C . GLN A 1 200 ? -13.923 -19.227 45.827 1.00 89.25 200 GLN A C 1
ATOM 1625 O O . GLN A 1 200 ? -14.649 -19.248 46.822 1.00 89.25 200 GLN A O 1
ATOM 1630 N N . GLU A 1 201 ? -14.302 -19.805 44.684 1.00 85.50 201 GLU A N 1
ATOM 1631 C CA . GLU A 1 201 ? -15.545 -20.578 44.570 1.00 85.50 201 GLU A CA 1
ATOM 1632 C C . GLU A 1 201 ? -15.514 -21.843 45.432 1.00 85.50 201 GLU A C 1
ATOM 1634 O O . GLU A 1 201 ? -16.475 -22.096 46.162 1.00 85.50 201 GLU A O 1
ATOM 1639 N N . ALA A 1 202 ? -14.398 -22.576 45.448 1.00 91.00 202 ALA A N 1
ATOM 1640 C CA . ALA A 1 202 ? -14.226 -23.734 46.324 1.00 91.00 202 ALA A CA 1
ATOM 1641 C C . ALA A 1 202 ? -14.257 -23.347 47.820 1.00 91.00 202 ALA A C 1
ATOM 1643 O O . ALA A 1 202 ? -14.914 -24.004 48.635 1.00 91.00 202 ALA A O 1
ATOM 1644 N N . GLU A 1 203 ? -13.600 -22.248 48.205 1.00 91.19 203 GLU A N 1
ATOM 1645 C CA . GLU A 1 203 ? -13.651 -21.706 49.572 1.00 91.19 203 GLU A CA 1
ATOM 1646 C C . GLU A 1 203 ? -15.077 -21.285 49.966 1.00 91.19 203 GLU A C 1
ATOM 1648 O O . GLU A 1 203 ? -15.547 -21.592 51.064 1.00 91.19 203 GLU A O 1
ATOM 1653 N N . LYS A 1 204 ? -15.821 -20.651 49.054 1.00 93.06 204 LYS A N 1
ATOM 1654 C CA . LYS A 1 204 ? -17.230 -20.305 49.267 1.00 93.06 204 LYS A CA 1
ATOM 1655 C C . LYS A 1 204 ? -18.094 -21.554 49.451 1.00 93.06 204 LYS A C 1
ATOM 1657 O O . LYS A 1 204 ? -18.910 -21.584 50.371 1.00 93.06 204 LYS A O 1
ATOM 1662 N N . GLU A 1 205 ? -17.953 -22.571 48.602 1.00 91.81 205 GLU A N 1
ATOM 1663 C CA . GLU A 1 205 ? -18.729 -23.813 48.715 1.00 91.81 205 GLU A CA 1
ATOM 1664 C C . GLU A 1 205 ? -18.453 -24.537 50.037 1.00 91.81 205 GLU A C 1
ATOM 1666 O O . GLU A 1 205 ? -19.388 -24.950 50.727 1.00 91.81 205 GLU A O 1
ATOM 1671 N N . THR A 1 206 ? -17.187 -24.615 50.455 1.00 91.75 206 THR A N 1
ATOM 1672 C CA . THR A 1 206 ? -16.819 -25.206 51.752 1.00 91.75 206 THR A CA 1
ATOM 1673 C C . THR A 1 206 ? -17.375 -24.408 52.938 1.00 91.75 206 THR A C 1
ATOM 1675 O O . THR A 1 206 ? -17.904 -25.006 53.881 1.00 91.75 206 THR A O 1
ATOM 1678 N N . ALA A 1 207 ? -17.357 -23.071 52.880 1.00 88.81 207 ALA A N 1
ATOM 1679 C CA . ALA A 1 207 ? -17.972 -22.214 53.895 1.00 88.81 207 ALA A CA 1
ATOM 1680 C C . ALA A 1 207 ? -19.504 -22.378 53.952 1.00 88.81 207 ALA A C 1
ATOM 1682 O O . ALA A 1 207 ? -20.087 -22.440 55.038 1.00 88.81 207 ALA A O 1
ATOM 1683 N N . VAL A 1 208 ? -20.170 -22.510 52.799 1.00 89.94 208 VAL A N 1
ATOM 1684 C CA . VAL A 1 208 ? -21.615 -22.785 52.721 1.00 89.94 208 VAL A CA 1
ATOM 1685 C C . VAL A 1 208 ? -21.946 -24.133 53.361 1.00 89.94 208 VAL A C 1
ATOM 1687 O O . VAL A 1 208 ? -22.881 -24.206 54.161 1.00 89.94 208 VAL A O 1
ATOM 1690 N N . LEU A 1 209 ? -21.161 -25.179 53.086 1.00 91.94 209 LEU A N 1
ATOM 1691 C CA . LEU A 1 209 ? -21.336 -26.495 53.709 1.00 91.94 209 LEU A CA 1
ATOM 1692 C C . LEU A 1 209 ? -21.168 -26.435 55.238 1.00 91.94 209 LEU A C 1
ATOM 1694 O O . LEU A 1 209 ? -21.968 -27.026 55.968 1.00 91.94 209 LEU A O 1
ATOM 1698 N N . GLN A 1 210 ? -20.196 -25.670 55.747 1.00 91.69 210 GLN A N 1
ATOM 1699 C CA . GLN A 1 210 ? -20.043 -25.439 57.192 1.00 91.69 210 GLN A CA 1
ATOM 1700 C C . GLN A 1 210 ? -21.224 -24.668 57.805 1.00 91.69 210 GLN A C 1
ATOM 1702 O O . GLN A 1 210 ? -21.699 -25.015 58.892 1.00 91.69 210 GLN A O 1
ATOM 1707 N N . CYS A 1 211 ? -21.745 -23.646 57.121 1.00 87.44 211 CYS A N 1
ATOM 1708 C CA . CYS A 1 211 ? -22.947 -22.924 57.549 1.00 87.44 211 CYS A CA 1
ATOM 1709 C C . CYS A 1 211 ? -24.179 -23.840 57.597 1.00 87.44 211 CYS A C 1
ATOM 1711 O O . CYS A 1 211 ? -24.941 -23.806 58.563 1.00 87.44 211 CYS A O 1
ATOM 1713 N N . GLN A 1 212 ? -24.356 -24.715 56.606 1.00 91.56 212 GLN A N 1
ATOM 1714 C CA . GLN A 1 212 ? -25.439 -25.701 56.608 1.00 91.56 212 GLN A CA 1
ATOM 1715 C C . GLN A 1 212 ? -25.296 -26.700 57.765 1.00 91.56 212 GLN A C 1
ATOM 1717 O O . GLN A 1 212 ? -26.265 -26.944 58.486 1.00 91.56 212 GLN A O 1
ATOM 1722 N N . GLN A 1 213 ? -24.087 -27.221 58.007 1.00 92.00 213 GLN A N 1
ATOM 1723 C CA . GLN A 1 213 ? -23.824 -28.127 59.131 1.00 92.00 213 GLN A CA 1
ATOM 1724 C C . GLN A 1 213 ? -24.069 -27.468 60.494 1.00 92.00 213 GLN A C 1
ATOM 1726 O O . GLN A 1 213 ? -24.690 -28.072 61.370 1.00 92.00 213 GLN A O 1
ATOM 1731 N N . SER A 1 214 ? -23.601 -26.234 60.694 1.00 86.19 214 SER A N 1
ATOM 1732 C CA . SER A 1 214 ? -23.817 -25.505 61.950 1.00 86.19 214 SER A CA 1
ATOM 1733 C C . SER A 1 214 ? -25.293 -25.164 62.175 1.00 86.19 214 SER A C 1
ATOM 1735 O O . SER A 1 214 ? -25.774 -25.285 63.301 1.00 86.19 214 SER A O 1
ATOM 1737 N N . SER A 1 215 ? -26.036 -24.836 61.115 1.00 86.69 215 SER A N 1
ATOM 1738 C CA . SER A 1 215 ? -27.484 -24.609 61.177 1.00 86.69 215 SER A CA 1
ATOM 1739 C C . SER A 1 215 ? -28.255 -25.878 61.561 1.00 86.69 215 SER A C 1
ATOM 1741 O O . SER A 1 215 ? -29.082 -25.845 62.475 1.00 86.69 215 SER A O 1
ATOM 1743 N N . ALA A 1 216 ? -27.919 -27.026 60.961 1.00 90.75 216 ALA A N 1
ATOM 1744 C CA . ALA A 1 216 ? -28.491 -28.319 61.345 1.00 90.75 216 ALA A CA 1
ATOM 1745 C C . ALA A 1 216 ? -28.192 -28.658 62.817 1.00 90.75 216 ALA A C 1
ATOM 1747 O O . ALA A 1 216 ? -29.070 -29.087 63.567 1.00 90.75 216 ALA A O 1
ATOM 1748 N N . ARG A 1 217 ? -26.962 -28.391 63.273 1.00 94.12 217 ARG A N 1
ATOM 1749 C CA . ARG A 1 217 ? -26.561 -28.597 64.671 1.00 94.12 217 ARG A CA 1
ATOM 1750 C C . ARG A 1 217 ? -27.323 -27.685 65.638 1.00 94.12 217 ARG A C 1
ATOM 1752 O O . ARG A 1 217 ? -27.712 -28.134 66.713 1.00 94.12 217 ARG A O 1
ATOM 1759 N N . LEU A 1 218 ? -27.577 -26.433 65.251 1.00 89.19 218 LEU A N 1
ATOM 1760 C CA . LEU A 1 218 ? -28.399 -25.494 66.017 1.00 89.19 218 LEU A CA 1
ATOM 1761 C C . LEU A 1 218 ? -29.865 -25.933 66.094 1.00 89.19 218 LEU A C 1
ATOM 1763 O O . LEU A 1 218 ? -30.464 -25.806 67.160 1.00 89.19 218 LEU A O 1
ATOM 1767 N N . GLN A 1 219 ? -30.443 -26.469 65.014 1.00 88.88 219 GLN A N 1
ATOM 1768 C CA . GLN A 1 219 ? -31.797 -27.034 65.057 1.00 88.88 219 GLN A CA 1
ATOM 1769 C C . GLN A 1 219 ? -31.894 -28.211 66.034 1.00 88.88 219 GLN A C 1
ATOM 1771 O O . GLN A 1 219 ? -32.824 -28.241 66.841 1.00 88.88 219 GLN A O 1
ATOM 1776 N N . ASN A 1 220 ? -30.912 -29.117 66.028 1.00 91.38 220 ASN A N 1
ATOM 1777 C CA . ASN A 1 220 ? -30.872 -30.239 66.968 1.00 91.38 220 ASN A CA 1
ATOM 1778 C C . ASN A 1 220 ? -30.795 -29.752 68.423 1.00 91.38 220 ASN A C 1
ATOM 1780 O O . ASN A 1 220 ? -31.645 -30.116 69.234 1.00 91.38 220 ASN A O 1
ATOM 1784 N N . LEU A 1 221 ? -29.868 -28.841 68.736 1.00 91.88 221 LEU A N 1
ATOM 1785 C CA . LEU A 1 221 ? -29.764 -28.250 70.078 1.00 91.88 221 LEU A CA 1
ATOM 1786 C C . LEU A 1 221 ? -31.055 -27.535 70.500 1.00 91.88 221 LEU A C 1
ATOM 1788 O O . LEU A 1 221 ? -31.470 -27.618 71.652 1.00 91.88 221 LEU A O 1
ATOM 1792 N N . ARG A 1 222 ? -31.733 -26.854 69.571 1.00 91.31 222 ARG A N 1
ATOM 1793 C CA . ARG A 1 222 ? -33.009 -26.186 69.851 1.00 91.31 222 ARG A CA 1
ATOM 1794 C C . ARG A 1 222 ? -34.120 -27.184 70.182 1.00 91.31 222 ARG A C 1
ATOM 1796 O O . ARG A 1 222 ? -34.929 -26.899 71.062 1.00 91.31 222 ARG A O 1
ATOM 1803 N N . SER A 1 223 ? -34.145 -28.340 69.517 1.00 86.69 223 SER A N 1
ATOM 1804 C CA . SER A 1 223 ? -35.084 -29.423 69.834 1.00 86.69 223 SER A CA 1
ATOM 1805 C C . SER A 1 223 ? -34.804 -30.058 71.203 1.00 86.6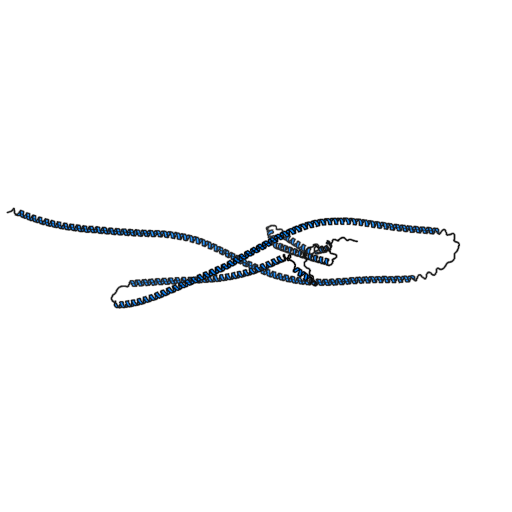9 223 SER A C 1
ATOM 1807 O O . SER A 1 223 ? -35.740 -30.297 71.962 1.00 86.69 223 SER A O 1
ATOM 1809 N N . GLU A 1 224 ? -33.531 -30.222 71.576 1.00 92.94 224 GLU A N 1
ATOM 1810 C CA . GLU A 1 224 ? -33.129 -30.697 72.908 1.00 92.94 224 GLU A CA 1
ATOM 1811 C C . GLU A 1 224 ? -33.507 -29.697 74.014 1.00 92.94 224 GLU A C 1
ATOM 1813 O O . GLU A 1 224 ? -34.023 -30.090 75.062 1.00 92.94 224 GLU A O 1
ATOM 1818 N N . ILE A 1 225 ? -33.322 -28.392 73.782 1.00 88.62 225 ILE A N 1
ATOM 1819 C CA . ILE A 1 225 ? -33.733 -27.345 74.732 1.00 88.62 225 ILE A CA 1
ATOM 1820 C C . ILE A 1 225 ? -35.252 -27.354 74.923 1.00 88.62 225 ILE A C 1
ATOM 1822 O O . ILE A 1 225 ? -35.719 -27.346 76.057 1.00 88.62 225 ILE A O 1
ATOM 1826 N N . LEU A 1 226 ? -36.031 -27.427 73.839 1.00 89.62 226 LEU A N 1
ATOM 1827 C CA . LEU A 1 226 ? -37.491 -27.539 73.927 1.00 89.62 226 LEU A CA 1
ATOM 1828 C C . LEU A 1 226 ? -37.911 -28.766 74.740 1.00 89.62 226 LEU A C 1
ATOM 1830 O O . LEU A 1 226 ? -38.745 -28.654 75.635 1.00 89.62 226 LEU A O 1
ATOM 1834 N N . HIS A 1 227 ? -37.269 -29.908 74.492 1.00 88.38 227 HIS A N 1
ATOM 1835 C CA . HIS A 1 227 ? -37.542 -31.131 75.233 1.00 88.38 227 HIS A CA 1
ATOM 1836 C C . HIS A 1 227 ? -37.239 -30.984 76.732 1.00 88.38 227 HIS A C 1
ATOM 1838 O O . HIS A 1 227 ? -38.071 -31.319 77.570 1.00 88.38 227 HIS A O 1
ATOM 1844 N N . THR A 1 228 ? -36.073 -30.444 77.093 1.00 85.56 228 THR A N 1
ATOM 1845 C CA . THR A 1 228 ? -35.710 -30.231 78.508 1.00 85.56 228 THR A CA 1
ATOM 1846 C C . THR A 1 228 ? -36.619 -29.209 79.197 1.00 85.56 228 THR A C 1
ATOM 1848 O O . THR A 1 228 ? -36.949 -29.372 80.371 1.00 85.56 228 THR A O 1
ATOM 1851 N N . GLN A 1 229 ? -37.094 -28.198 78.468 1.00 82.81 229 GLN A N 1
ATOM 1852 C CA . GLN A 1 229 ? -38.028 -27.197 78.975 1.00 82.81 229 GLN A CA 1
ATOM 1853 C C . GLN A 1 229 ? -39.433 -27.776 79.216 1.00 82.81 229 GLN A C 1
ATOM 1855 O O . GLN A 1 229 ? -40.066 -27.448 80.219 1.00 82.81 229 GLN A O 1
ATOM 1860 N N . GLU A 1 230 ? -39.903 -28.690 78.364 1.00 83.44 230 GLU A N 1
ATOM 1861 C CA . GLU A 1 230 ? -41.130 -29.459 78.608 1.00 83.44 230 GLU A CA 1
ATOM 1862 C C . GLU A 1 230 ? -41.008 -30.360 79.842 1.00 83.44 230 GLU A C 1
ATOM 1864 O O . GLU A 1 230 ? -41.923 -30.395 80.663 1.00 83.44 230 GLU A O 1
ATOM 1869 N N . GLN A 1 231 ? -39.873 -31.048 80.012 1.00 82.81 231 GLN A N 1
ATOM 1870 C CA . GLN A 1 231 ? -39.616 -31.870 81.202 1.00 82.81 231 GLN A CA 1
ATOM 1871 C C . GLN A 1 231 ? -39.613 -31.023 82.483 1.00 82.81 231 GLN A C 1
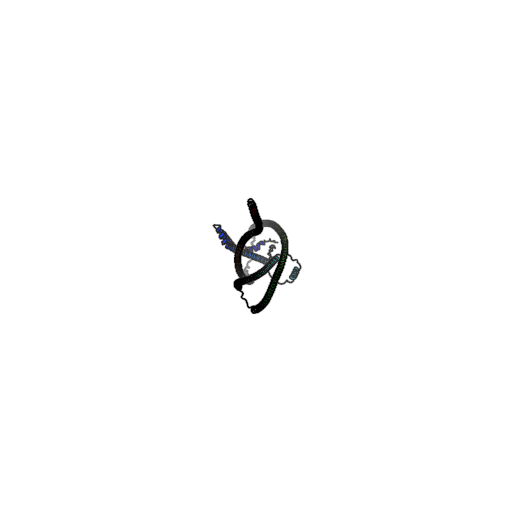ATOM 1873 O O . GLN A 1 231 ? -40.212 -31.409 83.485 1.00 82.81 231 GLN A O 1
ATOM 1878 N N . PHE A 1 232 ? -38.996 -29.838 82.449 1.00 81.31 232 PHE A N 1
ATOM 1879 C CA . PHE A 1 232 ? -39.006 -28.904 83.576 1.00 81.31 232 PHE A CA 1
ATOM 1880 C C . PHE A 1 232 ? -40.420 -28.418 83.916 1.00 81.31 232 PHE A C 1
ATOM 1882 O O . PHE A 1 232 ? -40.780 -28.346 85.089 1.00 81.31 232 PHE A O 1
ATOM 1889 N N . ASN A 1 233 ? -41.243 -28.116 82.908 1.00 79.19 233 ASN A N 1
ATOM 1890 C CA . ASN A 1 233 ? -42.628 -27.703 83.130 1.00 79.19 233 ASN A CA 1
ATOM 1891 C C . ASN A 1 233 ? -43.474 -28.831 83.740 1.00 79.19 233 ASN A C 1
ATOM 1893 O O . ASN A 1 233 ? -44.234 -28.560 84.664 1.00 79.19 233 ASN A O 1
ATOM 1897 N N . ARG A 1 234 ? -43.278 -30.088 83.317 1.00 78.19 234 ARG A N 1
ATOM 1898 C CA . ARG A 1 234 ? -43.929 -31.255 83.944 1.00 78.19 234 ARG A CA 1
ATOM 1899 C C . ARG A 1 234 ? -43.535 -31.408 85.410 1.00 78.19 234 ARG A C 1
ATOM 1901 O O . ARG A 1 234 ? -44.403 -31.515 86.266 1.00 78.19 234 ARG A O 1
ATOM 1908 N N . LEU A 1 235 ? -42.240 -31.327 85.714 1.00 75.50 235 LEU A N 1
ATOM 1909 C CA . LEU A 1 235 ? -41.743 -31.378 87.094 1.00 75.50 235 LEU A CA 1
ATOM 1910 C C . LEU A 1 235 ? -42.272 -30.211 87.943 1.00 75.50 235 LEU A C 1
ATOM 1912 O O . LEU A 1 235 ? -42.583 -30.380 89.120 1.00 75.50 235 LEU A O 1
ATOM 1916 N N . LYS A 1 236 ? -42.409 -29.019 87.352 1.00 75.94 236 LYS A N 1
ATOM 1917 C CA . LYS A 1 236 ? -42.993 -27.844 88.009 1.00 75.94 236 LYS A CA 1
ATOM 1918 C C . LYS A 1 236 ? -44.484 -28.032 88.310 1.00 75.94 236 LYS A C 1
ATOM 1920 O O . LYS A 1 236 ? -44.931 -27.618 89.378 1.00 75.94 236 LYS A O 1
ATOM 1925 N N . GLU A 1 237 ? -45.236 -28.652 87.405 1.00 67.69 237 GLU A N 1
ATOM 1926 C CA . GLU A 1 237 ? -46.643 -29.016 87.615 1.00 67.69 237 GLU A CA 1
ATOM 1927 C C . GLU A 1 237 ? -46.785 -30.093 88.702 1.00 67.69 237 GLU A C 1
ATOM 1929 O O . GLU A 1 237 ? -47.619 -29.952 89.596 1.00 67.69 237 GLU A O 1
ATOM 1934 N N . GLU A 1 238 ? -45.901 -31.095 88.712 1.00 68.19 238 GLU A N 1
ATOM 1935 C CA . GLU A 1 238 ? -45.835 -32.122 89.762 1.00 68.19 238 GLU A CA 1
ATOM 1936 C C . GLU A 1 238 ? -45.551 -31.507 91.146 1.00 68.19 238 GLU A C 1
ATOM 1938 O O . GLU A 1 238 ? -46.230 -31.828 92.128 1.00 68.19 238 GLU A O 1
ATOM 1943 N N . MET A 1 239 ? -44.627 -30.542 91.220 1.00 59.06 239 MET A N 1
ATOM 1944 C CA . MET A 1 239 ? -44.356 -29.755 92.430 1.00 59.06 239 MET A CA 1
ATOM 1945 C C . MET A 1 239 ? -45.561 -28.916 92.885 1.00 59.06 239 MET A C 1
ATOM 1947 O O . MET A 1 239 ? -45.760 -28.730 94.084 1.00 59.06 239 MET A O 1
ATOM 1951 N N . GLN A 1 240 ? -46.374 -28.409 91.954 1.00 50.06 240 GLN A N 1
ATOM 1952 C CA . GLN A 1 240 ? -47.587 -27.647 92.269 1.00 50.06 240 GLN A CA 1
ATOM 1953 C C . GLN A 1 240 ? -48.746 -28.536 92.752 1.00 50.06 240 GLN A C 1
ATOM 1955 O O . GLN A 1 240 ? -49.629 -28.042 93.452 1.00 50.06 240 GLN A O 1
ATOM 1960 N N . THR A 1 241 ? -48.728 -29.841 92.460 1.00 46.88 241 THR A N 1
ATOM 1961 C CA . THR A 1 241 ? -49.727 -30.811 92.952 1.00 46.88 241 THR A CA 1
ATOM 1962 C C . THR A 1 241 ? -49.409 -31.440 94.316 1.00 46.88 241 THR A C 1
ATOM 1964 O O . THR A 1 241 ? -50.279 -32.076 94.910 1.00 46.88 241 THR A O 1
ATOM 1967 N N . GLY A 1 242 ? -48.201 -31.250 94.854 1.00 49.97 242 GLY A N 1
ATOM 1968 C CA . GLY A 1 242 ? -47.749 -31.864 96.106 1.00 49.97 242 GLY A CA 1
ATOM 1969 C C . GLY A 1 242 ? -47.645 -30.893 97.283 1.00 49.97 242 GLY A C 1
ATOM 1970 O O . GLY A 1 242 ? -46.551 -30.708 97.805 1.00 49.97 242 GLY A O 1
ATOM 1971 N N . LEU A 1 243 ? -48.744 -30.277 97.736 1.00 38.53 243 LEU A N 1
ATOM 1972 C CA . LEU A 1 243 ? -48.725 -29.495 98.982 1.00 38.53 243 LEU A CA 1
ATOM 1973 C C . LEU A 1 243 ? -49.967 -29.766 99.849 1.00 38.53 243 LEU A C 1
ATOM 1975 O O . LEU A 1 243 ? -51.033 -29.188 99.650 1.00 38.53 243 LEU A O 1
ATOM 1979 N N . LEU A 1 244 ? -49.809 -30.652 100.837 1.00 38.78 244 LEU A N 1
ATOM 1980 C CA . LEU A 1 244 ? -50.768 -30.914 101.918 1.00 38.78 244 LEU A CA 1
ATOM 1981 C C . LEU A 1 244 ? -50.036 -30.691 103.260 1.00 38.78 244 LEU A C 1
ATOM 1983 O O . LEU A 1 244 ? -48.909 -31.171 103.396 1.00 38.78 244 LEU A O 1
ATOM 1987 N N . PRO A 1 245 ? -50.596 -29.946 104.237 1.00 48.97 245 PRO A N 1
ATOM 1988 C CA . PRO A 1 245 ? -49.832 -29.491 105.396 1.00 48.97 245 PRO A CA 1
ATOM 1989 C C . PRO A 1 245 ? -49.979 -30.439 106.594 1.00 48.97 245 PRO A C 1
ATOM 1991 O O . PRO A 1 245 ? -51.085 -30.671 107.077 1.00 48.97 245 PRO A O 1
ATOM 1994 N N . SER A 1 246 ? -48.855 -30.930 107.125 1.00 32.06 246 SER A N 1
ATOM 1995 C CA . SER A 1 246 ? -48.782 -31.569 108.444 1.00 32.06 246 SER A CA 1
ATOM 1996 C C . SER A 1 246 ? -47.809 -30.809 109.346 1.00 32.06 246 SER A C 1
ATOM 1998 O O . SER A 1 246 ? -46.651 -30.579 108.996 1.00 32.06 246 SER A O 1
ATOM 2000 N N . SER A 1 247 ? -48.346 -30.386 110.484 1.00 49.22 247 SER A N 1
ATOM 2001 C CA . SER A 1 247 ? -47.750 -29.582 111.548 1.00 49.22 247 SER A CA 1
ATOM 2002 C C . SER A 1 247 ? -46.669 -30.310 112.360 1.00 49.22 247 SER A C 1
ATOM 2004 O O . SER A 1 247 ? -46.594 -31.533 112.317 1.00 49.22 247 SER A O 1
ATOM 2006 N N . THR A 1 248 ? -45.956 -29.516 113.175 1.00 46.47 248 THR A N 1
ATOM 2007 C CA . THR A 1 248 ? -45.022 -29.849 114.277 1.00 46.47 248 THR A CA 1
ATOM 2008 C C . THR A 1 248 ? -43.579 -30.194 113.892 1.00 46.47 248 THR A C 1
ATOM 2010 O O . THR A 1 248 ? -43.157 -31.334 114.051 1.00 46.47 248 THR A O 1
ATOM 2013 N N . ALA A 1 249 ? -42.808 -29.199 113.432 1.00 44.72 249 ALA A N 1
ATOM 2014 C CA . ALA A 1 249 ? -41.336 -29.259 113.377 1.00 44.72 249 ALA A CA 1
ATOM 2015 C C . ALA A 1 249 ? -40.697 -27.855 113.245 1.00 44.72 249 ALA A C 1
ATOM 2017 O O . ALA A 1 249 ? -39.800 -27.653 112.429 1.00 44.72 249 ALA A O 1
ATOM 2018 N N . ASP A 1 250 ? -41.187 -26.853 113.981 1.00 46.53 250 ASP A N 1
ATOM 2019 C CA . ASP A 1 250 ? -40.839 -25.443 113.722 1.00 46.53 250 ASP A CA 1
ATOM 2020 C C . ASP A 1 250 ? -39.437 -25.011 114.207 1.00 46.53 250 ASP A C 1
ATOM 2022 O O . ASP A 1 250 ? -38.978 -23.939 113.828 1.00 46.53 250 ASP A O 1
ATOM 2026 N N . GLU A 1 251 ? -38.692 -25.851 114.935 1.00 48.25 251 GLU A N 1
ATOM 2027 C CA . GLU A 1 251 ? -37.305 -25.543 115.349 1.00 48.25 251 GLU A CA 1
ATOM 2028 C C . GLU A 1 251 ? -36.243 -26.179 114.427 1.00 48.25 251 GLU A C 1
ATOM 2030 O O . GLU A 1 251 ? -35.262 -25.528 114.068 1.00 48.25 251 GLU A O 1
ATOM 2035 N N . GLU A 1 252 ? -36.464 -27.400 113.925 1.00 53.34 252 GLU A N 1
ATOM 2036 C CA . GLU A 1 252 ? -35.591 -28.007 112.903 1.00 53.34 252 GLU A CA 1
ATOM 2037 C C . GLU A 1 252 ? -35.823 -27.389 111.515 1.00 53.34 252 GLU A C 1
ATOM 2039 O O . GLU A 1 252 ? -34.870 -27.191 110.761 1.00 53.34 252 GLU A O 1
ATOM 2044 N N . ARG A 1 253 ? -37.064 -26.992 111.189 1.00 57.72 253 ARG A N 1
ATOM 2045 C CA . ARG A 1 253 ? -37.365 -26.251 109.953 1.00 57.72 253 ARG A CA 1
ATOM 2046 C C . ARG A 1 253 ? -36.718 -24.880 109.920 1.00 57.72 253 ARG A C 1
ATOM 2048 O O . ARG A 1 253 ? -36.316 -24.468 108.843 1.00 57.72 253 ARG A O 1
ATOM 2055 N N . PHE A 1 254 ? -36.601 -24.181 111.047 1.00 59.53 254 PHE A N 1
ATOM 2056 C CA . PHE A 1 254 ? -35.957 -22.869 111.067 1.00 59.53 254 PHE A CA 1
ATOM 2057 C C . PHE A 1 254 ? -34.460 -22.985 110.759 1.00 59.53 254 PHE A C 1
ATOM 2059 O O . PHE A 1 254 ? -33.968 -22.255 109.911 1.00 59.53 254 PHE A O 1
ATOM 2066 N N . HIS A 1 255 ? -33.757 -23.967 111.334 1.00 62.97 255 HIS A N 1
ATOM 2067 C CA . HIS A 1 255 ? -32.348 -24.216 111.006 1.00 62.97 255 HIS A CA 1
ATOM 2068 C C . HIS A 1 255 ? -32.121 -24.769 109.594 1.00 62.97 255 HIS A C 1
ATOM 2070 O O . HIS A 1 255 ? -31.109 -24.445 108.977 1.00 62.97 255 HIS A O 1
ATOM 2076 N N . VAL A 1 256 ? -33.034 -25.590 109.065 1.00 71.38 256 VAL A N 1
ATOM 2077 C CA . VAL A 1 256 ? -32.978 -26.031 107.661 1.00 71.38 256 VAL A CA 1
ATOM 2078 C C . VAL A 1 256 ? -33.253 -24.856 106.721 1.00 71.38 256 VAL A C 1
ATOM 2080 O O . VAL A 1 256 ? -32.469 -24.636 105.813 1.00 71.38 256 VAL A O 1
ATOM 2083 N N . LEU A 1 257 ? -34.266 -24.030 106.996 1.00 72.50 257 LEU A N 1
ATOM 2084 C CA . LEU A 1 257 ? -34.566 -22.820 106.223 1.00 72.50 257 LEU A CA 1
ATOM 2085 C C . LEU A 1 257 ? -33.459 -21.768 106.317 1.00 72.50 257 LEU A C 1
ATOM 2087 O O . LEU A 1 257 ? -33.244 -21.040 105.358 1.00 72.50 257 LEU A O 1
ATOM 2091 N N . GLU A 1 258 ? -32.766 -21.661 107.448 1.00 74.44 258 GLU A N 1
ATOM 2092 C CA . GLU A 1 258 ? -31.635 -20.752 107.639 1.00 74.44 258 GLU A CA 1
ATOM 2093 C C . GLU A 1 258 ? -30.398 -21.230 106.867 1.00 74.44 258 GLU A C 1
ATOM 2095 O O . GLU A 1 258 ? -29.725 -20.418 106.232 1.00 74.44 258 GLU A O 1
ATOM 2100 N N . ARG A 1 259 ? -30.159 -22.549 106.837 1.00 79.44 259 ARG A N 1
ATOM 2101 C CA . ARG A 1 259 ? -29.124 -23.179 106.006 1.00 79.44 259 ARG A CA 1
ATOM 2102 C C . ARG A 1 259 ? -29.451 -23.042 104.514 1.00 79.44 259 ARG A C 1
ATOM 2104 O O . ARG A 1 259 ? -28.602 -22.590 103.758 1.00 79.44 259 ARG A O 1
ATOM 2111 N N . ASP A 1 260 ? -30.698 -23.286 104.120 1.00 82.69 260 ASP A N 1
ATOM 2112 C CA . ASP A 1 260 ? -31.181 -23.080 102.752 1.00 82.69 260 ASP A CA 1
ATOM 2113 C C . ASP A 1 260 ? -31.110 -21.596 102.350 1.00 82.69 260 ASP A C 1
ATOM 2115 O O . ASP A 1 260 ? -30.752 -21.281 101.221 1.00 82.69 260 ASP A O 1
ATOM 2119 N N . ASN A 1 261 ? -31.385 -20.652 103.260 1.00 79.75 261 ASN A N 1
ATOM 2120 C CA . ASN A 1 261 ? -31.215 -19.217 102.995 1.00 79.75 261 ASN A CA 1
ATOM 2121 C C . ASN A 1 261 ? -29.744 -18.841 102.794 1.00 79.75 261 ASN A C 1
ATOM 2123 O O . ASN A 1 261 ? -29.438 -18.008 101.944 1.00 79.75 261 ASN A O 1
ATOM 2127 N N . GLN A 1 262 ? -28.835 -19.432 103.572 1.00 84.69 262 GLN A N 1
ATOM 2128 C CA . GLN A 1 262 ? -27.393 -19.228 103.421 1.00 84.69 262 GLN A CA 1
ATOM 2129 C C . GLN A 1 262 ? -26.886 -19.830 102.107 1.00 84.69 262 GLN A C 1
ATOM 2131 O O . GLN A 1 262 ? -26.131 -19.173 101.391 1.00 84.69 262 GLN A O 1
ATOM 2136 N N . ASP A 1 263 ? -27.359 -21.017 101.734 1.00 84.88 263 ASP A N 1
ATOM 2137 C CA . ASP A 1 263 ? -27.036 -21.653 100.457 1.00 84.88 263 ASP A CA 1
ATOM 2138 C C . ASP A 1 263 ? -27.601 -20.852 99.275 1.00 84.88 263 ASP A C 1
ATOM 2140 O O . ASP A 1 263 ? -26.893 -20.600 98.300 1.00 84.88 263 ASP A O 1
ATOM 2144 N N . LEU A 1 264 ? -28.830 -20.341 99.388 1.00 86.94 264 LEU A N 1
ATOM 2145 C CA . LEU A 1 264 ? -29.420 -19.431 98.406 1.00 86.94 264 LEU A CA 1
ATOM 2146 C C . LEU A 1 264 ? -28.664 -18.100 98.327 1.00 86.94 264 LEU A C 1
ATOM 2148 O O . LEU A 1 264 ? -28.508 -17.561 97.236 1.00 86.94 264 LEU A O 1
ATOM 2152 N N . GLN A 1 265 ? -28.155 -17.566 99.439 1.00 84.31 265 GLN A N 1
ATOM 2153 C CA . GLN A 1 265 ? -27.311 -16.366 99.432 1.00 84.31 265 GLN A CA 1
ATOM 2154 C C . GLN A 1 265 ? -25.972 -16.620 98.737 1.00 84.31 265 GLN A C 1
ATOM 2156 O O . GLN A 1 265 ? -25.554 -15.805 97.916 1.00 84.31 265 GLN A O 1
ATOM 2161 N N . LEU A 1 266 ? -25.321 -17.754 99.009 1.00 89.94 266 LEU A N 1
ATOM 2162 C CA . LEU A 1 266 ? -24.094 -18.155 98.319 1.00 89.94 266 LEU A CA 1
ATOM 2163 C C . LEU A 1 266 ? -24.337 -18.368 96.822 1.00 89.94 266 LEU A C 1
ATOM 2165 O O . LEU A 1 266 ? -23.500 -17.981 96.005 1.00 89.94 266 LEU A O 1
ATOM 2169 N N . GLU A 1 267 ? -25.487 -18.926 96.452 1.00 88.88 267 GLU A N 1
ATOM 2170 C CA . GLU A 1 267 ? -25.866 -19.116 95.055 1.00 88.88 267 GLU A CA 1
ATOM 2171 C C . GLU A 1 267 ? -26.195 -17.784 94.368 1.00 88.88 267 GLU A C 1
ATOM 2173 O O . GLU A 1 267 ? -25.760 -17.542 93.245 1.00 88.88 267 GLU A O 1
ATOM 2178 N N . VAL A 1 268 ? -26.860 -16.853 95.057 1.00 88.19 268 VAL A N 1
ATOM 2179 C CA . VAL A 1 268 ? -27.074 -15.483 94.568 1.00 88.19 268 VAL A CA 1
ATOM 2180 C C . VAL A 1 268 ? -25.744 -14.757 94.365 1.00 88.19 268 VAL A C 1
ATOM 2182 O O . VAL A 1 268 ? -25.567 -14.096 93.342 1.00 88.19 268 VAL A O 1
ATOM 2185 N N . GLU A 1 269 ? -24.789 -14.882 95.288 1.00 90.75 269 GLU A N 1
ATOM 2186 C CA . GLU A 1 269 ? -23.457 -14.288 95.128 1.00 90.75 269 GLU A CA 1
ATOM 2187 C C . GLU A 1 269 ? -22.660 -14.954 93.994 1.00 90.75 269 GLU A C 1
ATOM 2189 O O . GLU A 1 269 ? -22.029 -14.254 93.195 1.00 90.75 269 GLU A O 1
ATOM 2194 N N . ARG A 1 270 ? -22.758 -16.281 93.822 1.00 93.94 270 ARG A N 1
ATOM 2195 C CA . ARG A 1 270 ? -22.208 -16.979 92.645 1.00 93.94 270 ARG A CA 1
ATOM 2196 C C . ARG A 1 270 ? -22.814 -16.471 91.345 1.00 93.94 270 ARG A C 1
ATOM 2198 O O . ARG A 1 270 ? -22.070 -16.152 90.417 1.00 93.94 270 ARG A O 1
ATOM 2205 N N . LEU A 1 271 ? -24.139 -16.358 91.272 1.00 90.75 271 LEU A N 1
ATOM 2206 C CA . LEU A 1 271 ? -24.845 -15.865 90.092 1.00 90.75 271 LEU A CA 1
ATOM 2207 C C . LEU A 1 271 ? -24.508 -14.399 89.804 1.00 90.75 271 LEU A C 1
ATOM 2209 O O . LEU A 1 271 ? -24.334 -14.042 88.641 1.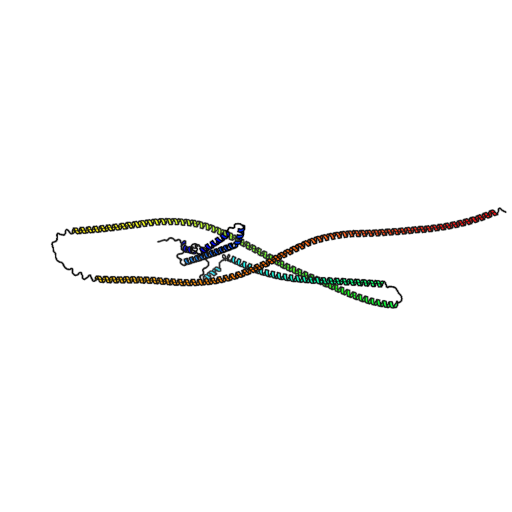00 90.75 271 LEU A O 1
ATOM 2213 N N . LYS A 1 272 ? -24.330 -13.555 90.828 1.00 90.50 272 LYS A N 1
ATOM 2214 C CA . LYS A 1 272 ? -23.829 -12.180 90.662 1.00 90.50 272 LYS A CA 1
ATOM 2215 C C . LYS A 1 272 ? -22.417 -12.157 90.088 1.00 90.50 272 LYS A C 1
ATOM 2217 O O . LYS A 1 272 ? -22.150 -11.376 89.173 1.00 90.50 272 LYS A O 1
ATOM 2222 N N . HIS A 1 273 ? -21.517 -13.005 90.588 1.00 90.62 273 HIS A N 1
ATOM 2223 C CA . HIS A 1 273 ? -20.168 -13.116 90.034 1.00 90.62 273 HIS A CA 1
ATOM 2224 C C . HIS A 1 273 ? -20.185 -13.603 88.583 1.00 90.62 273 HIS A C 1
ATOM 2226 O O . HIS A 1 273 ? -19.509 -13.012 87.741 1.00 90.62 273 HIS A O 1
ATOM 2232 N N . LEU A 1 274 ? -21.015 -14.598 88.268 1.00 93.25 274 LEU A N 1
ATOM 2233 C CA . LEU A 1 274 ? -21.174 -15.114 86.911 1.00 93.25 274 LEU A CA 1
ATOM 2234 C C . LEU A 1 274 ? -21.772 -14.063 85.964 1.00 93.25 274 LEU A C 1
ATOM 2236 O O . LEU A 1 274 ? -21.292 -13.898 84.845 1.00 93.25 274 LEU A O 1
ATOM 2240 N N . LEU A 1 275 ? -22.780 -13.310 86.414 1.00 91.06 275 LEU A N 1
ATOM 2241 C CA . LEU A 1 275 ? -23.376 -12.212 85.653 1.00 91.06 275 LEU A CA 1
ATOM 2242 C C . LEU A 1 275 ? -22.334 -11.130 85.355 1.00 91.06 275 LEU A C 1
ATOM 2244 O O . LEU A 1 275 ? -22.262 -10.648 84.226 1.00 91.06 275 LEU A O 1
ATOM 2248 N N . LYS A 1 276 ? -21.504 -10.777 86.343 1.00 93.00 276 LYS A N 1
ATOM 2249 C CA . LYS A 1 276 ? -20.421 -9.804 86.172 1.00 93.00 276 LYS A CA 1
ATOM 2250 C C . LYS A 1 276 ? -19.385 -10.296 85.160 1.00 93.00 276 LYS A C 1
ATOM 2252 O O . LYS A 1 276 ? -19.082 -9.573 84.220 1.00 93.00 276 LYS A O 1
ATOM 2257 N N . GLN A 1 277 ? -18.949 -11.551 85.270 1.00 93.25 277 GLN A N 1
ATOM 2258 C CA . GLN A 1 277 ? -18.035 -12.166 84.305 1.00 93.25 277 GLN A CA 1
ATOM 2259 C C . GLN A 1 277 ? -18.617 -12.162 82.882 1.00 93.25 277 GLN A C 1
ATOM 2261 O O . GLN A 1 277 ? -17.934 -11.787 81.933 1.00 93.25 277 GLN A O 1
ATOM 2266 N N . LYS A 1 278 ? -19.899 -12.515 82.718 1.00 91.25 278 LYS A N 1
ATOM 2267 C CA . LYS A 1 278 ? -20.571 -12.484 81.409 1.00 91.25 278 LYS A CA 1
ATOM 2268 C C . LYS A 1 278 ? -20.765 -11.069 80.872 1.00 91.25 278 LYS A C 1
ATOM 2270 O O . LYS A 1 278 ? -20.708 -10.870 79.659 1.00 91.25 278 LYS A O 1
ATOM 2275 N N . HIS A 1 279 ? -20.975 -10.089 81.746 1.00 90.31 279 HIS A N 1
ATOM 2276 C CA . HIS A 1 279 ? -21.041 -8.682 81.367 1.00 90.31 279 HIS A CA 1
ATOM 2277 C C . HIS A 1 279 ? -19.683 -8.163 80.872 1.00 90.31 279 HIS A C 1
ATOM 2279 O O . HIS A 1 279 ? -19.628 -7.497 79.837 1.00 90.31 279 HIS A O 1
ATOM 2285 N N . ASP A 1 280 ? -18.597 -8.528 81.553 1.00 91.31 280 ASP A N 1
ATOM 2286 C CA . ASP A 1 280 ? -17.234 -8.167 81.161 1.00 91.31 280 ASP A CA 1
ATOM 2287 C C . ASP A 1 280 ? -16.847 -8.837 79.825 1.00 91.31 280 ASP A C 1
ATOM 2289 O O . ASP A 1 280 ? -16.412 -8.144 78.904 1.00 91.31 280 ASP A O 1
ATOM 2293 N N . GLU A 1 281 ? -17.144 -10.134 79.642 1.00 91.62 281 GLU A N 1
ATOM 2294 C CA . GLU A 1 281 ? -16.970 -10.851 78.361 1.00 91.62 281 GLU A CA 1
ATOM 2295 C C . GLU A 1 281 ? -17.753 -10.191 77.208 1.00 91.62 281 GLU A C 1
ATOM 2297 O O . GLU A 1 281 ? -17.277 -10.111 76.071 1.00 91.62 281 GLU A O 1
ATOM 2302 N N . LEU A 1 282 ? -18.980 -9.725 77.471 1.00 91.88 282 LEU A N 1
ATOM 2303 C CA . LEU A 1 282 ? -19.797 -9.037 76.471 1.00 91.88 282 LEU A CA 1
ATOM 2304 C C . LEU A 1 282 ? -19.189 -7.682 76.088 1.00 91.88 282 LEU A C 1
ATOM 2306 O O . LEU A 1 282 ? -19.205 -7.317 74.911 1.00 91.88 282 LEU A O 1
ATOM 2310 N N . ASN A 1 283 ? -18.669 -6.934 77.060 1.00 90.44 283 ASN A N 1
ATOM 2311 C CA . ASN A 1 283 ? -18.034 -5.642 76.814 1.00 90.44 283 ASN A CA 1
ATOM 2312 C C . ASN A 1 283 ? -16.722 -5.796 76.037 1.00 90.44 283 ASN A C 1
ATOM 2314 O O . ASN A 1 283 ? -16.489 -5.039 75.096 1.00 90.44 283 ASN A O 1
ATOM 2318 N N . GLU A 1 284 ? -15.920 -6.813 76.345 1.00 91.31 284 GLU A N 1
ATOM 2319 C CA . GLU A 1 284 ? -14.688 -7.122 75.616 1.00 91.31 284 GLU A CA 1
ATOM 2320 C C . GLU A 1 284 ? -14.980 -7.511 74.156 1.00 91.31 284 GLU A C 1
ATOM 2322 O O . GLU A 1 284 ? -14.380 -6.966 73.228 1.00 91.31 284 GLU A O 1
ATOM 2327 N N . LYS A 1 285 ? -16.007 -8.343 73.921 1.00 92.25 285 LYS A N 1
ATOM 2328 C CA . LYS A 1 285 ? -16.483 -8.666 72.563 1.00 92.25 285 LYS A CA 1
ATOM 2329 C C . LYS A 1 285 ? -16.983 -7.439 71.801 1.00 92.25 285 LYS A C 1
ATOM 2331 O O . LYS A 1 285 ? -16.702 -7.305 70.612 1.00 92.25 285 LYS A O 1
ATOM 2336 N N . LYS A 1 286 ? -17.711 -6.527 72.457 1.00 90.94 286 LYS A N 1
ATOM 2337 C CA . LYS A 1 286 ? -18.149 -5.262 71.835 1.00 90.94 286 LYS A CA 1
ATOM 2338 C C . LYS A 1 286 ? -16.959 -4.389 71.439 1.00 90.94 286 LYS A C 1
ATOM 2340 O O . LYS A 1 286 ? -16.987 -3.802 70.359 1.00 90.94 286 LYS A O 1
ATOM 2345 N N . LEU A 1 287 ? -15.928 -4.326 72.284 1.00 92.31 287 LEU A N 1
ATOM 2346 C CA . LEU A 1 287 ? -14.704 -3.578 72.002 1.00 92.31 287 LEU A CA 1
ATOM 2347 C C . LEU A 1 287 ? -13.955 -4.172 70.798 1.00 92.31 287 LEU A C 1
ATOM 2349 O O . LEU A 1 287 ? -13.528 -3.426 69.919 1.00 92.31 287 LEU A O 1
ATOM 2353 N N . LEU A 1 288 ? -13.869 -5.503 70.718 1.00 93.38 288 LEU A N 1
ATOM 2354 C CA . LEU A 1 288 ? -13.238 -6.211 69.603 1.00 93.38 288 LEU A CA 1
ATOM 2355 C C . LEU A 1 288 ? -13.977 -5.965 68.278 1.00 93.38 288 LEU A C 1
ATOM 2357 O O . LEU A 1 288 ? -13.360 -5.574 67.293 1.00 93.38 288 LEU A O 1
ATOM 2361 N N . ILE A 1 289 ? -15.312 -6.075 68.271 1.00 91.69 289 ILE A N 1
ATOM 2362 C CA . ILE A 1 289 ? -16.135 -5.783 67.082 1.00 91.69 289 ILE A CA 1
ATOM 2363 C C . ILE A 1 289 ? -15.963 -4.324 66.634 1.00 91.69 289 ILE A C 1
ATOM 2365 O O . ILE A 1 289 ? -15.925 -4.038 65.435 1.00 91.69 289 ILE A O 1
ATOM 2369 N N . ALA A 1 290 ? -15.873 -3.382 67.578 1.00 91.62 290 ALA A N 1
ATOM 2370 C CA . ALA A 1 290 ? -15.622 -1.980 67.259 1.00 91.62 290 ALA A CA 1
ATOM 2371 C C . ALA A 1 290 ? -14.226 -1.777 66.643 1.00 91.62 290 ALA A C 1
ATOM 2373 O O . ALA A 1 290 ? -14.093 -1.033 65.671 1.00 91.62 290 ALA A O 1
ATOM 2374 N N . HIS A 1 291 ? -13.208 -2.468 67.163 1.00 91.38 291 HIS A N 1
ATOM 2375 C CA . HIS A 1 291 ? -11.852 -2.437 66.622 1.00 91.38 291 HIS A CA 1
ATOM 2376 C C . HIS A 1 291 ? -11.788 -3.004 65.195 1.00 91.38 291 HIS A C 1
ATOM 2378 O O . HIS A 1 291 ? -11.233 -2.357 64.306 1.00 91.38 291 HIS A O 1
ATOM 2384 N N . ASP A 1 292 ? -12.429 -4.146 64.942 1.00 92.06 292 ASP A N 1
ATOM 2385 C CA . ASP A 1 292 ? -12.474 -4.765 63.612 1.00 92.06 292 ASP A CA 1
ATOM 2386 C C . ASP A 1 292 ? -13.207 -3.886 62.593 1.00 92.06 292 ASP A C 1
ATOM 2388 O O . ASP A 1 292 ? -12.741 -3.719 61.465 1.00 92.06 292 ASP A O 1
ATOM 2392 N N . LYS A 1 293 ? -14.310 -3.237 62.994 1.00 93.69 293 LYS A N 1
ATOM 2393 C CA . LYS A 1 293 ? -15.005 -2.259 62.140 1.00 93.69 293 LYS A CA 1
ATOM 2394 C C . LYS A 1 293 ? -14.118 -1.070 61.781 1.00 93.69 293 LYS A C 1
ATOM 2396 O O . LYS A 1 293 ? -14.089 -0.668 60.621 1.00 93.69 293 LYS A O 1
ATOM 2401 N N . LEU A 1 294 ? -13.386 -0.515 62.748 1.00 93.31 294 LEU A N 1
ATOM 2402 C CA . LEU A 1 294 ? -12.453 0.586 62.489 1.00 93.31 294 LEU A CA 1
ATOM 2403 C C . LEU A 1 294 ? -11.314 0.156 61.558 1.00 93.31 294 LEU A C 1
ATOM 2405 O O . LEU A 1 294 ? -10.936 0.912 60.664 1.00 93.31 294 LEU A O 1
ATOM 2409 N N . ARG A 1 295 ? -10.804 -1.068 61.721 1.00 95.62 295 ARG A N 1
ATOM 2410 C CA . ARG A 1 295 ? -9.769 -1.637 60.853 1.00 95.62 295 ARG A CA 1
ATOM 2411 C C . ARG A 1 295 ? -10.262 -1.834 59.418 1.00 95.62 295 ARG A C 1
ATOM 2413 O O . ARG A 1 295 ? -9.534 -1.496 58.487 1.00 95.62 295 ARG A O 1
ATOM 2420 N N . LEU A 1 296 ? -11.481 -2.343 59.233 1.00 94.50 296 LEU A N 1
ATOM 2421 C CA . LEU A 1 296 ? -12.089 -2.501 57.908 1.00 94.50 296 LEU A CA 1
ATOM 2422 C C . LEU A 1 296 ? -12.277 -1.148 57.214 1.00 94.50 296 LEU A C 1
ATOM 2424 O O . LEU A 1 296 ? -11.840 -0.990 56.078 1.00 94.50 296 LEU A O 1
ATOM 2428 N N . LEU A 1 297 ? -12.815 -0.149 57.920 1.00 93.88 297 LEU A N 1
ATOM 2429 C CA . LEU A 1 297 ? -12.972 1.206 57.377 1.00 93.88 297 LEU A CA 1
ATOM 2430 C C . LEU A 1 297 ? -11.627 1.846 56.998 1.00 93.88 297 LEU A C 1
ATOM 2432 O O . LEU A 1 297 ? -11.541 2.558 55.999 1.00 93.88 297 LEU A O 1
ATOM 2436 N N . ALA A 1 298 ? -10.563 1.589 57.766 1.00 94.06 298 ALA A N 1
ATOM 2437 C CA . ALA A 1 298 ? -9.223 2.078 57.445 1.00 94.06 298 ALA A CA 1
ATOM 2438 C C . ALA A 1 298 ? -8.653 1.434 56.167 1.00 94.06 298 ALA A C 1
ATOM 2440 O O . ALA A 1 298 ? -8.086 2.140 55.333 1.00 94.06 298 ALA A O 1
ATOM 2441 N N . LEU A 1 299 ? -8.841 0.121 55.989 1.00 94.31 299 LEU A N 1
ATOM 2442 C CA . LEU A 1 299 ? -8.444 -0.599 54.772 1.00 94.31 299 LEU A CA 1
ATOM 2443 C C . LEU A 1 299 ? -9.217 -0.109 53.544 1.00 94.31 299 LEU A C 1
ATOM 2445 O O . LEU A 1 299 ? -8.638 0.087 52.478 1.00 94.31 299 LEU A O 1
ATOM 2449 N N . GLU A 1 300 ? -10.518 0.117 53.699 1.00 93.75 300 GLU A N 1
ATOM 2450 C CA . GLU A 1 300 ? -11.387 0.577 52.619 1.00 93.75 300 GLU A CA 1
ATOM 2451 C C . GLU A 1 300 ? -11.024 2.001 52.180 1.00 93.75 300 GLU A C 1
ATOM 2453 O O . GLU A 1 300 ? -10.852 2.260 50.989 1.00 93.75 300 GLU A O 1
ATOM 2458 N N . LYS A 1 301 ? -10.753 2.893 53.141 1.00 93.00 301 LYS A N 1
ATOM 2459 C CA . LYS A 1 301 ? -10.211 4.229 52.866 1.00 93.00 301 LYS A CA 1
ATOM 2460 C C . LYS A 1 301 ? -8.873 4.168 52.121 1.00 93.00 301 LYS A C 1
ATOM 2462 O O . LYS A 1 301 ? -8.697 4.887 51.142 1.00 93.00 301 LYS A O 1
ATOM 2467 N N . GLN A 1 302 ? -7.944 3.312 52.550 1.00 92.44 302 GLN A N 1
ATOM 2468 C CA . GLN A 1 302 ? -6.641 3.164 51.891 1.00 92.44 302 GLN A CA 1
ATOM 2469 C C . GLN A 1 302 ? -6.784 2.663 50.445 1.00 92.44 302 GLN A C 1
ATOM 2471 O O . GLN A 1 302 ? -6.066 3.125 49.558 1.00 92.44 302 GLN A O 1
ATOM 2476 N N . ARG A 1 303 ? -7.727 1.746 50.197 1.00 93.81 303 ARG A N 1
ATOM 2477 C CA . ARG A 1 303 ? -8.032 1.236 48.856 1.00 93.81 303 ARG A CA 1
ATOM 2478 C C . ARG A 1 303 ? -8.632 2.312 47.950 1.00 93.81 303 ARG A C 1
ATOM 2480 O O . ARG A 1 303 ? -8.307 2.359 46.769 1.00 93.81 303 ARG A O 1
ATOM 2487 N N . GLU A 1 304 ? -9.495 3.177 48.473 1.00 90.38 304 GLU A N 1
ATOM 2488 C CA . GLU A 1 304 ? -10.003 4.313 47.696 1.00 90.38 304 GLU A CA 1
ATOM 2489 C C . GLU A 1 304 ? -8.903 5.345 47.411 1.00 90.38 304 GLU A C 1
ATOM 2491 O O . GLU A 1 304 ? -8.780 5.823 46.285 1.00 90.38 304 GLU A O 1
ATOM 2496 N N . GLU A 1 305 ? -8.025 5.628 48.377 1.00 91.62 305 GLU A N 1
ATOM 2497 C CA . GLU A 1 305 ? -6.870 6.508 48.159 1.00 91.62 305 GLU A CA 1
ATOM 2498 C C . GLU A 1 305 ? -5.894 5.961 47.102 1.00 91.62 305 GLU A C 1
ATOM 2500 O O . GLU A 1 305 ? -5.322 6.749 46.346 1.00 91.62 305 GLU A O 1
ATOM 2505 N N . SER A 1 306 ? -5.700 4.639 47.010 1.00 88.69 306 SER A N 1
ATOM 2506 C CA . SER A 1 306 ? -4.882 4.049 45.941 1.00 88.69 306 SER A CA 1
ATOM 2507 C C . SER A 1 306 ? -5.553 4.188 44.574 1.00 88.69 306 SER A C 1
ATOM 2509 O O . SER A 1 306 ? -4.908 4.656 43.642 1.00 88.69 306 SER A O 1
ATOM 2511 N N . LYS A 1 307 ? -6.862 3.912 44.468 1.00 94.31 307 LYS A N 1
ATOM 2512 C CA . LYS A 1 307 ? -7.615 4.098 43.213 1.00 94.31 307 LYS A CA 1
ATOM 2513 C C . LYS A 1 307 ? -7.554 5.539 42.710 1.00 94.31 307 LYS A C 1
ATOM 2515 O O . LYS A 1 307 ? -7.374 5.768 41.519 1.00 94.31 307 LYS A O 1
ATOM 2520 N N . VAL A 1 308 ? -7.685 6.521 43.605 1.00 91.62 308 VAL A N 1
ATOM 2521 C CA . VAL A 1 308 ? -7.587 7.942 43.233 1.00 91.62 308 VAL A CA 1
ATOM 2522 C C . VAL A 1 308 ? -6.197 8.271 42.685 1.00 91.62 308 VAL A C 1
ATOM 2524 O O . VAL A 1 308 ? -6.095 8.986 41.689 1.00 91.62 308 VAL A O 1
ATOM 2527 N N . LYS A 1 309 ? -5.128 7.725 43.280 1.00 93.06 309 LYS A N 1
ATOM 2528 C CA . LYS A 1 309 ? -3.765 7.896 42.753 1.00 93.06 309 LYS A CA 1
ATOM 2529 C C . LYS A 1 309 ? -3.618 7.289 41.360 1.00 93.06 309 LYS A C 1
ATOM 2531 O O . LYS A 1 309 ? -3.061 7.954 40.494 1.00 93.06 309 LYS A O 1
ATOM 2536 N N . ASP A 1 310 ? -4.155 6.093 41.137 1.00 92.00 310 ASP A N 1
ATOM 2537 C CA . ASP A 1 310 ? -4.095 5.409 39.837 1.00 92.00 310 ASP A CA 1
ATOM 2538 C C . ASP A 1 310 ? -4.879 6.163 38.746 1.00 92.00 310 ASP A C 1
ATOM 2540 O O . ASP A 1 310 ? -4.464 6.235 37.587 1.00 92.00 310 ASP A O 1
ATOM 2544 N N . ILE A 1 311 ? -6.002 6.788 39.113 1.00 92.75 311 ILE A N 1
ATOM 2545 C CA . ILE A 1 311 ? -6.772 7.647 38.204 1.00 92.75 311 ILE A CA 1
ATOM 2546 C C . ILE A 1 311 ? -5.989 8.925 37.873 1.00 92.75 311 ILE A C 1
ATOM 2548 O O . ILE A 1 311 ? -5.932 9.324 36.708 1.00 92.75 311 ILE A O 1
ATOM 2552 N N . GLU A 1 312 ? -5.367 9.574 38.862 1.00 93.81 312 GLU A N 1
ATOM 2553 C CA . GLU A 1 312 ? -4.599 10.805 38.636 1.00 93.81 312 GLU A CA 1
ATOM 2554 C C . GLU A 1 312 ? -3.350 10.542 37.776 1.00 93.81 312 GLU A C 1
ATOM 2556 O O . GLU A 1 312 ? -3.058 11.320 36.867 1.00 93.81 312 GLU A O 1
ATOM 2561 N N . THR A 1 313 ? -2.646 9.423 37.990 1.00 93.44 313 THR A N 1
ATOM 2562 C CA . THR A 1 313 ? -1.511 9.029 37.137 1.00 93.44 313 THR A CA 1
ATOM 2563 C C . THR A 1 313 ? -1.965 8.757 35.706 1.00 93.44 313 THR A C 1
ATOM 2565 O O . THR A 1 313 ? -1.364 9.290 34.772 1.00 93.44 313 THR A O 1
ATOM 2568 N N . SER A 1 314 ? -3.067 8.026 35.520 1.00 92.31 314 SER A N 1
ATOM 2569 C CA . SER A 1 314 ? -3.649 7.761 34.197 1.00 92.31 314 SER A CA 1
ATOM 2570 C C . SER A 1 314 ? -4.051 9.053 33.475 1.00 92.31 314 SER A C 1
ATOM 2572 O O . SER A 1 314 ? -3.770 9.232 32.291 1.00 92.31 314 SER A O 1
ATOM 2574 N N . LYS A 1 315 ? -4.644 10.012 34.195 1.00 93.44 315 LYS A N 1
ATOM 2575 C CA . LYS A 1 315 ? -5.004 11.333 33.658 1.00 93.44 315 LYS A CA 1
ATOM 2576 C C . LYS A 1 315 ? -3.782 12.128 33.191 1.00 93.44 315 LYS A C 1
ATOM 2578 O O . LYS A 1 315 ? -3.844 12.752 32.133 1.00 93.44 315 LYS A O 1
ATOM 2583 N N . ILE A 1 316 ? -2.681 12.109 33.945 1.00 95.06 316 ILE A N 1
ATOM 2584 C CA . ILE A 1 316 ? -1.430 12.783 33.555 1.00 95.06 316 ILE A CA 1
ATOM 2585 C C . ILE A 1 316 ? -0.854 12.162 32.276 1.00 95.06 316 ILE A C 1
ATOM 2587 O O . ILE A 1 316 ? -0.413 12.892 31.387 1.00 95.06 316 ILE A O 1
ATOM 2591 N N . VAL A 1 317 ? -0.889 10.830 32.158 1.00 94.75 317 VAL A N 1
ATOM 2592 C CA . VAL A 1 317 ? -0.438 10.121 30.950 1.00 94.75 317 VAL A CA 1
ATOM 2593 C C . VAL A 1 317 ? -1.267 10.543 29.736 1.00 94.75 317 VAL A C 1
ATOM 2595 O O . VAL A 1 317 ? -0.696 11.003 28.748 1.00 94.75 317 VAL A O 1
ATOM 2598 N N . LEU A 1 318 ? -2.599 10.514 29.841 1.00 93.19 318 LEU A N 1
ATOM 2599 C CA . LEU A 1 318 ? -3.489 10.925 28.749 1.00 93.19 318 LEU A CA 1
ATOM 2600 C C . LEU A 1 318 ? -3.303 12.399 28.358 1.00 93.19 318 LEU A C 1
ATOM 2602 O O . LEU A 1 318 ? -3.314 12.732 27.176 1.00 93.19 318 LEU A O 1
ATOM 2606 N N . GLN A 1 319 ? -3.088 13.301 29.322 1.00 93.38 319 GLN A N 1
ATOM 2607 C CA . GLN A 1 319 ? -2.789 14.707 29.021 1.00 93.38 319 GLN A CA 1
ATOM 2608 C C . GLN A 1 319 ? -1.479 14.869 28.243 1.00 93.38 319 GLN A C 1
ATOM 2610 O O . GLN A 1 319 ? -1.407 15.691 27.327 1.00 93.38 319 GLN A O 1
ATOM 2615 N N . LYS A 1 320 ? -0.451 14.085 28.585 1.00 94.88 320 LYS A N 1
ATOM 2616 C CA . LYS A 1 320 ? 0.833 14.096 27.877 1.00 94.88 320 LYS A CA 1
ATOM 2617 C C . LYS A 1 320 ? 0.688 13.580 26.445 1.00 94.88 320 LYS A C 1
ATOM 2619 O O . LYS A 1 320 ? 1.233 14.189 25.528 1.00 94.88 320 LYS A O 1
ATOM 2624 N N . GLU A 1 321 ? -0.068 12.504 26.245 1.00 94.75 321 GLU A N 1
ATOM 2625 C CA . GLU A 1 321 ? -0.364 11.962 24.914 1.00 94.75 321 GLU A CA 1
ATOM 2626 C C . GLU A 1 321 ? -1.131 12.969 24.052 1.00 94.75 321 GLU A C 1
ATOM 2628 O O . GLU A 1 321 ? -0.758 13.216 22.907 1.00 94.75 321 GLU A O 1
ATOM 2633 N N . LEU A 1 322 ? -2.140 13.634 24.620 1.00 93.94 322 LEU A N 1
ATOM 2634 C CA . LEU A 1 322 ? -2.916 14.661 23.923 1.00 93.94 322 LEU A CA 1
ATOM 2635 C C . LEU A 1 322 ? -2.036 15.861 23.527 1.00 93.94 322 LEU A C 1
ATOM 2637 O O . LEU A 1 322 ? -2.180 16.397 22.428 1.00 93.94 322 LEU A O 1
ATOM 2641 N N . GLY A 1 323 ? -1.074 16.240 24.378 1.00 92.69 323 GLY A N 1
ATOM 2642 C CA . GLY A 1 323 ? -0.043 17.230 24.052 1.00 92.69 323 GLY A CA 1
ATOM 2643 C C . GLY A 1 323 ? 0.850 16.798 22.885 1.00 92.69 323 GLY A C 1
ATOM 2644 O O . GLY A 1 323 ? 1.041 17.572 21.947 1.00 92.69 323 GLY A O 1
ATOM 2645 N N . SER A 1 324 ? 1.321 15.547 22.897 1.00 92.88 324 SER A N 1
ATOM 2646 C CA . SER A 1 324 ? 2.128 14.973 21.810 1.00 92.88 324 SER A CA 1
ATOM 2647 C C . SER A 1 324 ? 1.372 14.966 20.477 1.00 92.88 324 SER A C 1
ATOM 2649 O O . SER A 1 324 ? 1.929 15.357 19.454 1.00 92.88 324 SER A O 1
ATOM 2651 N N . ILE A 1 325 ? 0.090 14.588 20.487 1.00 92.06 325 ILE A N 1
ATOM 2652 C CA . ILE A 1 325 ? -0.767 14.587 19.289 1.00 92.06 325 ILE A CA 1
ATOM 2653 C C . ILE A 1 325 ? -0.960 16.014 18.754 1.00 92.06 325 ILE A C 1
ATOM 2655 O O . ILE A 1 325 ? -0.919 16.244 17.544 1.00 92.06 325 ILE A O 1
ATOM 2659 N N . LEU A 1 326 ? -1.142 16.999 19.638 1.00 94.81 326 LEU A N 1
ATOM 2660 C CA . LEU A 1 326 ? -1.268 18.408 19.254 1.00 94.81 326 LEU A CA 1
ATOM 2661 C C . LEU A 1 326 ? 0.012 18.960 18.610 1.00 94.81 326 LEU A C 1
ATOM 2663 O O . LEU A 1 326 ? -0.069 19.721 17.644 1.00 94.81 326 LEU A O 1
ATOM 2667 N N . GLU A 1 327 ? 1.186 18.606 19.132 1.00 94.31 327 GLU A N 1
ATOM 2668 C CA . GLU A 1 327 ? 2.475 19.003 18.552 1.00 94.31 327 GLU A CA 1
ATOM 2669 C C . GLU A 1 327 ? 2.725 18.332 17.200 1.00 94.31 327 GLU A C 1
ATOM 2671 O O . GLU A 1 327 ? 3.134 18.995 16.244 1.00 94.31 327 GLU A O 1
ATOM 2676 N N . GLU A 1 328 ? 2.400 17.047 17.082 1.00 94.38 328 GLU A N 1
ATOM 2677 C CA . GLU A 1 328 ? 2.493 16.302 15.830 1.00 94.38 328 GLU A CA 1
ATOM 2678 C C . GLU A 1 328 ? 1.559 16.865 14.753 1.00 94.38 328 GLU A C 1
ATOM 2680 O O . GLU A 1 328 ? 1.982 17.082 13.617 1.00 94.38 328 GLU A O 1
ATOM 2685 N N . SER A 1 329 ? 0.325 17.224 15.117 1.00 90.75 329 SER A N 1
ATOM 2686 C CA . SER A 1 329 ? -0.614 17.891 14.211 1.00 90.75 329 SER A CA 1
ATOM 2687 C C . SER A 1 329 ? -0.075 19.235 13.700 1.00 90.75 329 SER A C 1
ATOM 2689 O O . SER A 1 329 ? -0.185 19.536 12.509 1.00 90.75 329 SER A O 1
ATOM 2691 N N . LYS A 1 330 ? 0.575 20.030 14.564 1.00 95.38 330 LYS A N 1
ATOM 2692 C CA . LYS A 1 330 ? 1.227 21.289 14.156 1.00 95.38 330 LYS A CA 1
ATOM 2693 C C . LYS A 1 330 ? 2.407 21.048 13.215 1.00 95.38 330 LYS A C 1
ATOM 2695 O O . LYS A 1 330 ? 2.564 21.791 12.248 1.00 95.38 330 LYS A O 1
ATOM 2700 N N . ARG A 1 331 ? 3.220 20.020 13.475 1.00 95.19 331 ARG A N 1
ATOM 2701 C CA . ARG A 1 331 ? 4.337 19.630 12.602 1.00 95.19 331 ARG A CA 1
ATOM 2702 C C . ARG A 1 331 ? 3.836 19.240 11.211 1.00 95.19 331 ARG A C 1
ATOM 2704 O O . ARG A 1 331 ? 4.324 19.793 10.230 1.00 95.19 331 ARG A O 1
ATOM 2711 N N . LEU A 1 332 ? 2.817 18.384 11.136 1.00 94.06 332 LEU A N 1
ATOM 2712 C CA . LEU A 1 332 ? 2.203 17.973 9.868 1.00 94.06 332 LEU A CA 1
ATOM 2713 C C . LEU A 1 332 ? 1.585 19.160 9.112 1.00 94.06 332 LEU A C 1
ATOM 2715 O O . LEU A 1 332 ? 1.673 19.229 7.889 1.00 94.06 332 LEU A O 1
ATOM 2719 N N . ALA A 1 333 ? 1.000 20.135 9.817 1.00 94.31 333 ALA A N 1
ATOM 2720 C CA . ALA A 1 333 ? 0.478 21.348 9.187 1.00 94.31 333 ALA A CA 1
ATOM 2721 C C . ALA A 1 333 ? 1.584 22.209 8.543 1.00 94.31 333 ALA A C 1
ATOM 2723 O O . ALA A 1 333 ? 1.395 22.725 7.440 1.00 94.31 333 ALA A O 1
ATOM 2724 N N . LEU A 1 334 ? 2.742 22.343 9.201 1.00 94.62 334 LEU A N 1
ATOM 2725 C CA . LEU A 1 334 ? 3.898 23.064 8.653 1.00 94.62 334 LEU A CA 1
ATOM 2726 C C . LEU A 1 334 ? 4.521 22.329 7.461 1.00 94.62 334 LEU A C 1
ATOM 2728 O O . LEU A 1 334 ? 4.889 22.959 6.470 1.00 94.62 334 LEU A O 1
ATOM 2732 N N . GLU A 1 335 ? 4.614 21.003 7.535 1.00 94.50 335 GLU A N 1
ATOM 2733 C CA . GLU A 1 335 ? 5.107 20.173 6.436 1.00 94.50 335 GLU A CA 1
ATOM 2734 C C . GLU A 1 335 ? 4.195 20.268 5.211 1.00 94.50 335 GLU A C 1
ATOM 2736 O O . GLU A 1 335 ? 4.669 20.552 4.112 1.00 94.50 335 GLU A O 1
ATOM 2741 N N . LYS A 1 336 ? 2.873 20.191 5.412 1.00 94.25 336 LYS A N 1
ATOM 2742 C CA . LYS A 1 336 ? 1.891 20.437 4.351 1.00 94.25 336 LYS A CA 1
ATOM 2743 C C . LYS A 1 336 ? 2.097 21.802 3.686 1.00 94.25 336 LYS A C 1
ATOM 2745 O O . LYS A 1 336 ? 2.100 21.888 2.462 1.00 94.25 336 LYS A O 1
ATOM 2750 N N . GLN A 1 337 ? 2.303 22.865 4.467 1.00 94.00 337 GLN A N 1
ATOM 2751 C CA . GLN A 1 337 ? 2.542 24.206 3.921 1.00 94.00 337 GLN A CA 1
ATOM 2752 C C . GLN A 1 337 ? 3.842 24.279 3.098 1.00 94.00 337 GLN A C 1
ATOM 2754 O O . GLN A 1 337 ? 3.889 24.956 2.067 1.00 94.00 337 GLN A O 1
ATOM 2759 N N . ARG A 1 338 ? 4.895 23.578 3.532 1.00 95.31 338 ARG A N 1
ATOM 2760 C CA . ARG A 1 338 ? 6.171 23.490 2.808 1.00 95.31 338 ARG A CA 1
ATOM 2761 C C . ARG A 1 338 ? 6.008 22.757 1.475 1.00 95.31 338 ARG A C 1
ATOM 2763 O O . ARG A 1 338 ? 6.500 23.245 0.456 1.00 95.31 338 ARG A O 1
ATOM 2770 N N . GLU A 1 339 ? 5.297 21.636 1.457 1.00 92.81 339 GLU A N 1
ATOM 2771 C CA . GLU A 1 339 ? 5.027 20.907 0.215 1.00 92.81 339 GLU A CA 1
ATOM 2772 C C . GLU A 1 339 ? 4.127 21.715 -0.728 1.00 92.81 339 GLU A C 1
ATOM 2774 O O . GLU A 1 339 ? 4.409 21.801 -1.921 1.00 92.81 339 GLU A O 1
ATOM 2779 N N . GLU A 1 340 ? 3.128 22.435 -0.206 1.00 93.56 340 GLU A N 1
ATOM 2780 C CA . GLU A 1 340 ? 2.328 23.368 -1.008 1.00 93.56 340 GLU A CA 1
ATOM 2781 C C . GLU A 1 340 ? 3.180 24.467 -1.669 1.00 93.56 340 GLU A C 1
ATOM 2783 O O . GLU A 1 340 ? 2.911 24.835 -2.814 1.00 93.56 340 GLU A O 1
ATOM 2788 N N . SER A 1 341 ? 4.215 24.995 -0.996 1.00 91.62 341 SER A N 1
ATOM 2789 C CA . SER A 1 341 ? 5.140 25.945 -1.636 1.00 91.62 341 SER A CA 1
ATOM 2790 C C . SER A 1 341 ? 5.986 25.300 -2.734 1.00 91.62 341 SER A C 1
ATOM 2792 O O . SER A 1 341 ? 6.092 25.868 -3.817 1.00 91.62 341 SER A O 1
ATOM 2794 N N . LYS A 1 342 ? 6.497 24.081 -2.515 1.00 95.31 342 LYS A N 1
ATOM 2795 C CA . LYS A 1 342 ? 7.276 23.353 -3.530 1.00 95.31 342 LYS A CA 1
ATOM 2796 C C . LYS A 1 342 ? 6.441 23.042 -4.769 1.00 95.31 342 LYS A C 1
ATOM 2798 O O . LYS A 1 342 ? 6.928 23.184 -5.885 1.00 95.31 342 LYS A O 1
ATOM 2803 N N . VAL A 1 343 ? 5.177 22.654 -4.590 1.00 93.56 343 VAL A N 1
ATOM 2804 C CA . VAL A 1 343 ? 4.252 22.408 -5.706 1.00 93.56 343 VAL A CA 1
ATOM 2805 C C . VAL A 1 343 ? 4.024 23.681 -6.518 1.00 93.56 343 VAL A C 1
ATOM 2807 O O . VAL A 1 343 ? 4.079 23.627 -7.744 1.00 93.56 343 VAL A O 1
ATOM 2810 N N . LYS A 1 344 ? 3.846 24.837 -5.865 1.00 94.69 344 LYS A N 1
ATOM 2811 C CA . LYS A 1 344 ? 3.739 26.126 -6.570 1.00 94.69 344 LYS A CA 1
ATOM 2812 C C . LYS A 1 344 ? 4.999 26.436 -7.376 1.00 94.69 344 LYS A C 1
ATOM 2814 O O . LYS A 1 344 ? 4.886 26.824 -8.537 1.00 94.69 344 LYS A O 1
ATOM 2819 N N . ASP A 1 345 ? 6.179 26.212 -6.805 1.00 94.31 345 ASP 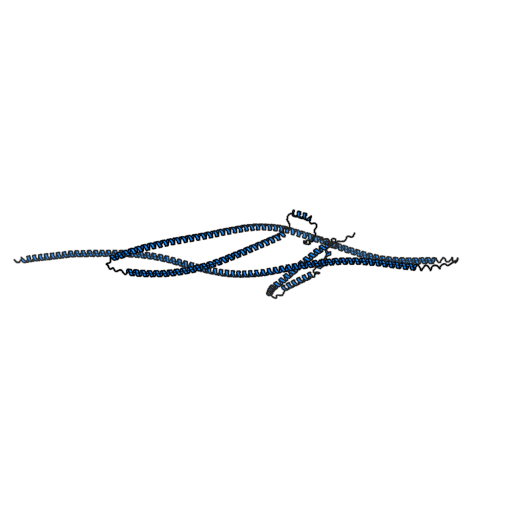A N 1
ATOM 2820 C CA . ASP A 1 345 ? 7.447 26.434 -7.505 1.00 94.31 345 ASP A CA 1
ATOM 2821 C C . ASP A 1 345 ? 7.589 25.496 -8.716 1.00 94.31 345 ASP A C 1
ATOM 2823 O O . ASP A 1 345 ? 7.927 25.946 -9.814 1.00 94.31 345 ASP A O 1
ATOM 2827 N N . MET A 1 346 ? 7.236 24.214 -8.571 1.00 94.38 346 MET A N 1
ATOM 2828 C CA . MET A 1 346 ? 7.213 23.257 -9.685 1.00 94.38 346 MET A CA 1
ATOM 2829 C C . MET A 1 346 ? 6.227 23.665 -10.786 1.00 94.38 346 MET A C 1
ATOM 2831 O O . MET A 1 346 ? 6.574 23.592 -11.963 1.00 94.38 346 MET A O 1
ATOM 2835 N N . GLU A 1 347 ? 5.030 24.142 -10.433 1.00 94.62 347 GLU A N 1
ATOM 2836 C CA . GLU A 1 347 ? 4.040 24.635 -11.400 1.00 94.62 347 GLU A CA 1
ATOM 2837 C C . GLU A 1 347 ? 4.595 25.832 -12.191 1.00 94.62 347 GLU A C 1
ATOM 2839 O O . GLU A 1 347 ? 4.480 25.881 -13.417 1.00 94.62 347 GLU A O 1
ATOM 2844 N N . THR A 1 348 ? 5.274 26.773 -11.520 1.00 93.81 348 THR A N 1
ATOM 2845 C CA . THR A 1 348 ? 5.912 27.905 -12.212 1.00 93.81 348 THR A CA 1
ATOM 2846 C C . THR A 1 348 ? 7.046 27.455 -13.133 1.00 93.81 348 THR A C 1
ATOM 2848 O O . THR A 1 348 ? 7.113 27.912 -14.274 1.00 93.81 348 THR A O 1
ATOM 2851 N N . SER A 1 349 ? 7.885 26.508 -12.696 1.00 95.12 349 SER A N 1
ATOM 2852 C CA . SER A 1 349 ? 8.952 25.938 -13.527 1.00 95.12 349 SER A CA 1
ATOM 2853 C C . SER A 1 349 ? 8.390 25.203 -14.743 1.00 95.12 349 SER A C 1
ATOM 2855 O O . SER A 1 349 ? 8.930 25.344 -15.836 1.00 95.12 349 SER A O 1
ATOM 2857 N N . LYS A 1 350 ? 7.294 24.453 -14.582 1.00 96.12 350 LYS A N 1
ATOM 2858 C CA . LYS A 1 350 ? 6.599 23.772 -15.680 1.00 96.12 350 LYS A CA 1
ATOM 2859 C C . LYS A 1 350 ? 6.094 24.770 -16.720 1.00 96.12 350 LYS A C 1
ATOM 2861 O O . LYS A 1 350 ? 6.263 24.534 -17.911 1.00 96.12 350 LYS A O 1
ATOM 2866 N N . ILE A 1 351 ? 5.510 25.891 -16.291 1.00 96.19 351 ILE A N 1
ATOM 2867 C CA . ILE A 1 351 ? 5.049 26.947 -17.208 1.00 96.19 351 ILE A CA 1
ATOM 2868 C C . ILE A 1 351 ? 6.221 27.542 -18.001 1.00 96.19 351 ILE A C 1
ATOM 2870 O O . ILE A 1 351 ? 6.061 27.842 -19.182 1.00 96.19 351 ILE A O 1
ATOM 2874 N N . VAL A 1 352 ? 7.389 27.722 -17.377 1.00 96.19 352 VAL A N 1
ATOM 2875 C CA . VAL A 1 352 ? 8.590 28.223 -18.066 1.00 96.19 352 VAL A CA 1
ATOM 2876 C C . VAL A 1 352 ? 9.097 27.207 -19.090 1.00 96.19 352 VAL A C 1
ATOM 2878 O O . VAL A 1 352 ? 9.231 27.559 -20.258 1.00 96.19 352 VAL A O 1
ATOM 2881 N N . LEU A 1 353 ? 9.270 25.943 -18.692 1.00 94.19 353 LEU A N 1
ATOM 2882 C CA . LEU A 1 353 ? 9.719 24.875 -19.594 1.00 94.19 353 LEU A CA 1
ATOM 2883 C C . LEU A 1 353 ? 8.753 24.658 -20.765 1.00 94.19 353 LEU A C 1
ATOM 2885 O O . LEU A 1 353 ? 9.186 24.423 -21.887 1.00 94.19 353 LEU A O 1
ATOM 2889 N N . GLN A 1 354 ? 7.444 24.789 -20.535 1.00 95.69 354 GLN A N 1
ATOM 2890 C CA . GLN A 1 354 ? 6.453 24.707 -21.608 1.00 95.69 354 GLN A CA 1
ATOM 2891 C C . GLN A 1 354 ? 6.650 25.821 -22.645 1.00 95.69 354 GLN A C 1
ATOM 2893 O O . GLN A 1 354 ? 6.582 25.560 -23.842 1.00 95.69 354 GLN A O 1
ATOM 2898 N N . LYS A 1 355 ? 6.934 27.054 -22.203 1.00 95.94 355 LYS A N 1
ATOM 2899 C CA . LYS A 1 355 ? 7.216 28.173 -23.115 1.00 95.94 355 LYS A CA 1
ATOM 2900 C C . LYS A 1 355 ? 8.510 27.966 -23.899 1.00 95.94 355 LYS A C 1
ATOM 2902 O O . LYS A 1 355 ? 8.563 28.319 -25.073 1.00 95.94 355 LYS A O 1
ATOM 2907 N N . GLU A 1 356 ? 9.541 27.411 -23.265 1.00 96.31 356 GLU A N 1
ATOM 2908 C CA . GLU A 1 356 ? 10.800 27.067 -23.937 1.00 96.31 356 GLU A CA 1
ATOM 2909 C C . GLU A 1 356 ? 10.580 25.981 -24.996 1.00 96.31 356 GLU A C 1
ATOM 2911 O O . GLU A 1 356 ? 11.032 26.134 -26.129 1.00 96.31 356 GLU A O 1
ATOM 2916 N N . LEU A 1 357 ? 9.804 24.941 -24.675 1.00 93.62 357 LEU A N 1
ATOM 2917 C CA . LEU A 1 357 ? 9.433 23.894 -25.626 1.00 93.62 357 LEU A CA 1
ATOM 2918 C C . LEU A 1 357 ? 8.665 24.459 -26.829 1.00 93.62 357 LEU A C 1
ATOM 2920 O O . LEU A 1 357 ? 8.990 24.131 -27.969 1.00 93.62 357 LEU A O 1
ATOM 2924 N N . ASP A 1 358 ? 7.686 25.335 -26.593 1.00 95.00 358 ASP A N 1
ATOM 2925 C CA . ASP A 1 358 ? 6.927 25.983 -27.667 1.00 95.00 358 ASP A CA 1
ATOM 2926 C C . ASP A 1 358 ? 7.841 26.841 -28.565 1.00 95.00 358 ASP A C 1
ATOM 2928 O O . ASP A 1 358 ? 7.691 26.836 -29.789 1.00 95.00 358 ASP A O 1
ATOM 2932 N N . SER A 1 359 ? 8.832 27.526 -27.980 1.00 96.75 359 SER A N 1
ATOM 2933 C CA . SER A 1 359 ? 9.845 28.285 -28.726 1.00 96.75 359 SER A CA 1
ATOM 2934 C C . SER A 1 359 ? 10.727 27.377 -29.591 1.00 96.75 359 SER A C 1
ATOM 2936 O O . SER A 1 359 ? 10.927 27.670 -30.769 1.00 96.75 359 SER A O 1
ATOM 2938 N N . ILE A 1 360 ? 11.213 26.256 -29.043 1.00 94.69 360 ILE A N 1
ATOM 2939 C CA . ILE A 1 360 ? 12.037 25.272 -29.770 1.00 94.69 360 ILE A CA 1
ATOM 2940 C C . ILE A 1 360 ? 11.238 24.615 -30.903 1.00 94.69 360 ILE A C 1
ATOM 2942 O O . ILE A 1 360 ? 11.770 24.362 -31.986 1.00 94.69 360 ILE A O 1
ATOM 2946 N N . LEU A 1 361 ? 9.950 24.335 -30.688 1.00 95.06 361 LEU A N 1
ATOM 2947 C CA . LEU A 1 361 ? 9.073 23.805 -31.733 1.00 95.06 361 LEU A CA 1
ATOM 2948 C C . LEU A 1 361 ? 8.905 24.800 -32.883 1.00 95.06 361 LEU A C 1
ATOM 2950 O O . LEU A 1 361 ? 8.896 24.393 -34.045 1.00 95.06 361 LEU A O 1
ATOM 2954 N N . GLU A 1 362 ? 8.783 26.091 -32.584 1.00 96.00 362 GLU A N 1
ATOM 2955 C CA . GLU A 1 362 ? 8.675 27.122 -33.614 1.00 96.00 362 GLU A CA 1
ATOM 2956 C C . GLU A 1 362 ? 9.993 27.314 -34.378 1.00 96.00 362 GLU A C 1
ATOM 2958 O O . GLU A 1 362 ? 9.993 27.406 -35.607 1.00 96.00 362 GLU A O 1
ATOM 2963 N N . GLU A 1 363 ? 11.131 27.273 -33.683 1.00 96.38 363 GLU A N 1
ATOM 2964 C CA . GLU A 1 363 ? 12.452 27.290 -34.315 1.00 96.38 363 GLU A CA 1
ATOM 2965 C C . GLU A 1 363 ? 12.664 26.075 -35.231 1.00 96.38 363 GLU A C 1
ATOM 2967 O O . GLU A 1 363 ? 13.081 26.237 -36.378 1.00 96.38 363 GLU A O 1
ATOM 2972 N N . ASN A 1 364 ? 12.267 24.874 -34.802 1.00 92.50 364 ASN A N 1
ATOM 2973 C CA . ASN A 1 364 ? 12.319 23.672 -35.636 1.00 92.50 364 ASN A CA 1
ATOM 2974 C C . ASN A 1 364 ? 11.470 23.792 -36.908 1.00 92.50 364 ASN A C 1
ATOM 2976 O O . ASN A 1 364 ? 11.899 23.353 -37.979 1.00 92.50 364 ASN A O 1
ATOM 2980 N N . LYS A 1 365 ? 10.282 24.407 -36.839 1.00 94.94 365 LYS A N 1
ATOM 2981 C CA . LYS A 1 365 ? 9.470 24.675 -38.042 1.00 94.94 365 LYS A CA 1
ATOM 2982 C C . LYS A 1 365 ? 10.174 25.644 -38.991 1.00 94.94 365 LYS A C 1
ATOM 2984 O O . LYS A 1 365 ? 10.148 25.435 -40.209 1.00 94.94 365 LYS A O 1
ATOM 2989 N N . ASN A 1 366 ? 10.820 26.675 -38.448 1.00 95.62 366 ASN A N 1
ATOM 2990 C CA . ASN A 1 366 ? 11.582 27.643 -39.234 1.00 95.62 366 ASN A CA 1
ATOM 2991 C C . ASN A 1 366 ? 12.789 26.983 -39.912 1.00 95.62 366 ASN A C 1
ATOM 2993 O O . ASN A 1 366 ? 12.945 27.109 -41.129 1.00 95.62 366 ASN A O 1
ATOM 2997 N N . LEU A 1 367 ? 13.576 26.200 -39.169 1.00 95.06 367 LEU A N 1
ATOM 2998 C CA . LEU A 1 367 ? 14.707 25.434 -39.698 1.00 95.06 367 LEU A CA 1
ATOM 2999 C C . LEU A 1 367 ? 14.262 24.411 -40.742 1.00 95.06 367 LEU A C 1
ATOM 3001 O O . LEU A 1 367 ? 14.882 24.297 -41.796 1.00 95.06 367 LEU A O 1
ATOM 3005 N N . THR A 1 368 ? 13.143 23.723 -40.515 1.00 94.44 368 THR A N 1
ATOM 3006 C CA . THR A 1 368 ? 12.565 22.798 -41.498 1.00 94.44 368 THR A CA 1
ATOM 3007 C C . THR A 1 368 ? 12.201 23.537 -42.784 1.00 94.44 368 THR A C 1
ATOM 3009 O O . THR A 1 368 ? 12.536 23.083 -43.878 1.00 94.44 368 THR A O 1
ATOM 3012 N N . SER A 1 369 ? 11.563 24.703 -42.688 1.00 94.50 369 SER A N 1
ATOM 3013 C CA . SER A 1 369 ? 11.225 25.528 -43.856 1.00 94.50 369 SER A CA 1
ATOM 3014 C C . SER A 1 369 ? 12.483 25.991 -44.602 1.00 94.50 369 SER A C 1
ATOM 3016 O O . SER A 1 369 ? 12.547 25.918 -45.833 1.00 94.50 369 SER A O 1
ATOM 3018 N N . GLN A 1 370 ? 13.522 26.387 -43.863 1.00 95.69 370 GLN A N 1
ATOM 3019 C CA . GLN A 1 370 ? 14.820 26.753 -44.421 1.00 95.69 370 GLN A CA 1
ATOM 3020 C C . GLN A 1 370 ? 15.497 25.563 -45.112 1.00 95.69 370 GLN A C 1
ATOM 3022 O O . GLN A 1 370 ? 15.964 25.712 -46.242 1.00 95.69 370 GLN A O 1
ATOM 3027 N N . TYR A 1 371 ? 15.487 24.377 -44.501 1.00 94.81 371 TYR A N 1
ATOM 3028 C CA . TYR A 1 371 ? 16.015 23.142 -45.078 1.00 94.81 371 TYR A CA 1
ATOM 3029 C C . TYR A 1 371 ? 15.345 22.822 -46.416 1.00 94.81 371 TYR A C 1
ATOM 3031 O O . TYR A 1 371 ? 16.036 22.599 -47.408 1.00 94.81 371 TYR A O 1
ATOM 3039 N N . HIS A 1 372 ? 14.011 22.882 -46.486 1.00 94.06 372 HIS A N 1
ATOM 3040 C CA . HIS A 1 372 ? 13.283 22.659 -47.738 1.00 94.06 372 HIS A CA 1
ATOM 3041 C C . HIS A 1 372 ? 13.647 23.705 -48.801 1.00 94.06 372 HIS A C 1
ATOM 3043 O O . HIS A 1 372 ? 13.850 23.353 -49.965 1.00 94.06 372 HIS A O 1
ATOM 3049 N N . SER A 1 373 ? 13.794 24.979 -48.413 1.00 94.62 373 SER A N 1
ATOM 3050 C CA . SER A 1 373 ? 14.215 26.035 -49.343 1.00 94.62 373 SER A CA 1
ATOM 3051 C C . SER A 1 373 ? 15.638 25.819 -49.878 1.00 94.62 373 SER A C 1
ATOM 3053 O O . SER A 1 373 ? 15.876 25.985 -51.075 1.00 94.62 373 SER A O 1
ATOM 3055 N N . SER A 1 374 ? 16.564 25.379 -49.019 1.00 94.12 374 SER A N 1
ATOM 3056 C CA . SER A 1 374 ? 17.955 25.082 -49.371 1.00 94.12 374 SER A CA 1
ATOM 3057 C C . SER A 1 374 ? 18.049 23.835 -50.252 1.00 94.12 374 SER A C 1
ATOM 3059 O O . SER A 1 374 ? 18.679 23.859 -51.308 1.00 94.12 374 SER A O 1
ATOM 3061 N N . SER A 1 375 ? 17.317 22.777 -49.898 1.00 95.94 375 SER A N 1
ATOM 3062 C CA . SER A 1 375 ? 17.183 21.560 -50.702 1.00 95.94 375 SER A CA 1
ATOM 3063 C C . SER A 1 375 ? 16.667 21.869 -52.113 1.00 95.94 375 SER A C 1
ATOM 3065 O O . SER A 1 375 ? 17.240 21.410 -53.101 1.00 95.94 375 SER A O 1
ATOM 3067 N N . ALA A 1 376 ? 15.673 22.756 -52.245 1.00 94.06 376 ALA A N 1
ATOM 3068 C CA . ALA A 1 376 ? 15.188 23.200 -53.552 1.00 94.06 376 ALA A CA 1
ATOM 3069 C C . ALA A 1 376 ? 16.259 23.941 -54.379 1.00 94.06 376 ALA A C 1
ATOM 3071 O O . ALA A 1 376 ? 16.260 23.833 -55.605 1.00 94.06 376 ALA A O 1
ATOM 3072 N N . VAL A 1 377 ? 17.168 24.696 -53.746 1.00 95.69 377 VAL A N 1
ATOM 3073 C CA . VAL A 1 377 ? 18.324 25.310 -54.432 1.00 95.69 377 VAL A CA 1
ATOM 3074 C C . VAL A 1 377 ? 19.303 24.233 -54.899 1.00 95.69 377 VAL A C 1
ATOM 3076 O O . VAL A 1 377 ? 19.741 24.277 -56.046 1.00 95.69 377 VAL A O 1
ATOM 3079 N N . ILE A 1 378 ? 19.612 23.257 -54.043 1.00 93.50 378 ILE A N 1
ATOM 3080 C CA . ILE A 1 378 ? 20.530 22.158 -54.365 1.00 93.50 378 ILE A CA 1
ATOM 3081 C C . ILE A 1 378 ? 20.024 21.367 -55.573 1.00 93.50 378 ILE A C 1
ATOM 3083 O O . ILE A 1 378 ? 20.804 21.118 -56.488 1.00 93.50 378 ILE A O 1
ATOM 3087 N N . ILE A 1 379 ? 18.730 21.035 -55.622 1.00 94.75 379 ILE A N 1
ATOM 3088 C CA . ILE A 1 379 ? 18.128 20.324 -56.762 1.00 94.75 379 ILE A CA 1
ATOM 3089 C C . ILE A 1 379 ? 18.309 21.126 -58.057 1.00 94.75 379 ILE A C 1
ATOM 3091 O O . ILE A 1 379 ? 18.780 20.582 -59.052 1.00 94.75 379 ILE A O 1
ATOM 3095 N N . ARG A 1 380 ? 18.040 22.441 -58.038 1.00 95.94 380 ARG A N 1
ATOM 3096 C CA . ARG A 1 380 ? 18.247 23.295 -59.222 1.00 95.94 380 ARG A CA 1
ATOM 3097 C C . ARG A 1 380 ? 19.702 23.299 -59.696 1.00 95.94 380 ARG A C 1
ATOM 3099 O O . ARG A 1 380 ? 19.949 23.228 -60.895 1.00 95.94 380 ARG A O 1
ATOM 3106 N N . LEU A 1 381 ? 20.659 23.364 -58.770 1.00 95.06 381 LEU A N 1
ATOM 3107 C CA . LEU A 1 381 ? 22.085 23.311 -59.108 1.00 95.06 381 LEU A CA 1
ATOM 3108 C C . LEU A 1 381 ? 22.496 21.932 -59.645 1.00 95.06 381 LEU A C 1
ATOM 3110 O O . LEU A 1 381 ? 23.313 21.852 -60.559 1.00 95.06 381 LEU A O 1
ATOM 3114 N N . GLN A 1 382 ? 21.932 20.844 -59.116 1.00 95.44 382 GLN A N 1
ATOM 3115 C CA . GLN A 1 382 ? 22.163 19.495 -59.639 1.00 95.44 382 GLN A CA 1
ATOM 3116 C C . GLN A 1 382 ? 21.653 19.354 -61.077 1.00 95.44 382 GLN A C 1
ATOM 3118 O O . GLN A 1 382 ? 22.382 18.832 -61.923 1.00 95.44 382 GLN A O 1
ATOM 3123 N N . ASP A 1 383 ? 20.460 19.873 -61.375 1.00 95.00 383 ASP A N 1
ATOM 3124 C CA . ASP A 1 383 ? 19.904 19.888 -62.732 1.00 95.00 383 ASP A CA 1
ATOM 3125 C C . ASP A 1 383 ? 20.786 20.695 -63.698 1.00 95.00 383 ASP A C 1
ATOM 3127 O O . ASP A 1 383 ? 21.055 20.261 -64.822 1.00 95.00 383 ASP A O 1
ATOM 3131 N N . GLU A 1 384 ? 21.304 21.843 -63.251 1.00 96.81 384 GLU A N 1
ATOM 3132 C CA . GLU A 1 384 ? 22.238 22.659 -64.028 1.00 96.81 384 GLU A CA 1
ATOM 3133 C C . GLU A 1 384 ? 23.559 21.919 -64.293 1.00 96.81 384 GLU A C 1
ATOM 3135 O O . GLU A 1 384 ? 24.030 21.885 -65.431 1.00 96.81 384 GLU A O 1
ATOM 3140 N N . ILE A 1 385 ? 24.124 21.237 -63.288 1.00 94.12 385 ILE A N 1
ATOM 3141 C CA . ILE A 1 385 ? 25.325 20.403 -63.451 1.00 94.12 385 ILE A CA 1
ATOM 3142 C C . ILE A 1 385 ? 25.080 19.276 -64.461 1.00 94.12 385 ILE A C 1
ATOM 3144 O O . ILE A 1 385 ? 25.949 19.005 -65.292 1.00 94.12 385 ILE A O 1
ATOM 3148 N N . ILE A 1 386 ? 23.920 18.613 -64.414 1.00 94.94 386 ILE A N 1
ATOM 3149 C CA . ILE A 1 386 ? 23.556 17.559 -65.373 1.00 94.94 386 ILE A CA 1
ATOM 3150 C C . ILE A 1 386 ? 23.468 18.140 -66.789 1.00 94.94 386 ILE A C 1
ATOM 3152 O O . ILE A 1 386 ? 24.033 17.566 -67.722 1.00 94.94 386 ILE A O 1
ATOM 3156 N N . SER A 1 387 ? 22.824 19.298 -66.953 1.00 96.62 387 SER A N 1
ATOM 3157 C CA . SER A 1 387 ? 22.750 20.007 -68.236 1.00 96.62 387 SER A CA 1
ATOM 3158 C C . SER A 1 387 ? 24.140 20.348 -68.787 1.00 96.62 387 SER A C 1
ATOM 3160 O O . SER A 1 387 ? 24.442 20.041 -69.944 1.00 96.62 387 SER A O 1
ATOM 3162 N N . MET A 1 388 ? 25.022 20.890 -67.941 1.00 94.69 388 MET A N 1
ATOM 3163 C CA . MET A 1 388 ? 26.402 21.226 -68.304 1.00 94.69 388 MET A CA 1
ATOM 3164 C C . MET A 1 388 ? 27.228 19.988 -68.671 1.00 94.69 388 MET A C 1
ATOM 3166 O O . MET A 1 388 ? 27.952 20.019 -69.665 1.00 94.69 388 MET A O 1
ATOM 3170 N N . LYS A 1 389 ? 27.087 18.874 -67.940 1.00 95.31 389 LYS A N 1
ATOM 3171 C CA . LYS A 1 389 ? 27.744 17.599 -68.283 1.00 95.31 389 LYS A CA 1
ATOM 3172 C C . LYS A 1 389 ? 27.296 17.065 -69.640 1.00 95.31 389 LYS A C 1
ATOM 3174 O O . LYS A 1 389 ? 28.132 16.639 -70.431 1.00 95.31 389 LYS A O 1
ATOM 3179 N N . ASN A 1 390 ? 26.000 17.133 -69.939 1.00 94.94 390 ASN A N 1
ATOM 3180 C CA . ASN A 1 390 ? 25.475 16.713 -71.239 1.00 94.94 390 ASN A CA 1
ATOM 3181 C C . ASN A 1 390 ? 26.016 17.591 -72.380 1.00 94.94 390 ASN A C 1
ATOM 3183 O O . ASN A 1 390 ? 26.306 17.086 -73.463 1.00 94.94 390 ASN A O 1
ATOM 3187 N N . ALA A 1 391 ? 26.165 18.900 -72.153 1.00 94.50 391 ALA A N 1
ATOM 3188 C CA . ALA A 1 391 ? 26.784 19.801 -73.123 1.00 94.50 391 ALA A CA 1
ATOM 3189 C C . ALA A 1 391 ? 28.275 19.486 -73.331 1.00 94.50 391 ALA A C 1
ATOM 3191 O O . ALA A 1 391 ? 28.732 19.435 -74.471 1.00 94.50 391 ALA A O 1
ATOM 3192 N N . GLN A 1 392 ? 29.014 19.214 -72.250 1.00 93.69 392 GLN A N 1
ATOM 3193 C CA . GLN A 1 392 ? 30.412 18.789 -72.322 1.00 93.69 392 GLN A CA 1
ATOM 3194 C C . GLN A 1 392 ? 30.564 17.490 -73.126 1.00 93.69 392 GLN A C 1
ATOM 3196 O O . GLN A 1 392 ? 31.395 17.440 -74.028 1.00 93.69 392 GLN A O 1
ATOM 3201 N N . GLN A 1 393 ? 29.732 16.477 -72.867 1.00 94.50 393 GLN A N 1
ATOM 3202 C CA . GLN A 1 393 ? 29.776 15.211 -73.603 1.00 94.50 393 GLN A CA 1
ATOM 3203 C C . GLN A 1 393 ? 29.560 15.417 -75.111 1.00 94.50 393 GLN A C 1
ATOM 3205 O O . GLN A 1 393 ? 30.280 14.842 -75.922 1.00 94.50 393 GLN A O 1
ATOM 3210 N N . LYS A 1 394 ? 28.613 16.279 -75.508 1.00 95.31 394 LYS A N 1
ATOM 3211 C CA . LYS A 1 394 ? 28.394 16.604 -76.929 1.00 95.31 394 LYS A CA 1
ATOM 3212 C C . LYS A 1 394 ? 29.628 17.233 -77.577 1.00 95.31 394 LYS A C 1
ATOM 3214 O O . LYS A 1 394 ? 29.979 16.864 -78.693 1.00 95.31 394 LYS A O 1
ATOM 3219 N N . LEU A 1 395 ? 30.296 18.151 -76.877 1.00 93.81 395 LEU A N 1
ATOM 3220 C CA . LEU A 1 395 ? 31.537 18.760 -77.364 1.00 93.81 395 LEU A CA 1
ATOM 3221 C C . LEU A 1 395 ? 32.670 17.731 -77.473 1.00 93.81 395 LEU A C 1
ATOM 3223 O O . LEU A 1 395 ? 33.431 17.758 -78.435 1.00 93.81 395 LEU A O 1
ATOM 3227 N N . GLU A 1 396 ? 32.777 16.800 -76.524 1.00 94.06 396 GLU A N 1
ATOM 3228 C CA . GLU A 1 396 ? 33.747 15.700 -76.588 1.00 94.06 396 GLU A CA 1
ATOM 3229 C C . GLU A 1 396 ? 33.489 14.786 -77.800 1.00 94.06 396 GLU A C 1
ATOM 3231 O O . GLU A 1 396 ? 34.427 14.453 -78.528 1.00 94.06 396 GLU A O 1
ATOM 3236 N N . GLU A 1 397 ? 32.227 14.447 -78.083 1.00 94.31 397 GLU A N 1
ATOM 3237 C CA . GLU A 1 397 ? 31.835 13.692 -79.281 1.00 94.31 397 GLU A CA 1
ATOM 3238 C C . GLU A 1 397 ? 32.191 14.439 -80.581 1.00 94.31 397 GLU A C 1
ATOM 3240 O O . GLU A 1 397 ? 32.662 13.823 -81.542 1.00 94.31 397 GLU A O 1
ATOM 3245 N N . GLU A 1 398 ? 32.005 15.762 -80.629 1.00 95.06 398 GLU A N 1
ATOM 3246 C CA . GLU A 1 398 ? 32.423 16.605 -81.760 1.00 95.06 398 GLU A CA 1
ATOM 3247 C C . GLU A 1 398 ? 33.949 16.641 -81.930 1.00 95.06 398 GLU A C 1
ATOM 3249 O O . GLU A 1 398 ? 34.448 16.500 -83.049 1.00 95.06 398 GLU A O 1
ATOM 3254 N N . ILE A 1 399 ? 34.711 16.743 -80.837 1.00 93.50 399 ILE A N 1
ATOM 3255 C CA . ILE A 1 399 ? 36.179 16.672 -80.874 1.00 93.50 399 ILE A CA 1
ATOM 3256 C C . ILE A 1 399 ? 36.640 15.314 -81.413 1.00 93.50 399 ILE A C 1
ATOM 3258 O O . ILE A 1 399 ? 37.536 15.275 -82.255 1.00 93.50 399 ILE A O 1
ATOM 3262 N N . CYS A 1 400 ? 36.032 14.206 -80.978 1.00 91.81 400 CYS A N 1
ATOM 3263 C CA . CYS A 1 400 ? 36.337 12.878 -81.514 1.00 91.81 400 CYS A CA 1
ATOM 3264 C C . CYS A 1 400 ? 36.113 12.811 -83.030 1.00 91.81 400 CYS A C 1
ATOM 3266 O O . CYS A 1 400 ? 37.006 12.357 -83.748 1.00 91.81 400 CYS A O 1
ATOM 3268 N N . LYS A 1 401 ? 34.983 13.337 -83.527 1.00 93.69 401 LYS A N 1
ATOM 3269 C CA . LYS A 1 401 ? 34.711 13.419 -84.973 1.00 93.69 401 LYS A CA 1
ATOM 3270 C C . LYS A 1 401 ? 35.797 14.209 -85.704 1.00 93.69 401 LYS A C 1
ATOM 3272 O O . LYS A 1 401 ? 36.357 13.707 -86.673 1.00 93.69 401 LYS A O 1
ATOM 3277 N N . HIS A 1 402 ? 36.173 15.385 -85.200 1.00 92.06 402 HIS A N 1
ATOM 3278 C CA . HIS A 1 402 ? 37.244 16.189 -85.797 1.00 92.06 402 HIS A CA 1
ATOM 3279 C C . HIS A 1 402 ? 38.619 15.514 -85.749 1.00 92.06 402 HIS A C 1
ATOM 3281 O O . HIS A 1 402 ? 39.431 15.674 -86.661 1.00 92.06 402 HIS A O 1
ATOM 3287 N N . VAL A 1 403 ? 38.912 14.751 -84.694 1.00 93.62 403 VAL A N 1
ATOM 3288 C CA . VAL A 1 403 ? 40.147 13.962 -84.604 1.00 93.62 403 VAL A CA 1
ATOM 3289 C C . VAL A 1 403 ? 40.168 12.872 -85.674 1.00 93.62 403 VAL A C 1
ATOM 3291 O O . VAL A 1 403 ? 41.214 12.658 -86.289 1.00 93.62 403 VAL A O 1
ATOM 3294 N N . ASP A 1 404 ? 39.046 12.205 -85.924 1.00 92.06 404 ASP A N 1
ATOM 3295 C CA . ASP A 1 404 ? 38.958 11.178 -86.961 1.00 92.06 404 ASP A CA 1
ATOM 3296 C C . ASP A 1 404 ? 39.025 11.780 -88.373 1.00 92.06 404 ASP A C 1
ATOM 3298 O O . ASP A 1 404 ? 39.803 11.290 -89.191 1.00 92.06 404 ASP A O 1
ATOM 3302 N N . GLU A 1 405 ? 38.355 12.909 -88.627 1.00 93.94 405 GLU A N 1
ATOM 3303 C CA . GLU A 1 405 ? 38.514 13.700 -89.862 1.00 93.94 405 GLU A CA 1
ATOM 3304 C C . GLU A 1 405 ? 39.973 14.136 -90.081 1.00 93.94 405 GLU A C 1
ATOM 3306 O O . GLU A 1 405 ? 40.517 14.072 -91.184 1.00 93.94 405 GLU A O 1
ATOM 3311 N N . LYS A 1 406 ? 40.671 14.549 -89.017 1.00 93.06 406 LYS A N 1
ATOM 3312 C CA . LYS A 1 406 ? 42.094 14.889 -89.101 1.00 93.06 406 LYS A CA 1
ATOM 3313 C C . LYS A 1 406 ? 42.943 13.676 -89.490 1.00 93.06 406 LYS A C 1
ATOM 3315 O O . LYS A 1 406 ? 43.880 13.829 -90.275 1.00 93.06 406 LYS A O 1
ATOM 3320 N N . LYS A 1 407 ? 42.648 12.482 -88.960 1.00 93.56 407 LYS A N 1
ATOM 3321 C CA . LYS A 1 407 ? 43.366 11.245 -89.322 1.00 93.56 407 LYS A CA 1
ATOM 3322 C C . LYS A 1 407 ? 43.144 10.881 -90.790 1.00 93.56 407 LYS A C 1
ATOM 3324 O O . LYS A 1 407 ? 44.113 10.513 -91.452 1.00 93.56 407 LYS A O 1
ATOM 3329 N N . THR A 1 408 ? 41.918 11.004 -91.310 1.00 92.81 408 THR A N 1
ATOM 3330 C CA . THR A 1 408 ? 41.632 10.717 -92.727 1.00 92.81 408 THR A CA 1
ATOM 3331 C C . THR A 1 408 ? 42.372 11.687 -93.643 1.00 92.81 408 THR A C 1
ATOM 3333 O O . THR A 1 408 ? 43.089 11.243 -94.538 1.00 92.81 408 THR A O 1
ATOM 3336 N N . LEU A 1 409 ? 42.332 12.991 -93.349 1.00 92.62 409 LEU A N 1
ATOM 3337 C CA . LEU A 1 409 ? 43.094 13.999 -94.096 1.00 92.62 409 LEU A CA 1
ATOM 3338 C C . LEU A 1 409 ? 44.611 13.761 -94.021 1.00 92.62 409 LEU A C 1
ATOM 3340 O O . LEU A 1 409 ? 45.333 13.978 -94.993 1.00 92.62 409 LEU A O 1
ATOM 3344 N N . GLN A 1 410 ? 45.125 13.292 -92.881 1.00 92.19 410 GLN A N 1
ATOM 3345 C CA . GLN A 1 410 ? 46.540 12.947 -92.737 1.00 92.19 410 GLN A CA 1
ATOM 3346 C C . GLN A 1 410 ? 46.927 11.721 -93.584 1.00 92.19 410 GLN A C 1
ATOM 3348 O O . GLN A 1 410 ? 48.022 11.700 -94.156 1.00 92.19 410 GLN A O 1
ATOM 3353 N N . TYR A 1 411 ? 46.047 10.722 -93.695 1.00 91.12 411 TYR A N 1
ATOM 3354 C CA . TYR A 1 411 ? 46.238 9.568 -94.578 1.00 91.12 411 TYR A CA 1
ATOM 3355 C C . TYR A 1 411 ? 46.251 9.995 -96.053 1.00 91.12 411 TYR A C 1
ATOM 3357 O O . TYR A 1 411 ? 47.182 9.649 -96.780 1.00 91.12 411 TYR A O 1
ATOM 3365 N N . GLU A 1 412 ? 45.297 10.832 -96.467 1.00 92.62 412 GLU A N 1
ATOM 3366 C CA . GLU A 1 412 ? 45.242 11.404 -97.820 1.00 92.62 412 GLU A CA 1
ATOM 3367 C C . GLU A 1 412 ? 46.498 12.225 -98.154 1.00 92.62 412 GLU A C 1
ATOM 3369 O O . GLU A 1 412 ? 47.098 12.050 -99.215 1.00 92.62 412 GLU A O 1
ATOM 3374 N N . LEU A 1 413 ? 46.970 13.066 -97.225 1.00 91.75 413 LEU A N 1
ATOM 3375 C CA . LEU A 1 413 ? 48.225 13.812 -97.381 1.00 91.75 413 LEU A CA 1
ATOM 3376 C C . LEU A 1 413 ? 49.449 12.902 -97.530 1.00 91.75 413 LEU A C 1
ATOM 3378 O O . LEU A 1 413 ? 50.416 13.287 -98.189 1.00 91.75 413 LEU A O 1
ATOM 3382 N N . SER A 1 414 ? 49.442 11.734 -96.889 1.00 89.88 414 SER A N 1
ATOM 3383 C CA . SER A 1 414 ? 50.538 10.766 -96.982 1.00 89.88 414 SER A CA 1
ATOM 3384 C C . SER A 1 414 ? 50.557 10.103 -98.361 1.00 89.88 414 SER A C 1
ATOM 3386 O O . SER A 1 414 ? 51.607 10.098 -99.000 1.00 89.88 414 SER A O 1
ATOM 3388 N N . HIS A 1 415 ? 49.394 9.682 -98.871 1.00 89.06 415 HIS A N 1
ATOM 3389 C CA . HIS A 1 415 ? 49.240 9.178 -100.246 1.00 89.06 415 HIS A CA 1
ATOM 3390 C C . HIS A 1 415 ? 49.683 10.201 -101.296 1.00 89.06 415 HIS A C 1
ATOM 3392 O O . HIS A 1 415 ? 50.514 9.902 -102.147 1.00 89.06 415 HIS A O 1
ATOM 3398 N N . LEU A 1 416 ? 49.235 11.456 -101.183 1.00 90.94 416 LEU A N 1
ATOM 3399 C CA . LEU A 1 416 ? 49.647 12.516 -102.113 1.00 90.94 416 LEU A CA 1
ATOM 3400 C C . LEU A 1 416 ? 51.162 12.785 -102.082 1.00 90.94 416 LEU A C 1
ATOM 3402 O O . LEU A 1 416 ? 51.755 13.148 -103.101 1.00 90.94 416 LEU A O 1
ATOM 3406 N N . LYS A 1 417 ? 51.814 12.628 -100.920 1.00 91.88 417 LYS A N 1
ATOM 3407 C CA . LYS A 1 417 ? 53.279 12.727 -100.821 1.00 91.88 417 LYS A CA 1
ATOM 3408 C C . LYS A 1 417 ? 53.971 11.580 -101.552 1.00 91.88 417 LYS A C 1
ATOM 3410 O O . LYS A 1 417 ? 54.978 11.842 -102.208 1.00 91.88 417 LYS A O 1
ATOM 3415 N N . GLU A 1 418 ? 53.453 10.359 -101.443 1.00 91.31 418 GLU A N 1
ATOM 3416 C CA . GLU A 1 418 ? 53.971 9.189 -102.162 1.00 91.31 418 GLU A CA 1
ATOM 3417 C C . GLU A 1 418 ? 53.834 9.364 -103.680 1.00 91.31 418 GLU A C 1
ATOM 3419 O O . GLU A 1 418 ? 54.835 9.239 -104.391 1.00 91.31 418 GLU A O 1
ATOM 3424 N N . ASP A 1 419 ? 52.659 9.780 -104.162 1.00 90.38 419 ASP A N 1
ATOM 3425 C CA . ASP A 1 419 ? 52.411 10.089 -105.578 1.00 90.38 419 ASP A CA 1
ATOM 3426 C C . ASP A 1 419 ? 53.377 11.155 -106.109 1.00 90.38 419 ASP A C 1
ATOM 3428 O O . ASP A 1 419 ? 53.963 11.018 -107.190 1.00 90.38 419 ASP A O 1
ATOM 3432 N N . ARG A 1 420 ? 53.600 12.221 -105.327 1.00 90.44 420 ARG A N 1
ATOM 3433 C CA . ARG A 1 420 ? 54.577 13.265 -105.659 1.00 90.44 420 ARG A CA 1
ATOM 3434 C C . ARG A 1 420 ? 55.990 12.693 -105.762 1.00 90.44 420 ARG A C 1
ATOM 3436 O O . ARG A 1 420 ? 56.693 12.999 -106.721 1.00 90.44 420 ARG A O 1
ATOM 3443 N N . SER A 1 421 ? 56.412 11.866 -104.807 1.00 88.56 421 SER A N 1
ATOM 3444 C CA . SER A 1 421 ? 57.732 11.226 -104.841 1.00 88.56 421 SER A CA 1
ATOM 3445 C C . SER A 1 421 ? 57.883 10.253 -106.017 1.00 88.56 421 SER A C 1
ATOM 3447 O O . SER A 1 421 ? 58.969 10.130 -106.589 1.00 88.56 421 SER A O 1
ATOM 3449 N N . GLU A 1 422 ? 56.809 9.586 -106.441 1.00 91.00 422 GLU A N 1
ATOM 3450 C CA . GLU A 1 422 ? 56.811 8.788 -107.667 1.00 91.00 422 GLU A CA 1
ATOM 3451 C C . GLU A 1 422 ? 56.969 9.646 -108.926 1.00 91.00 422 GLU A C 1
ATOM 3453 O O . GLU A 1 422 ? 57.763 9.305 -109.810 1.00 91.00 422 GLU A O 1
ATOM 3458 N N . LEU A 1 423 ? 56.258 10.771 -109.004 1.00 88.06 423 LEU A N 1
ATOM 3459 C CA . LEU A 1 423 ? 56.411 11.748 -110.081 1.00 88.06 423 LEU A CA 1
ATOM 3460 C C . LEU A 1 423 ? 57.832 12.325 -110.128 1.00 88.06 423 LEU A C 1
ATOM 3462 O O . LEU A 1 423 ? 58.407 12.421 -111.211 1.00 88.06 423 LEU A O 1
ATOM 3466 N N . GLU A 1 424 ? 58.432 12.642 -108.980 1.00 90.50 424 GLU A N 1
ATOM 3467 C CA . GLU A 1 424 ? 59.826 13.097 -108.881 1.00 90.50 424 GLU A CA 1
ATOM 3468 C C . GLU A 1 424 ? 60.811 12.042 -109.412 1.00 90.50 424 GLU A C 1
ATOM 3470 O O . GLU A 1 424 ? 61.705 12.380 -110.192 1.00 90.50 424 GLU A O 1
ATOM 3475 N N . ARG A 1 425 ? 60.620 10.753 -109.083 1.00 89.88 425 ARG A N 1
ATOM 3476 C CA . ARG A 1 425 ? 61.406 9.648 -109.672 1.00 89.88 425 ARG A CA 1
ATOM 3477 C C . ARG A 1 425 ? 61.237 9.560 -111.187 1.00 89.88 425 ARG A C 1
ATOM 3479 O O . ARG A 1 425 ? 62.232 9.411 -111.895 1.00 89.88 425 ARG A O 1
ATOM 3486 N N . LYS A 1 426 ? 60.001 9.649 -111.695 1.00 88.12 426 LYS A N 1
ATOM 3487 C CA . LYS A 1 426 ? 59.725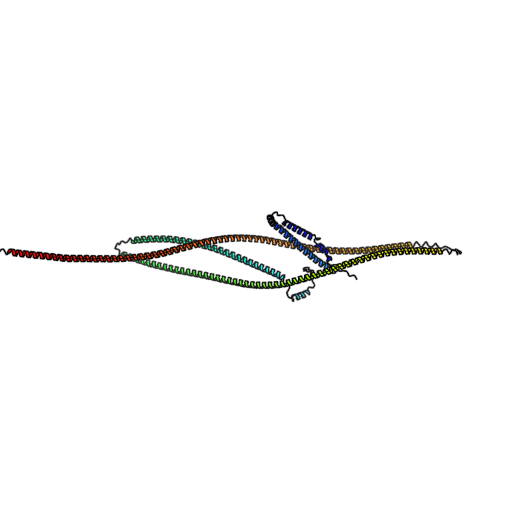 9.642 -113.146 1.00 88.12 426 LYS A CA 1
ATOM 3488 C C . LYS A 1 426 ? 60.413 10.821 -113.834 1.00 88.12 426 LYS A C 1
ATOM 3490 O O . LYS A 1 426 ? 61.070 10.630 -114.852 1.00 88.12 426 LYS A O 1
ATOM 3495 N N . HIS A 1 427 ? 60.337 12.012 -113.245 1.00 85.75 427 HIS A N 1
ATOM 3496 C CA . HIS A 1 427 ? 61.035 13.199 -113.730 1.00 85.75 427 HIS A CA 1
ATOM 3497 C C . HIS A 1 427 ? 62.561 13.004 -113.744 1.00 85.75 427 HIS A C 1
ATOM 3499 O O . HIS A 1 427 ? 63.209 13.350 -114.730 1.00 85.75 427 HIS A O 1
ATOM 3505 N N . PHE A 1 428 ? 63.144 12.406 -112.698 1.00 86.25 428 PHE A N 1
ATOM 3506 C CA . PHE A 1 428 ? 64.576 12.087 -112.660 1.00 86.25 428 PHE A CA 1
ATOM 3507 C C . PHE A 1 428 ? 64.978 11.099 -113.768 1.00 86.25 428 PHE A C 1
ATOM 3509 O O . PHE A 1 428 ? 65.969 11.328 -114.454 1.00 86.25 428 PHE A O 1
ATOM 3516 N N . SER A 1 429 ? 64.175 10.059 -114.009 1.00 84.56 429 SER A N 1
ATOM 3517 C CA . SER A 1 429 ? 64.411 9.100 -115.096 1.00 84.56 429 SER A CA 1
ATOM 3518 C C . SER A 1 429 ? 64.331 9.754 -116.480 1.00 84.56 429 SER A C 1
ATOM 3520 O O . SER A 1 429 ? 65.191 9.516 -117.323 1.00 84.56 429 SER A O 1
ATOM 3522 N N . ILE A 1 430 ? 63.362 10.649 -116.709 1.00 82.12 430 ILE A N 1
ATOM 3523 C CA . ILE A 1 430 ? 63.281 11.438 -117.950 1.00 82.12 430 ILE A CA 1
ATOM 3524 C C . ILE A 1 430 ? 64.517 12.337 -118.099 1.00 82.12 430 ILE A C 1
ATOM 3526 O O . ILE A 1 430 ? 65.073 12.451 -119.189 1.00 82.12 430 ILE A O 1
ATOM 3530 N N . LYS A 1 431 ? 64.988 12.951 -117.008 1.00 81.12 431 LYS A N 1
ATOM 3531 C CA . LYS A 1 431 ? 66.205 13.774 -117.009 1.00 81.12 431 LYS A CA 1
ATOM 3532 C C . LYS A 1 431 ? 67.445 12.961 -117.404 1.00 81.12 431 LYS A C 1
ATOM 3534 O O . LYS A 1 431 ? 68.244 13.441 -118.202 1.00 81.12 431 LYS A O 1
ATOM 3539 N N . GLU A 1 432 ? 67.581 11.736 -116.902 1.00 76.19 432 GLU A N 1
ATOM 3540 C CA . GLU A 1 432 ? 68.657 10.802 -117.262 1.00 76.19 432 GLU A CA 1
ATOM 3541 C C . GLU A 1 432 ? 68.548 10.335 -118.725 1.00 76.19 432 GLU A C 1
ATOM 3543 O O . GLU A 1 432 ? 69.548 10.291 -119.441 1.00 76.19 432 GLU A O 1
ATOM 3548 N N . GLN A 1 433 ? 67.327 10.103 -119.226 1.00 74.75 433 GLN A N 1
ATOM 3549 C CA . GLN A 1 433 ? 67.084 9.824 -120.646 1.00 74.75 433 GLN A CA 1
ATOM 3550 C C . GLN A 1 433 ? 67.500 11.003 -121.541 1.00 74.75 433 GLN A C 1
ATOM 3552 O O . GLN A 1 433 ? 68.178 10.785 -122.545 1.00 74.75 433 GLN A O 1
ATOM 3557 N N . ILE A 1 434 ? 67.197 12.252 -121.164 1.00 71.12 434 ILE A N 1
ATOM 3558 C CA . ILE A 1 434 ? 67.683 13.457 -121.868 1.00 71.12 434 ILE A CA 1
ATOM 3559 C C . ILE A 1 434 ? 69.219 13.518 -121.847 1.00 71.12 434 ILE A C 1
ATOM 3561 O O . ILE A 1 434 ? 69.840 13.847 -122.857 1.00 71.12 434 ILE A O 1
ATOM 3565 N N . GLN A 1 435 ? 69.845 13.148 -120.727 1.00 62.19 435 GLN A N 1
ATOM 3566 C CA . GLN A 1 435 ? 71.302 13.103 -120.593 1.00 62.19 435 GLN A CA 1
ATOM 3567 C C . GLN A 1 435 ? 71.930 12.010 -121.479 1.00 62.19 435 GLN A C 1
ATOM 3569 O O . GLN A 1 435 ? 72.988 12.245 -122.054 1.00 62.19 435 GLN A O 1
ATOM 3574 N N . SER A 1 436 ? 71.246 10.876 -121.685 1.00 62.97 436 SER A N 1
ATOM 3575 C CA . SER A 1 436 ? 71.660 9.813 -122.618 1.00 62.97 436 SER A CA 1
ATOM 3576 C C . SER A 1 436 ? 71.525 10.202 -124.099 1.00 62.97 436 SER A C 1
ATOM 3578 O O . SER A 1 436 ? 72.353 9.810 -124.917 1.00 62.97 436 SER A O 1
ATOM 3580 N N . VAL A 1 437 ? 70.536 11.034 -124.454 1.00 59.03 437 VAL A N 1
ATOM 3581 C CA . VAL A 1 437 ? 70.355 11.560 -125.823 1.00 59.03 437 VAL A CA 1
ATOM 3582 C C . VAL A 1 437 ? 71.422 12.612 -126.164 1.00 59.03 437 VAL A C 1
ATOM 3584 O O . VAL A 1 437 ? 71.795 12.758 -127.326 1.00 59.03 437 VAL A O 1
ATOM 3587 N N . ASN A 1 438 ? 71.998 13.274 -125.156 1.00 52.09 438 ASN A N 1
ATOM 3588 C CA . ASN A 1 438 ? 73.082 14.245 -125.325 1.00 52.09 438 ASN A CA 1
ATOM 3589 C C . ASN A 1 438 ? 74.465 13.603 -125.594 1.00 52.09 438 ASN A C 1
ATOM 3591 O O . ASN A 1 438 ? 75.387 14.305 -125.997 1.00 52.09 438 ASN A O 1
ATOM 3595 N N . VAL A 1 439 ? 74.614 12.280 -125.418 1.00 50.72 439 VAL A N 1
ATOM 3596 C CA . VAL A 1 439 ? 75.867 11.521 -125.649 1.00 50.72 439 VAL A CA 1
ATOM 3597 C C . VAL A 1 439 ? 76.000 11.031 -127.110 1.00 50.72 439 VAL A C 1
ATOM 3599 O O . VAL A 1 439 ? 77.007 10.442 -127.483 1.00 50.72 439 VAL A O 1
ATOM 3602 N N . ASN A 1 440 ? 75.047 11.361 -127.994 1.00 51.03 440 ASN A N 1
ATOM 3603 C CA . ASN A 1 440 ? 75.069 11.001 -129.425 1.00 51.03 440 ASN A CA 1
ATOM 3604 C C . ASN A 1 440 ? 75.405 12.165 -130.388 1.00 51.03 440 ASN A C 1
ATOM 3606 O O . ASN A 1 440 ? 75.032 12.130 -131.560 1.00 51.03 440 ASN A O 1
ATOM 3610 N N . VAL A 1 441 ? 76.141 13.184 -129.926 1.00 49.72 441 VAL A N 1
ATOM 3611 C CA . VAL A 1 441 ? 76.724 14.243 -130.790 1.00 49.72 441 VAL A CA 1
ATOM 3612 C C . VAL A 1 441 ? 78.267 14.294 -130.711 1.00 49.72 441 VAL A C 1
ATOM 3614 O O . VAL A 1 441 ? 78.907 14.969 -131.512 1.00 49.72 441 VAL A O 1
ATOM 3617 N N . GLU A 1 442 ? 78.903 13.491 -129.850 1.00 46.03 442 GLU A N 1
ATOM 3618 C CA . GLU A 1 442 ? 80.370 13.444 -129.659 1.00 46.03 442 GLU A CA 1
ATOM 3619 C C . GLU A 1 442 ? 81.056 12.252 -130.363 1.00 46.03 442 GLU A C 1
ATOM 3621 O O . GLU A 1 442 ? 82.090 11.749 -129.932 1.00 46.03 442 GLU A O 1
ATOM 3626 N N . SER A 1 443 ? 80.518 11.817 -131.506 1.00 46.09 443 SER A N 1
ATOM 3627 C CA . SER A 1 443 ? 81.133 10.815 -132.392 1.00 46.09 443 SER A CA 1
ATOM 3628 C C . SER A 1 443 ? 81.555 11.418 -133.742 1.00 46.09 443 SER A C 1
ATOM 3630 O O . SER A 1 443 ? 81.235 10.892 -134.806 1.00 46.09 443 SER A O 1
ATOM 3632 N N . LEU A 1 444 ? 82.276 12.546 -133.684 1.00 39.66 444 LEU A N 1
ATOM 3633 C CA . LEU A 1 444 ? 83.020 13.162 -134.799 1.00 39.66 444 LEU A CA 1
ATOM 3634 C C . LEU A 1 444 ? 84.458 13.568 -134.397 1.00 39.66 444 LEU A C 1
ATOM 3636 O O . LEU A 1 444 ? 85.065 14.420 -135.041 1.00 39.66 444 LEU A O 1
ATOM 3640 N N . GLN A 1 445 ? 85.026 12.962 -133.342 1.00 37.28 445 GLN A N 1
ATOM 3641 C CA . GLN A 1 445 ? 86.409 13.248 -132.917 1.00 37.28 445 GLN A CA 1
ATOM 3642 C C . GLN A 1 445 ? 87.163 12.051 -132.304 1.00 37.28 445 GLN A C 1
ATOM 3644 O O . GLN A 1 445 ? 88.019 12.190 -131.436 1.00 37.28 445 GLN A O 1
ATOM 3649 N N . THR A 1 446 ? 86.906 10.852 -132.826 1.00 42.50 446 THR A N 1
ATOM 3650 C CA . THR A 1 446 ? 87.785 9.677 -132.715 1.00 42.50 446 THR A CA 1
ATOM 3651 C C . THR A 1 446 ? 88.959 9.789 -133.696 1.00 42.50 446 THR A C 1
ATOM 3653 O O . THR A 1 446 ? 88.877 9.266 -134.808 1.00 42.50 446 THR A O 1
ATOM 3656 N N . LEU A 1 447 ? 90.050 10.472 -133.319 1.00 37.22 447 LEU A N 1
ATOM 3657 C CA . LEU A 1 447 ? 91.303 10.412 -134.096 1.00 37.22 447 LEU A CA 1
ATOM 3658 C C . LEU A 1 447 ? 92.611 10.659 -133.303 1.00 37.22 447 LEU A C 1
ATOM 3660 O O . LEU A 1 447 ? 93.525 11.285 -133.833 1.00 37.22 447 LEU A O 1
ATOM 3664 N N . ALA A 1 448 ? 92.741 10.157 -132.068 1.00 35.03 448 ALA A N 1
ATOM 3665 C CA . ALA A 1 448 ? 94.055 9.943 -131.424 1.00 35.03 448 ALA A CA 1
ATOM 3666 C C . ALA A 1 448 ? 93.927 9.016 -130.188 1.00 35.03 448 ALA A C 1
ATOM 3668 O O . ALA A 1 448 ? 93.606 9.480 -129.101 1.00 35.03 448 ALA A O 1
ATOM 3669 N N . HIS A 1 449 ? 93.936 7.690 -130.381 1.00 33.78 449 HIS A N 1
ATOM 3670 C CA . HIS A 1 449 ? 95.046 6.782 -130.013 1.00 33.78 449 HIS A CA 1
ATOM 3671 C C . HIS A 1 449 ? 95.362 6.744 -128.505 1.00 33.78 449 HIS A C 1
ATOM 3673 O O . HIS A 1 449 ? 95.983 7.647 -127.959 1.00 33.78 449 HIS A O 1
ATOM 3679 N N . GLU A 1 450 ? 94.836 5.757 -127.775 1.00 38.47 450 GLU A N 1
ATOM 3680 C CA . GLU A 1 450 ? 95.505 4.457 -127.544 1.00 38.47 450 GLU A CA 1
ATOM 3681 C C . GLU A 1 450 ? 96.945 4.610 -127.044 1.00 38.47 450 GLU A C 1
ATOM 3683 O O . GLU A 1 450 ? 97.817 4.986 -127.817 1.00 38.47 450 GLU A O 1
ATOM 3688 N N . LEU A 1 451 ? 97.139 4.307 -125.752 1.00 36.94 451 LEU A N 1
ATOM 3689 C CA . LEU A 1 451 ? 98.351 3.949 -124.989 1.00 36.94 451 LEU A CA 1
ATOM 3690 C C . LEU A 1 451 ? 98.046 4.372 -123.528 1.00 36.94 451 LEU A C 1
ATOM 3692 O O . LEU A 1 451 ? 97.907 5.555 -123.258 1.00 36.94 451 LEU A O 1
ATOM 3696 N N . ARG A 1 452 ? 97.963 3.526 -122.499 1.00 33.66 452 ARG A N 1
ATOM 3697 C CA . ARG A 1 452 ? 98.622 2.238 -122.274 1.00 33.66 452 ARG A CA 1
ATOM 3698 C C . ARG A 1 452 ? 98.185 1.729 -120.882 1.00 33.66 452 ARG A C 1
ATOM 3700 O O . ARG A 1 452 ? 98.364 2.437 -119.894 1.00 33.66 452 ARG A O 1
ATOM 3707 N N . ASP A 1 453 ? 97.614 0.532 -120.837 1.00 43.62 453 ASP A N 1
ATOM 3708 C CA . ASP A 1 453 ? 97.077 -0.176 -119.665 1.00 43.62 453 ASP A CA 1
ATOM 3709 C C . ASP A 1 453 ? 98.114 -0.628 -118.613 1.00 43.62 453 ASP A C 1
ATOM 3711 O O . ASP A 1 453 ? 99.291 -0.812 -118.925 1.00 43.62 453 ASP A O 1
ATOM 3715 N N . GLY A 1 454 ? 97.618 -0.946 -117.403 1.00 46.25 454 GLY A N 1
ATOM 3716 C CA . GLY A 1 454 ? 98.134 -2.054 -116.576 1.00 46.25 454 GLY A CA 1
ATOM 3717 C C . GLY A 1 454 ? 98.607 -1.710 -115.156 1.00 46.25 454 GLY A C 1
ATOM 3718 O O . GLY A 1 454 ? 99.791 -1.460 -114.959 1.00 46.25 454 GLY A O 1
ATOM 3719 N N . ASN A 1 455 ? 97.726 -1.758 -114.141 1.00 41.03 455 ASN A N 1
ATOM 3720 C CA . ASN A 1 455 ? 98.158 -1.834 -112.726 1.00 41.03 455 ASN A CA 1
ATOM 3721 C C . ASN A 1 455 ? 97.083 -2.382 -111.741 1.00 41.03 455 ASN A C 1
ATOM 3723 O O . ASN A 1 455 ? 96.903 -1.857 -110.643 1.00 41.03 455 ASN A O 1
ATOM 3727 N N . VAL A 1 456 ? 96.329 -3.428 -112.119 1.00 57.72 456 VAL A N 1
ATOM 3728 C CA . VAL A 1 456 ? 95.201 -3.996 -111.329 1.00 57.72 456 VAL A CA 1
ATOM 3729 C C . VAL A 1 456 ? 95.546 -5.347 -110.671 1.00 57.72 456 VAL A C 1
ATOM 3731 O O . VAL A 1 456 ? 94.766 -6.282 -110.743 1.00 57.72 456 VAL A O 1
ATOM 3734 N N . GLU A 1 457 ? 96.683 -5.484 -109.978 1.00 55.31 457 GLU A N 1
ATOM 3735 C CA . GLU A 1 457 ? 97.004 -6.739 -109.248 1.00 55.31 457 GLU A CA 1
ATOM 3736 C C . GLU A 1 457 ? 97.606 -6.537 -107.838 1.00 55.31 457 GLU A C 1
ATOM 3738 O O . GLU A 1 457 ? 98.501 -7.257 -107.414 1.00 55.31 457 GLU A O 1
ATOM 3743 N N . LEU A 1 458 ? 97.088 -5.579 -107.054 1.00 49.72 458 LEU A N 1
ATOM 3744 C CA . LEU A 1 458 ? 97.449 -5.408 -105.626 1.00 49.72 458 LEU A CA 1
ATOM 3745 C C . LEU A 1 458 ? 96.240 -5.253 -104.671 1.00 49.72 458 LEU A C 1
ATOM 3747 O O . LEU A 1 458 ? 96.400 -4.811 -103.535 1.00 49.72 458 LEU A O 1
ATOM 3751 N N . LYS A 1 459 ? 95.014 -5.607 -105.095 1.00 52.41 459 LYS A N 1
ATOM 3752 C CA . LYS A 1 459 ? 93.770 -5.294 -104.351 1.00 52.41 459 LYS A CA 1
ATOM 3753 C C . LYS A 1 459 ? 93.166 -6.441 -103.514 1.00 52.41 459 LYS A C 1
ATOM 3755 O O . LYS A 1 459 ? 92.174 -6.203 -102.831 1.00 52.41 459 LYS A O 1
ATOM 3760 N N . ASP A 1 460 ? 93.763 -7.638 -103.501 1.00 56.47 460 ASP A N 1
ATOM 3761 C CA . ASP A 1 460 ? 93.134 -8.841 -102.912 1.00 56.47 460 ASP A CA 1
ATOM 3762 C C . ASP A 1 460 ? 93.704 -9.333 -101.564 1.00 56.47 460 ASP A C 1
ATOM 3764 O O . ASP A 1 460 ? 93.148 -10.248 -100.963 1.00 56.47 460 ASP A O 1
ATOM 3768 N N . ILE A 1 461 ? 94.741 -8.695 -101.004 1.00 55.41 461 ILE A N 1
ATOM 3769 C CA . ILE A 1 461 ? 95.350 -9.141 -99.727 1.00 55.41 461 ILE A CA 1
ATOM 3770 C C . ILE A 1 461 ? 94.780 -8.406 -98.488 1.00 55.41 461 ILE A C 1
ATOM 3772 O O . ILE A 1 461 ? 94.888 -8.902 -97.370 1.00 55.41 461 ILE A O 1
ATOM 3776 N N . ILE A 1 462 ? 94.065 -7.283 -98.650 1.00 56.84 462 ILE A N 1
ATOM 3777 C CA . ILE A 1 462 ? 93.578 -6.461 -97.516 1.00 56.84 462 ILE A CA 1
ATOM 3778 C C . ILE A 1 462 ? 92.188 -6.894 -96.979 1.00 56.84 462 ILE A C 1
ATOM 3780 O O . ILE A 1 462 ? 91.830 -6.576 -95.850 1.00 56.84 462 ILE A O 1
ATOM 3784 N N . LYS A 1 463 ? 91.412 -7.716 -97.699 1.00 59.91 463 LYS A N 1
ATOM 3785 C CA . LYS A 1 463 ? 90.018 -8.060 -97.318 1.00 59.91 463 LYS A CA 1
ATOM 3786 C C . LYS A 1 463 ? 89.836 -9.085 -96.180 1.00 59.91 463 LYS A C 1
ATOM 3788 O O . LYS A 1 463 ? 88.698 -9.301 -95.757 1.00 59.91 463 LYS A O 1
ATOM 3793 N N . ASN A 1 464 ? 90.901 -9.725 -95.687 1.00 60.97 464 ASN A N 1
ATOM 3794 C CA . ASN A 1 464 ? 90.795 -10.820 -94.706 1.00 60.97 464 ASN A CA 1
ATOM 3795 C C . ASN A 1 464 ? 91.151 -10.445 -93.253 1.00 60.97 464 ASN A C 1
ATOM 3797 O O . ASN A 1 464 ? 90.920 -11.267 -92.372 1.00 60.97 464 ASN A O 1
ATOM 3801 N N . HIS A 1 465 ? 91.628 -9.224 -92.967 1.00 57.28 465 HIS A N 1
ATOM 3802 C CA . HIS A 1 465 ? 91.940 -8.793 -91.590 1.00 57.28 465 HIS A CA 1
ATOM 3803 C C . HIS A 1 465 ? 90.773 -8.056 -90.889 1.00 57.28 465 HIS A C 1
ATOM 3805 O O . HIS A 1 465 ? 90.527 -8.279 -89.706 1.00 57.28 465 HIS A O 1
ATOM 3811 N N . GLU A 1 466 ? 89.954 -7.290 -91.623 1.00 60.06 466 GLU A N 1
ATOM 3812 C CA . GLU A 1 466 ? 88.803 -6.544 -91.062 1.00 60.06 466 GLU A CA 1
ATOM 3813 C C . GLU A 1 466 ? 87.660 -7.451 -90.553 1.00 60.06 466 GLU A C 1
ATOM 3815 O O . GLU A 1 466 ? 86.892 -7.072 -89.669 1.00 60.06 466 GLU A O 1
ATOM 3820 N N . ARG A 1 467 ? 87.541 -8.686 -91.065 1.00 64.38 467 ARG A N 1
ATOM 3821 C CA . ARG A 1 467 ? 86.485 -9.631 -90.644 1.00 64.38 467 ARG A CA 1
ATOM 3822 C C . ARG A 1 467 ? 86.729 -10.257 -89.269 1.00 64.38 467 ARG A C 1
ATOM 3824 O O . ARG A 1 467 ? 85.763 -10.603 -88.593 1.00 64.38 467 ARG A O 1
ATOM 3831 N N . THR A 1 468 ? 87.983 -10.407 -88.846 1.00 66.06 468 THR A N 1
ATOM 3832 C CA . THR A 1 468 ? 88.313 -10.991 -87.536 1.00 66.06 468 THR A CA 1
ATOM 3833 C C . THR A 1 468 ? 88.185 -9.982 -86.398 1.00 66.06 468 THR A C 1
ATOM 3835 O O . THR A 1 468 ? 87.755 -10.367 -85.314 1.00 66.06 468 THR A O 1
ATOM 3838 N N . GLU A 1 469 ? 88.461 -8.694 -86.624 1.00 65.50 469 GLU A N 1
ATOM 3839 C CA . GLU A 1 469 ? 88.236 -7.642 -85.615 1.00 65.50 469 GLU A CA 1
ATOM 3840 C C . GLU A 1 469 ? 86.741 -7.392 -85.353 1.00 65.50 469 GLU A C 1
ATOM 3842 O O . GLU A 1 469 ? 86.331 -7.262 -84.199 1.00 65.50 469 GLU A O 1
ATOM 3847 N N . ALA A 1 470 ? 85.898 -7.436 -86.392 1.00 73.00 470 ALA A N 1
ATOM 3848 C CA . ALA A 1 470 ? 84.448 -7.267 -86.249 1.00 73.00 470 ALA A CA 1
ATOM 3849 C C . ALA A 1 470 ? 83.786 -8.357 -85.375 1.00 73.00 470 ALA A C 1
ATOM 3851 O O . ALA A 1 470 ? 82.840 -8.077 -84.640 1.00 73.00 470 ALA A O 1
ATOM 3852 N N . LEU A 1 471 ? 84.301 -9.592 -85.413 1.00 75.31 471 LEU A N 1
ATOM 3853 C CA . LEU A 1 471 ? 83.758 -10.729 -84.657 1.00 75.31 471 LEU A CA 1
ATOM 3854 C C . LEU A 1 471 ? 84.142 -10.669 -83.165 1.00 75.31 471 LEU A C 1
ATOM 3856 O O . LEU A 1 471 ? 83.331 -10.997 -82.300 1.00 75.31 471 LEU A O 1
ATOM 3860 N N . HIS A 1 472 ? 85.344 -10.177 -82.844 1.00 75.25 472 HIS A N 1
ATOM 3861 C CA . HIS A 1 472 ? 85.758 -9.948 -81.454 1.00 75.25 472 HIS A CA 1
ATOM 3862 C C . HIS A 1 472 ? 85.004 -8.771 -80.812 1.00 75.25 472 HIS A C 1
ATOM 3864 O O . HIS A 1 472 ? 84.623 -8.863 -79.644 1.00 75.25 472 HIS A O 1
ATOM 3870 N N . ALA A 1 473 ? 84.718 -7.706 -81.571 1.00 77.56 473 ALA A N 1
ATOM 3871 C CA . ALA A 1 473 ? 83.923 -6.573 -81.091 1.00 77.56 473 ALA A CA 1
ATOM 3872 C C . ALA A 1 473 ? 82.463 -6.958 -80.772 1.00 77.56 473 ALA A C 1
ATOM 3874 O O . ALA A 1 473 ? 81.895 -6.480 -79.788 1.00 77.56 473 ALA A O 1
ATOM 3875 N N . GLU A 1 474 ? 81.858 -7.852 -81.561 1.00 80.94 474 GLU A N 1
ATOM 3876 C CA . GLU A 1 474 ? 80.489 -8.322 -81.310 1.00 80.94 474 GLU A CA 1
ATOM 3877 C C . GLU A 1 474 ? 80.404 -9.260 -80.093 1.00 80.94 474 GLU A C 1
ATOM 3879 O O . GLU A 1 474 ? 79.482 -9.135 -79.284 1.00 80.94 474 GLU A O 1
ATOM 3884 N N . ASN A 1 475 ? 81.400 -10.131 -79.887 1.00 79.75 475 ASN A N 1
ATOM 3885 C CA . ASN A 1 475 ? 81.472 -10.987 -78.695 1.00 79.75 475 ASN A CA 1
ATOM 3886 C C . ASN A 1 475 ? 81.643 -10.174 -77.398 1.00 79.75 475 ASN A C 1
ATOM 3888 O O . ASN A 1 475 ? 81.032 -10.509 -76.382 1.00 79.75 475 ASN A O 1
ATOM 3892 N N . LEU A 1 476 ? 82.420 -9.082 -77.429 1.00 82.69 476 LEU A N 1
ATOM 3893 C CA . LEU A 1 476 ? 82.574 -8.182 -76.280 1.00 82.69 476 LEU A CA 1
ATOM 3894 C C . LEU A 1 476 ? 81.248 -7.477 -75.938 1.00 82.69 476 LEU A C 1
ATOM 3896 O O . LEU A 1 476 ? 80.835 -7.479 -74.780 1.00 82.69 476 LEU A O 1
ATOM 3900 N N . ARG A 1 477 ? 80.514 -6.987 -76.950 1.00 82.81 477 ARG A N 1
ATOM 3901 C CA . ARG A 1 477 ? 79.163 -6.421 -76.769 1.00 82.81 477 ARG A CA 1
ATOM 3902 C C . ARG A 1 477 ? 78.158 -7.432 -76.230 1.00 82.81 477 ARG A C 1
ATOM 3904 O O . ARG A 1 477 ? 77.255 -7.069 -75.478 1.00 82.81 477 ARG A O 1
ATOM 3911 N N . GLN A 1 478 ? 78.259 -8.698 -76.628 1.00 84.56 478 GLN A N 1
ATOM 3912 C CA . GLN A 1 478 ? 77.386 -9.740 -76.096 1.00 84.56 478 GLN A CA 1
ATOM 3913 C C . GLN A 1 478 ? 77.686 -10.025 -74.620 1.00 84.56 478 GLN A C 1
ATOM 3915 O O . GLN A 1 478 ? 76.745 -10.206 -73.848 1.00 84.56 478 GLN A O 1
ATOM 3920 N N . LEU A 1 479 ? 78.960 -10.003 -74.217 1.00 83.94 479 LEU A N 1
ATOM 3921 C CA . LEU A 1 479 ? 79.361 -10.136 -72.816 1.00 83.94 479 LEU A CA 1
ATOM 3922 C C . LEU A 1 479 ? 78.877 -8.949 -71.966 1.00 83.94 479 LEU A C 1
ATOM 3924 O O . LEU A 1 479 ? 78.347 -9.176 -70.881 1.00 83.94 479 LEU A O 1
ATOM 3928 N N . GLU A 1 480 ? 78.967 -7.716 -72.475 1.00 85.00 480 GLU A N 1
ATOM 3929 C CA . GLU A 1 480 ? 78.410 -6.513 -71.828 1.00 85.00 480 GLU A CA 1
ATOM 3930 C C . GLU A 1 480 ? 76.885 -6.599 -71.671 1.00 85.00 480 GLU A C 1
ATOM 3932 O O . GLU A 1 480 ? 76.357 -6.403 -70.581 1.00 85.00 480 GLU A O 1
ATOM 3937 N N . ARG A 1 481 ? 76.153 -7.018 -72.712 1.00 89.50 481 ARG A N 1
ATOM 3938 C CA . ARG A 1 481 ? 74.699 -7.243 -72.600 1.00 89.50 481 ARG A CA 1
ATOM 3939 C C . ARG A 1 481 ? 74.347 -8.317 -71.568 1.00 89.50 481 ARG A C 1
ATOM 3941 O O . ARG A 1 481 ? 73.288 -8.248 -70.945 1.00 89.50 481 ARG A O 1
ATOM 3948 N N . MET A 1 482 ? 75.184 -9.343 -71.413 1.00 83.00 482 MET A N 1
ATOM 3949 C CA . MET A 1 482 ? 74.977 -10.389 -70.407 1.00 83.00 482 MET A CA 1
ATOM 3950 C C . MET A 1 482 ? 75.307 -9.900 -68.993 1.00 83.00 482 MET A C 1
ATOM 3952 O O . MET A 1 482 ? 74.572 -10.234 -68.066 1.00 83.00 482 MET A O 1
ATOM 3956 N N . SER A 1 483 ? 76.346 -9.078 -68.814 1.00 82.62 483 SER A N 1
ATOM 3957 C CA . SER A 1 483 ? 76.665 -8.481 -67.512 1.00 82.62 483 SER A CA 1
ATOM 3958 C C . SER A 1 483 ? 75.608 -7.462 -67.080 1.00 82.62 483 SER A C 1
ATOM 3960 O O . SER A 1 483 ? 75.191 -7.475 -65.925 1.00 82.62 483 SER A O 1
ATOM 3962 N N . GLU A 1 484 ? 75.082 -6.660 -68.010 1.00 87.50 484 GLU A N 1
ATOM 3963 C CA . GLU A 1 484 ? 73.958 -5.755 -67.761 1.00 87.50 484 GLU A CA 1
ATOM 3964 C C . GLU A 1 484 ? 72.707 -6.525 -67.327 1.00 87.50 484 GLU A C 1
ATOM 3966 O O . GLU A 1 484 ? 72.095 -6.177 -66.317 1.00 87.50 484 GLU A O 1
ATOM 3971 N N . LYS A 1 485 ? 72.345 -7.607 -68.032 1.00 90.69 485 LYS A N 1
ATOM 3972 C CA . LYS A 1 485 ? 71.221 -8.475 -67.640 1.00 90.69 485 LYS A CA 1
ATOM 3973 C C . LYS A 1 485 ? 71.425 -9.091 -66.258 1.00 90.69 485 LYS A C 1
ATOM 3975 O O . LYS A 1 485 ? 70.493 -9.072 -65.459 1.00 90.69 485 LYS A O 1
ATOM 3980 N N . ASN A 1 486 ? 72.627 -9.578 -65.954 1.00 85.44 486 ASN A N 1
ATOM 3981 C CA . ASN A 1 486 ? 72.941 -10.114 -64.629 1.00 85.44 486 ASN A CA 1
ATOM 3982 C C . ASN A 1 486 ? 72.804 -9.037 -63.542 1.00 85.44 486 ASN A C 1
ATOM 3984 O O . ASN A 1 486 ? 72.152 -9.288 -62.535 1.00 85.44 486 ASN A O 1
ATOM 3988 N N . ALA A 1 487 ? 73.281 -7.813 -63.780 1.00 88.75 487 ALA A N 1
ATOM 3989 C CA . ALA A 1 487 ? 73.116 -6.701 -62.841 1.00 88.75 487 ALA A CA 1
ATOM 3990 C C . ALA A 1 487 ? 71.638 -6.305 -62.630 1.00 88.75 487 ALA A C 1
ATOM 3992 O O . ALA A 1 487 ? 71.247 -5.913 -61.530 1.00 88.75 487 ALA A O 1
ATOM 3993 N N . HIS A 1 488 ? 70.790 -6.411 -63.659 1.00 89.81 488 HIS A N 1
ATOM 3994 C CA . HIS A 1 488 ? 69.346 -6.168 -63.529 1.00 89.81 488 HIS A CA 1
ATOM 3995 C C . HIS A 1 488 ? 68.647 -7.280 -62.737 1.00 89.81 488 HIS A C 1
ATOM 3997 O O . HIS A 1 488 ? 67.769 -6.992 -61.920 1.00 89.81 488 HIS A O 1
ATOM 4003 N N . LEU A 1 489 ? 69.045 -8.538 -62.948 1.00 90.19 489 LEU A N 1
ATOM 4004 C CA . LEU A 1 489 ? 68.541 -9.674 -62.179 1.00 90.19 489 LEU A CA 1
ATOM 4005 C C . LEU A 1 489 ? 68.967 -9.588 -60.712 1.00 90.19 489 LEU A C 1
ATOM 4007 O O . LEU A 1 489 ? 68.128 -9.782 -59.842 1.00 90.19 489 LEU A O 1
ATOM 4011 N N . GLU A 1 490 ? 70.214 -9.216 -60.423 1.00 88.88 490 GLU A N 1
ATOM 4012 C CA . GLU A 1 490 ? 70.695 -8.991 -59.055 1.00 88.88 490 GLU A CA 1
ATOM 4013 C C . GLU A 1 490 ? 69.926 -7.865 -58.354 1.00 88.88 490 GLU A C 1
ATOM 4015 O O . GLU A 1 490 ? 69.486 -8.043 -57.220 1.00 88.88 490 GLU A O 1
ATOM 4020 N N . LYS A 1 491 ? 69.676 -6.737 -59.036 1.00 90.00 491 LYS A N 1
ATOM 4021 C CA . LYS A 1 491 ? 68.835 -5.653 -58.495 1.00 90.00 491 LYS A CA 1
ATOM 4022 C C . LYS A 1 491 ? 67.399 -6.105 -58.229 1.00 90.00 491 LYS A C 1
ATOM 4024 O O . LYS A 1 491 ? 66.835 -5.751 -57.198 1.00 90.00 491 LYS A O 1
ATOM 4029 N N . SER A 1 492 ? 66.818 -6.888 -59.137 1.00 90.75 492 SER A N 1
ATOM 4030 C CA . SER A 1 492 ? 65.452 -7.408 -58.987 1.00 90.75 492 SER A CA 1
ATOM 4031 C C . SER A 1 492 ? 65.361 -8.417 -57.840 1.00 90.75 492 SER A C 1
ATOM 4033 O O . SER A 1 492 ? 64.436 -8.351 -57.038 1.00 90.75 492 SER A O 1
ATOM 4035 N N . LEU A 1 493 ? 66.354 -9.302 -57.710 1.00 89.31 493 LEU A N 1
ATOM 4036 C CA . LEU A 1 493 ? 66.456 -10.247 -56.600 1.00 89.31 493 LEU A CA 1
ATOM 4037 C C . LEU A 1 493 ? 66.637 -9.520 -55.266 1.00 89.31 493 LEU A C 1
ATOM 4039 O O . LEU A 1 493 ? 65.932 -9.844 -54.316 1.00 89.31 493 LEU A O 1
ATOM 4043 N N . ALA A 1 494 ? 67.505 -8.507 -55.201 1.00 88.75 494 ALA A N 1
ATOM 4044 C CA . ALA A 1 494 ? 67.679 -7.687 -54.005 1.00 88.75 494 ALA A CA 1
ATOM 4045 C C . ALA A 1 494 ? 66.361 -6.999 -53.598 1.00 88.75 494 ALA A C 1
ATOM 4047 O O . ALA A 1 494 ? 65.957 -7.085 -52.438 1.00 88.75 494 ALA A O 1
ATOM 4048 N N . ALA A 1 495 ? 65.639 -6.407 -54.556 1.00 89.19 495 ALA A N 1
ATOM 4049 C CA . ALA A 1 495 ? 64.333 -5.797 -54.308 1.00 89.19 495 ALA A CA 1
ATOM 4050 C C . ALA A 1 495 ? 63.310 -6.815 -53.765 1.00 89.19 495 ALA A C 1
ATOM 4052 O O . ALA A 1 495 ? 62.697 -6.576 -52.722 1.00 89.19 495 ALA A O 1
ATOM 4053 N N . SER A 1 496 ? 63.191 -7.993 -54.387 1.00 87.12 496 SER A N 1
ATOM 4054 C CA . SER A 1 496 ? 62.313 -9.058 -53.886 1.00 87.12 496 SER A CA 1
ATOM 4055 C C . SER A 1 496 ? 62.732 -9.568 -52.503 1.00 87.12 496 SER A C 1
ATOM 4057 O O . SER A 1 496 ? 61.871 -9.857 -51.678 1.00 87.12 496 SER A O 1
ATOM 4059 N N . THR A 1 497 ? 64.032 -9.646 -52.195 1.00 87.81 497 THR A N 1
ATOM 4060 C CA . THR A 1 497 ? 64.483 -10.028 -50.845 1.00 87.81 497 THR A CA 1
ATOM 4061 C C . THR A 1 497 ? 64.125 -8.984 -49.790 1.00 87.81 497 THR A C 1
ATOM 4063 O O . THR A 1 497 ? 63.698 -9.366 -48.705 1.00 87.81 497 THR A O 1
ATOM 4066 N N . THR A 1 498 ? 64.204 -7.686 -50.107 1.00 90.25 498 THR A N 1
ATOM 4067 C CA . THR A 1 498 ? 63.767 -6.627 -49.180 1.00 90.25 498 THR A CA 1
ATOM 4068 C C . THR A 1 498 ? 62.256 -6.645 -48.948 1.00 90.25 498 THR A C 1
ATOM 4070 O O . THR A 1 498 ? 61.804 -6.441 -47.824 1.00 90.25 498 THR A O 1
ATOM 4073 N N . GLU A 1 499 ? 61.467 -6.959 -49.978 1.00 92.69 499 GLU A N 1
ATOM 4074 C CA . GLU A 1 499 ? 60.015 -7.111 -49.855 1.00 92.69 499 GLU A CA 1
ATOM 4075 C C . GLU A 1 499 ? 59.644 -8.333 -49.000 1.00 92.69 499 GLU A C 1
ATOM 4077 O O . GLU A 1 499 ? 58.774 -8.242 -48.133 1.00 92.69 499 GLU A O 1
ATOM 4082 N N . LEU A 1 500 ? 60.343 -9.460 -49.180 1.00 89.12 500 LEU A N 1
ATOM 4083 C CA . LEU A 1 500 ? 60.167 -10.653 -48.348 1.00 89.12 500 LEU A CA 1
ATOM 4084 C C . LEU A 1 500 ? 60.522 -10.399 -46.880 1.00 89.12 500 LEU A C 1
ATOM 4086 O O . LEU A 1 500 ? 59.815 -10.891 -46.002 1.00 89.12 500 LEU A O 1
ATOM 4090 N N . GLU A 1 501 ? 61.576 -9.631 -46.602 1.00 90.25 501 GLU A N 1
ATOM 4091 C CA . GLU A 1 501 ? 61.938 -9.258 -45.231 1.00 90.25 501 GLU A CA 1
ATOM 4092 C C . GLU A 1 501 ? 60.859 -8.358 -44.603 1.00 90.25 501 GLU A C 1
ATOM 4094 O O . GLU A 1 501 ? 60.382 -8.643 -43.506 1.00 90.25 501 GLU A O 1
ATOM 4099 N N . GLY A 1 502 ? 60.341 -7.376 -45.353 1.00 91.44 502 GLY A N 1
ATOM 4100 C CA . GLY A 1 502 ? 59.211 -6.552 -44.909 1.00 91.44 502 GLY A CA 1
ATOM 4101 C C . GLY A 1 502 ? 57.920 -7.351 -44.669 1.00 91.44 502 GLY A C 1
ATOM 4102 O O . GLY A 1 502 ? 57.151 -7.044 -43.757 1.00 91.44 502 GLY A O 1
ATOM 4103 N N . LEU A 1 503 ? 57.666 -8.413 -45.444 1.00 91.62 503 LEU A N 1
ATOM 4104 C CA . LEU A 1 503 ? 56.556 -9.339 -45.186 1.00 91.62 503 LEU A CA 1
ATOM 4105 C C . LEU A 1 503 ? 56.793 -10.206 -43.941 1.00 91.62 503 LEU A C 1
ATOM 4107 O O . LEU A 1 503 ? 55.838 -10.481 -43.211 1.00 91.62 503 LEU A O 1
ATOM 4111 N N . ARG A 1 504 ? 58.038 -10.619 -43.664 1.00 92.12 504 ARG A N 1
ATOM 4112 C CA . ARG A 1 504 ? 58.389 -11.349 -42.432 1.00 92.12 504 ARG A CA 1
ATOM 4113 C C . ARG A 1 504 ? 58.189 -10.493 -41.189 1.00 92.12 504 ARG A C 1
ATOM 4115 O O . ARG A 1 504 ? 57.620 -10.988 -40.220 1.00 92.12 504 ARG A O 1
ATOM 4122 N N . GLU A 1 505 ? 58.582 -9.224 -41.229 1.00 91.69 505 GLU A N 1
ATOM 4123 C CA . GLU A 1 505 ? 58.344 -8.280 -40.131 1.00 91.69 505 GLU A CA 1
ATOM 4124 C C . GLU A 1 505 ? 56.844 -8.080 -39.883 1.00 91.69 505 GLU A C 1
ATOM 4126 O O . GLU A 1 505 ? 56.376 -8.235 -38.756 1.00 91.69 505 GLU A O 1
ATOM 4131 N N . LYS A 1 506 ? 56.053 -7.844 -40.941 1.00 93.44 506 LYS A N 1
ATOM 4132 C CA . LYS A 1 506 ? 54.584 -7.746 -40.830 1.00 93.44 506 LYS A CA 1
ATOM 4133 C C . LYS A 1 506 ? 53.961 -9.013 -40.245 1.00 93.44 506 LYS A C 1
ATOM 4135 O O . LYS A 1 506 ? 53.057 -8.925 -39.417 1.00 93.44 506 LYS A O 1
ATOM 4140 N N . LYS A 1 507 ? 54.448 -10.192 -40.647 1.00 91.25 507 LYS A N 1
ATOM 4141 C CA . LYS A 1 507 ? 54.015 -11.476 -40.084 1.00 91.25 507 LYS A CA 1
ATOM 4142 C C . LYS A 1 507 ? 54.323 -11.559 -38.584 1.00 91.25 507 LYS A C 1
ATOM 4144 O O . LYS A 1 507 ? 53.443 -11.952 -37.828 1.00 91.25 507 LYS A O 1
ATOM 4149 N N . ALA A 1 508 ? 55.524 -11.169 -38.156 1.00 92.69 508 ALA A N 1
ATOM 4150 C CA . ALA A 1 508 ? 55.908 -11.181 -36.744 1.00 92.69 508 ALA A CA 1
ATOM 4151 C C . ALA A 1 508 ? 55.032 -10.237 -35.896 1.00 92.69 508 ALA A C 1
ATOM 4153 O O . ALA A 1 508 ? 54.588 -10.618 -34.815 1.00 92.69 508 ALA A O 1
ATOM 4154 N N . VAL A 1 509 ? 54.711 -9.045 -36.414 1.00 93.44 509 VAL A N 1
ATOM 4155 C CA . VAL A 1 509 ? 53.794 -8.097 -35.752 1.00 93.44 509 VAL A CA 1
ATOM 4156 C C . VAL A 1 509 ? 52.385 -8.683 -35.613 1.00 93.44 509 VAL A C 1
ATOM 4158 O O . VAL A 1 509 ? 51.779 -8.588 -34.547 1.00 93.44 509 VAL A O 1
ATOM 4161 N N . LEU A 1 510 ? 51.866 -9.332 -36.661 1.00 89.50 510 LEU A N 1
ATOM 4162 C CA . LEU A 1 510 ? 50.564 -10.005 -36.604 1.00 89.50 510 LEU A CA 1
ATOM 4163 C C . LEU A 1 510 ? 50.556 -11.178 -35.614 1.00 89.50 510 LEU A C 1
ATOM 4165 O O . LEU A 1 510 ? 49.580 -11.354 -34.892 1.00 89.50 510 LEU A O 1
ATOM 4169 N N . GLU A 1 511 ? 51.630 -11.969 -35.550 1.00 92.38 511 GLU A N 1
ATOM 4170 C CA . GLU A 1 511 ? 51.759 -13.057 -34.573 1.00 92.38 511 GLU A CA 1
ATOM 4171 C C . GLU A 1 511 ? 51.736 -12.533 -33.131 1.00 92.38 511 GLU A C 1
ATOM 4173 O O . GLU A 1 511 ? 51.092 -13.143 -32.277 1.00 92.38 511 GLU A O 1
ATOM 4178 N N . GLU A 1 512 ? 52.380 -11.398 -32.857 1.00 92.44 512 GLU A N 1
ATOM 4179 C CA . GLU A 1 512 ? 52.360 -10.785 -31.527 1.00 92.44 512 GLU A CA 1
ATOM 4180 C C . GLU A 1 512 ? 50.977 -10.220 -31.176 1.00 92.44 512 GLU A C 1
ATOM 4182 O O . GLU A 1 512 ? 50.461 -10.481 -30.089 1.00 92.44 512 GLU A O 1
ATOM 4187 N N . SER A 1 513 ? 50.311 -9.569 -32.134 1.00 92.56 513 SER A N 1
ATOM 4188 C CA . SER A 1 513 ? 48.926 -9.112 -31.972 1.00 92.56 513 SER A CA 1
ATOM 4189 C C . SER A 1 513 ? 47.960 -10.274 -31.691 1.00 92.56 513 SER A C 1
ATOM 4191 O O . SER A 1 513 ? 47.100 -10.172 -30.817 1.00 92.56 513 SER A O 1
ATOM 4193 N N . CYS A 1 514 ? 48.136 -11.422 -32.354 1.00 89.50 514 CYS A N 1
ATOM 4194 C CA . CYS A 1 514 ? 47.358 -12.633 -32.078 1.00 89.50 514 CYS A CA 1
ATOM 4195 C C . CYS A 1 514 ? 47.587 -13.178 -30.657 1.00 89.50 514 CYS A C 1
ATOM 4197 O O . CYS A 1 514 ? 46.642 -13.660 -30.029 1.00 89.50 514 CYS A O 1
ATOM 4199 N N . LYS A 1 515 ? 48.816 -13.113 -30.125 1.00 92.00 515 LYS A N 1
ATOM 4200 C CA . LYS A 1 515 ? 49.095 -13.518 -28.735 1.00 92.00 515 LYS A CA 1
ATOM 4201 C C . LYS A 1 515 ? 48.435 -12.579 -27.732 1.00 92.00 515 LYS A C 1
ATOM 4203 O O . LYS A 1 515 ? 47.853 -13.057 -26.761 1.00 92.00 515 LYS A O 1
ATOM 4208 N N . GLU A 1 516 ? 48.489 -11.274 -27.981 1.00 93.31 516 GLU A N 1
ATOM 4209 C CA . GLU A 1 516 ? 47.833 -10.270 -27.142 1.00 93.31 516 GLU A CA 1
ATOM 4210 C C . GLU A 1 516 ? 46.304 -10.424 -27.165 1.00 93.31 516 GLU A C 1
ATOM 4212 O O . GLU A 1 516 ? 45.640 -10.348 -26.133 1.00 93.31 516 GLU A O 1
ATOM 4217 N N . LEU A 1 517 ? 45.720 -10.711 -28.331 1.00 94.12 517 LEU A N 1
ATOM 4218 C CA . LEU A 1 517 ? 44.292 -10.997 -28.426 1.00 94.12 517 LEU A CA 1
ATOM 4219 C C . LEU A 1 517 ? 43.924 -12.253 -27.622 1.00 94.12 517 LEU A C 1
ATOM 4221 O O . LEU A 1 517 ? 42.939 -12.250 -26.887 1.00 94.12 517 LEU A O 1
ATOM 4225 N N . ASN A 1 518 ? 44.735 -13.310 -27.706 1.00 91.81 518 ASN A N 1
ATOM 4226 C CA . ASN A 1 518 ? 44.512 -14.529 -26.932 1.00 91.81 518 ASN A CA 1
ATOM 4227 C C . ASN A 1 518 ? 44.625 -14.300 -25.419 1.00 91.81 518 ASN A C 1
ATOM 4229 O O . ASN A 1 518 ? 43.831 -14.867 -24.670 1.00 91.81 518 ASN A O 1
ATOM 4233 N N . SER A 1 519 ? 45.560 -13.467 -24.948 1.00 92.25 519 SER A N 1
ATOM 4234 C CA . SER A 1 519 ? 45.648 -13.145 -23.517 1.00 92.25 519 SER A CA 1
ATOM 4235 C C . SER A 1 519 ? 44.413 -12.376 -23.036 1.00 92.25 519 SER A C 1
ATOM 4237 O O . SER A 1 519 ? 43.863 -12.717 -21.987 1.00 92.25 519 SER A O 1
ATOM 4239 N N . LYS A 1 520 ? 43.903 -11.429 -23.838 1.00 95.50 520 LYS A N 1
ATOM 4240 C CA . LYS A 1 520 ? 42.636 -10.725 -23.567 1.00 95.50 520 LYS A CA 1
ATOM 4241 C C . LYS A 1 520 ? 41.446 -11.683 -23.526 1.00 95.50 520 LYS A C 1
ATOM 4243 O O . LYS A 1 520 ? 40.660 -11.637 -22.585 1.00 95.50 520 LYS A O 1
ATOM 4248 N N . ILE A 1 521 ? 41.348 -12.608 -24.485 1.00 93.94 521 ILE A N 1
ATOM 4249 C CA . ILE A 1 521 ? 40.304 -13.647 -24.495 1.00 93.94 521 ILE A CA 1
ATOM 4250 C C . ILE A 1 521 ? 40.371 -14.491 -23.215 1.00 93.94 521 ILE A C 1
ATOM 4252 O O . ILE A 1 521 ? 39.340 -14.723 -22.589 1.00 93.94 521 ILE A O 1
ATOM 4256 N N . CYS A 1 522 ? 41.560 -14.913 -22.778 1.00 92.56 522 CYS A N 1
ATOM 4257 C CA . CYS A 1 522 ? 41.724 -15.657 -21.526 1.00 92.56 522 CYS A CA 1
ATOM 4258 C C . CYS A 1 522 ? 41.306 -14.846 -20.283 1.00 92.56 522 CYS A C 1
ATOM 4260 O O . CYS A 1 522 ? 40.687 -15.413 -19.378 1.00 92.56 522 CYS A O 1
ATOM 4262 N N . SER A 1 523 ? 41.591 -13.538 -20.245 1.00 92.38 523 SER A N 1
ATOM 4263 C CA . SER A 1 523 ? 41.114 -12.646 -19.172 1.00 92.38 523 SER A CA 1
ATOM 4264 C C . SER A 1 523 ? 39.589 -12.600 -19.142 1.00 92.38 523 SER A C 1
ATOM 4266 O O . SER A 1 523 ? 38.983 -12.931 -18.125 1.00 92.38 523 SER A O 1
ATOM 4268 N N . HIS A 1 524 ? 38.955 -12.328 -20.287 1.00 92.12 524 HIS A N 1
ATOM 4269 C CA . HIS A 1 524 ? 37.497 -12.269 -20.387 1.00 92.12 524 HIS A CA 1
ATOM 4270 C C . HIS A 1 524 ? 36.819 -13.605 -20.070 1.00 92.12 524 HIS A C 1
ATOM 4272 O O . HIS A 1 524 ? 35.752 -13.632 -19.462 1.00 92.12 524 HIS A O 1
ATOM 4278 N N . LEU A 1 525 ? 37.428 -14.738 -20.438 1.00 93.25 525 LEU A N 1
ATOM 4279 C CA . LEU A 1 525 ? 36.924 -16.057 -20.049 1.00 93.25 525 LEU A CA 1
ATOM 4280 C C . LEU A 1 525 ? 36.957 -16.255 -18.527 1.00 93.25 525 LEU A C 1
ATOM 4282 O O . LEU A 1 525 ? 36.031 -16.853 -17.978 1.00 93.25 525 LEU A O 1
ATOM 4286 N N . SER A 1 526 ? 37.985 -15.730 -17.857 1.00 89.44 526 SER A N 1
ATOM 4287 C CA . SER A 1 526 ? 38.128 -15.793 -16.398 1.00 89.44 526 SER A CA 1
ATOM 4288 C C . SER A 1 526 ? 37.130 -14.867 -15.693 1.00 89.44 526 SER A C 1
ATOM 4290 O O . SER A 1 526 ? 36.457 -15.291 -14.756 1.00 89.44 526 SER A O 1
ATOM 4292 N N . GLU A 1 527 ? 36.959 -13.639 -16.188 1.00 94.31 527 GLU A N 1
ATOM 4293 C CA . GLU A 1 527 ? 35.940 -12.686 -15.721 1.00 94.31 527 GLU A CA 1
ATOM 4294 C C . GLU A 1 527 ? 34.528 -13.259 -15.878 1.00 94.31 527 GLU A C 1
ATOM 4296 O O . GLU A 1 527 ? 33.733 -13.244 -14.939 1.00 94.31 527 GLU A O 1
ATOM 4301 N N . ARG A 1 528 ? 34.229 -13.852 -17.040 1.00 93.56 528 ARG A N 1
ATOM 4302 C CA . ARG A 1 528 ? 32.945 -14.509 -17.293 1.00 93.56 528 ARG A CA 1
ATOM 4303 C C . ARG A 1 528 ? 32.699 -15.659 -16.320 1.00 93.56 528 ARG A C 1
ATOM 4305 O O . ARG A 1 528 ? 31.584 -15.792 -15.831 1.00 93.56 528 ARG A O 1
ATOM 4312 N N . ALA A 1 529 ? 33.711 -16.473 -16.019 1.00 92.81 529 ALA A N 1
ATOM 4313 C CA . ALA A 1 529 ? 33.582 -17.547 -15.034 1.00 92.81 529 ALA A CA 1
ATOM 4314 C C . ALA A 1 529 ? 33.289 -17.003 -13.622 1.00 92.81 529 ALA A C 1
ATOM 4316 O O . ALA A 1 529 ? 32.440 -17.553 -12.921 1.00 92.81 529 ALA A O 1
ATOM 4317 N N . ALA A 1 530 ? 33.929 -15.897 -13.227 1.00 92.94 530 ALA A N 1
ATOM 4318 C CA . ALA A 1 530 ? 33.665 -15.243 -11.947 1.00 92.94 530 ALA A CA 1
ATOM 4319 C C . ALA A 1 530 ? 32.239 -14.668 -11.867 1.00 92.94 530 ALA A C 1
ATOM 4321 O O . ALA A 1 530 ? 31.559 -14.862 -10.860 1.00 92.94 530 ALA A O 1
ATOM 4322 N N . LEU A 1 531 ? 31.758 -14.019 -12.933 1.00 93.50 531 LEU A N 1
ATOM 4323 C CA . LEU A 1 531 ? 30.387 -13.502 -13.006 1.00 93.50 531 LEU A CA 1
ATOM 4324 C C . LEU A 1 531 ? 29.344 -14.625 -12.971 1.00 93.50 531 LEU A C 1
ATOM 4326 O O . LEU A 1 531 ? 28.331 -14.494 -12.289 1.00 93.50 531 LEU A O 1
ATOM 4330 N N . VAL A 1 532 ? 29.598 -15.746 -13.652 1.00 93.56 532 VAL A N 1
ATOM 4331 C CA . VAL A 1 532 ? 28.719 -16.926 -13.593 1.00 93.56 532 VAL A CA 1
ATOM 4332 C C . VAL A 1 532 ? 28.638 -17.473 -12.167 1.00 93.56 532 VAL A C 1
ATOM 4334 O O . VAL A 1 532 ? 27.536 -17.705 -11.681 1.00 93.56 532 VAL A O 1
ATOM 4337 N N . ALA A 1 533 ? 29.763 -17.586 -11.454 1.00 92.19 533 ALA A N 1
ATOM 4338 C CA . ALA A 1 533 ? 29.759 -18.022 -10.056 1.00 92.19 533 ALA A CA 1
ATOM 4339 C C . ALA A 1 533 ? 28.988 -17.053 -9.135 1.00 92.19 533 ALA A C 1
ATOM 4341 O O . ALA A 1 533 ? 28.283 -17.486 -8.222 1.00 92.19 533 ALA A O 1
ATOM 4342 N N . GLN A 1 534 ? 29.078 -15.740 -9.380 1.00 93.62 534 GLN A N 1
ATOM 4343 C CA . GLN A 1 534 ? 28.280 -14.748 -8.651 1.00 93.62 534 GLN A CA 1
ATOM 4344 C C . GLN A 1 534 ? 26.781 -14.884 -8.948 1.00 93.62 534 GLN A C 1
ATOM 4346 O O . GLN A 1 534 ? 25.973 -14.832 -8.022 1.00 93.62 534 GLN A O 1
ATOM 4351 N N . LEU A 1 535 ? 26.401 -15.101 -10.211 1.00 91.44 535 LEU A N 1
ATOM 4352 C CA . LEU A 1 535 ? 25.007 -15.335 -10.597 1.00 91.44 535 LEU A CA 1
ATOM 4353 C C . LEU A 1 535 ? 24.447 -16.620 -9.977 1.00 91.44 535 LEU A C 1
ATOM 4355 O O . LEU A 1 535 ? 23.311 -16.613 -9.509 1.00 91.44 535 LEU A O 1
ATOM 4359 N N . GLU A 1 536 ? 25.232 -17.695 -9.911 1.00 93.88 536 GLU A N 1
ATOM 4360 C CA . GLU A 1 536 ? 24.837 -18.935 -9.232 1.00 93.88 536 GLU A CA 1
ATOM 4361 C C . GLU A 1 536 ? 24.613 -18.713 -7.730 1.00 93.88 536 GLU A C 1
ATOM 4363 O O . GLU A 1 536 ? 23.606 -19.168 -7.186 1.00 93.88 536 GLU A O 1
ATOM 4368 N N . ALA A 1 537 ? 25.488 -17.953 -7.062 1.00 92.31 537 ALA A N 1
ATOM 4369 C CA . ALA A 1 537 ? 25.310 -17.597 -5.655 1.00 92.31 537 ALA A CA 1
ATOM 4370 C C . ALA A 1 537 ? 24.046 -16.744 -5.429 1.00 92.31 537 ALA A C 1
ATOM 4372 O O . ALA A 1 537 ? 23.274 -17.002 -4.501 1.00 92.31 537 ALA A O 1
ATOM 4373 N N . ILE A 1 538 ? 23.786 -15.763 -6.301 1.00 92.38 538 ILE A N 1
ATOM 4374 C CA . ILE A 1 538 ? 22.551 -14.967 -6.262 1.00 92.38 538 ILE A CA 1
ATOM 4375 C C . ILE A 1 538 ? 21.330 -15.869 -6.492 1.00 92.38 538 ILE A C 1
ATOM 4377 O O . ILE A 1 538 ? 20.362 -15.774 -5.743 1.00 92.38 538 ILE A O 1
ATOM 4381 N N . SER A 1 539 ? 21.384 -16.799 -7.448 1.00 93.44 539 SER A N 1
ATOM 4382 C CA . SER A 1 539 ? 20.296 -17.748 -7.707 1.00 93.44 539 SER A CA 1
ATOM 4383 C C . SER A 1 539 ? 19.985 -18.622 -6.487 1.00 93.44 539 SER A C 1
ATOM 4385 O O . SER A 1 539 ? 18.819 -18.784 -6.140 1.00 93.44 539 SER A O 1
ATOM 4387 N N . GLN A 1 540 ? 21.007 -19.130 -5.790 1.00 94.69 540 GLN A N 1
ATOM 4388 C CA . GLN A 1 540 ? 20.828 -19.917 -4.562 1.00 94.69 540 GLN A CA 1
ATOM 4389 C C . GLN A 1 540 ? 20.222 -19.079 -3.428 1.00 94.69 540 GLN A C 1
ATOM 4391 O O . GLN A 1 540 ? 19.316 -19.528 -2.729 1.00 94.69 540 GLN A O 1
ATOM 4396 N N . THR A 1 541 ? 20.686 -17.837 -3.241 1.00 94.69 541 THR A N 1
ATOM 4397 C CA . THR A 1 541 ? 20.088 -16.945 -2.229 1.00 94.69 541 THR A CA 1
ATOM 4398 C C . THR A 1 541 ? 18.636 -16.596 -2.548 1.00 94.69 541 THR A C 1
ATOM 4400 O O . THR A 1 541 ? 17.812 -16.556 -1.635 1.00 94.69 541 THR A O 1
ATOM 4403 N N . MET A 1 542 ? 18.301 -16.413 -3.827 1.00 94.38 542 MET A N 1
ATOM 4404 C CA . MET A 1 542 ? 16.928 -16.208 -4.287 1.00 94.38 542 MET A CA 1
ATOM 4405 C C . MET A 1 542 ? 16.050 -17.434 -4.003 1.00 94.38 542 MET A C 1
ATOM 4407 O O . MET A 1 542 ? 14.938 -17.277 -3.509 1.00 94.38 542 MET A O 1
ATOM 4411 N N . GLU A 1 543 ? 16.549 -18.647 -4.244 1.00 93.38 543 GLU A N 1
ATOM 4412 C CA . GLU A 1 543 ? 15.836 -19.898 -3.946 1.00 93.38 543 GLU A CA 1
ATOM 4413 C C . GLU A 1 543 ? 15.524 -20.034 -2.446 1.00 93.38 543 GLU A C 1
ATOM 4415 O O . GLU A 1 543 ? 14.377 -20.273 -2.070 1.00 93.38 543 GLU A O 1
ATOM 4420 N N . VAL A 1 544 ? 16.500 -19.748 -1.576 1.00 95.44 544 VAL A N 1
ATOM 4421 C CA . VAL A 1 544 ? 16.297 -19.731 -0.115 1.00 95.44 544 VAL A CA 1
ATOM 4422 C C . VAL A 1 544 ? 15.280 -18.664 0.310 1.00 95.44 544 VAL A C 1
ATOM 4424 O O . VAL A 1 544 ? 14.506 -18.877 1.246 1.00 95.44 544 VAL A O 1
ATOM 4427 N N . LEU A 1 545 ? 15.273 -17.494 -0.335 1.00 92.38 545 LEU A N 1
ATOM 4428 C CA . LEU A 1 545 ? 14.282 -16.449 -0.058 1.00 92.38 545 LEU A CA 1
ATOM 4429 C C . LEU A 1 545 ? 12.878 -16.855 -0.517 1.00 92.38 545 LEU A C 1
ATOM 4431 O O . LEU A 1 545 ? 11.921 -16.589 0.209 1.00 92.38 545 LEU A O 1
ATOM 4435 N N . LEU A 1 546 ? 12.751 -17.521 -1.667 1.00 91.50 546 LEU A N 1
ATOM 4436 C CA . LEU A 1 546 ? 11.480 -18.066 -2.143 1.00 91.50 546 LEU A CA 1
ATOM 4437 C C . LEU A 1 546 ? 10.949 -19.127 -1.180 1.00 91.50 546 LEU A C 1
ATOM 4439 O O . LEU A 1 546 ? 9.794 -19.041 -0.775 1.00 91.50 546 LEU A O 1
ATOM 4443 N N . GLU A 1 547 ? 11.791 -20.059 -0.730 1.00 94.75 547 GLU A N 1
ATOM 4444 C CA . GLU A 1 547 ? 11.401 -21.070 0.257 1.00 94.75 547 GLU A CA 1
ATOM 4445 C C . GLU A 1 547 ? 10.925 -20.416 1.565 1.00 94.75 547 GLU A C 1
ATOM 4447 O O . GLU A 1 547 ? 9.835 -20.716 2.055 1.00 94.75 547 GLU A O 1
ATOM 4452 N N . LYS A 1 548 ? 11.659 -19.422 2.083 1.00 95.88 548 LYS A N 1
ATOM 4453 C CA . LYS A 1 548 ? 11.209 -18.635 3.245 1.00 95.88 548 LYS A CA 1
ATOM 4454 C C . LYS A 1 548 ? 9.872 -17.937 3.003 1.00 95.88 548 LYS A C 1
ATOM 4456 O O . LYS A 1 548 ? 9.045 -17.909 3.912 1.00 95.88 548 LYS A O 1
ATOM 4461 N N . ASN A 1 549 ? 9.648 -17.389 1.809 1.00 93.81 549 ASN A N 1
ATOM 4462 C CA . ASN A 1 549 ? 8.385 -16.739 1.473 1.00 93.81 549 ASN A CA 1
ATOM 4463 C C . ASN A 1 549 ? 7.225 -17.745 1.475 1.00 93.81 549 ASN A C 1
ATOM 4465 O O . ASN A 1 549 ? 6.196 -17.475 2.085 1.00 93.81 549 ASN A O 1
ATOM 4469 N N . THR A 1 550 ? 7.421 -18.949 0.923 1.00 94.75 550 THR A N 1
ATOM 4470 C CA . THR A 1 550 ? 6.394 -20.006 0.976 1.00 94.75 550 THR A CA 1
ATOM 4471 C C . THR A 1 550 ? 6.044 -20.416 2.410 1.00 94.75 550 THR A C 1
ATOM 4473 O O . THR A 1 550 ? 4.876 -20.623 2.731 1.00 94.75 550 THR A O 1
ATOM 4476 N N . VAL A 1 551 ? 7.029 -20.480 3.316 1.00 95.31 551 VAL A N 1
ATOM 4477 C CA . VAL A 1 551 ? 6.786 -20.786 4.737 1.00 95.31 551 VAL A CA 1
ATOM 4478 C C . VAL A 1 551 ? 5.985 -19.673 5.420 1.00 95.31 551 VAL A C 1
ATOM 4480 O O . VAL A 1 551 ? 5.070 -19.963 6.195 1.00 95.31 551 VAL A O 1
ATOM 4483 N N . LEU A 1 552 ? 6.305 -18.408 5.130 1.00 94.31 552 LEU A N 1
ATOM 4484 C CA . LEU A 1 552 ? 5.567 -17.258 5.656 1.00 94.31 552 LEU A CA 1
ATOM 4485 C C . LEU A 1 552 ? 4.133 -17.210 5.123 1.00 94.31 552 LEU A C 1
ATOM 4487 O O . LEU A 1 552 ? 3.216 -16.969 5.903 1.00 94.31 552 LEU A O 1
ATOM 4491 N N . GLU A 1 553 ? 3.927 -17.481 3.834 1.00 93.56 553 GLU A N 1
ATOM 4492 C CA . GLU A 1 553 ? 2.595 -17.575 3.228 1.00 93.56 553 GLU A CA 1
ATOM 4493 C C . GLU A 1 553 ? 1.753 -18.674 3.887 1.00 93.56 553 GLU A C 1
ATOM 4495 O O . GLU A 1 553 ? 0.600 -18.425 4.243 1.00 93.56 553 GLU A O 1
ATOM 4500 N N . ASN A 1 554 ? 2.336 -19.851 4.138 1.00 94.44 554 ASN A N 1
ATOM 4501 C CA . ASN A 1 554 ? 1.655 -20.936 4.849 1.00 94.44 554 ASN A CA 1
ATOM 4502 C C . ASN A 1 554 ? 1.287 -20.530 6.284 1.00 94.44 554 ASN A C 1
ATOM 4504 O O . ASN A 1 554 ? 0.136 -20.668 6.686 1.00 94.44 554 ASN A O 1
ATOM 4508 N N . SER A 1 555 ? 2.226 -19.937 7.029 1.00 95.06 555 SER A N 1
ATOM 4509 C CA . SER A 1 555 ? 1.973 -19.476 8.404 1.00 95.06 555 SER A CA 1
ATOM 4510 C C . SER A 1 555 ? 0.903 -18.377 8.464 1.00 95.06 555 SER A C 1
ATOM 4512 O O . SER A 1 555 ? 0.092 -18.340 9.386 1.00 95.06 555 SER A O 1
ATOM 4514 N N . LEU A 1 556 ? 0.871 -17.482 7.470 1.00 93.25 556 LEU A N 1
ATOM 4515 C CA . LEU A 1 556 ? -0.165 -16.457 7.337 1.00 93.25 556 LEU A CA 1
ATOM 4516 C C . LEU A 1 556 ? -1.531 -17.083 7.020 1.00 93.25 556 LEU A C 1
ATOM 4518 O O . LEU A 1 556 ? -2.551 -16.647 7.554 1.00 93.25 556 LEU A O 1
ATOM 4522 N N . SER A 1 557 ? -1.562 -18.098 6.152 1.00 95.06 557 SER A N 1
ATOM 4523 C CA . SER A 1 557 ? -2.778 -18.852 5.839 1.00 95.06 557 SER A CA 1
ATOM 4524 C C . SER A 1 557 ? -3.337 -19.546 7.082 1.00 95.06 557 SER A C 1
ATOM 4526 O O . SER A 1 557 ? -4.538 -19.450 7.339 1.00 95.06 557 SER A O 1
ATOM 4528 N N . ASP A 1 558 ? -2.476 -20.172 7.885 1.00 95.50 558 ASP A N 1
ATOM 4529 C CA . ASP A 1 558 ? -2.864 -20.829 9.137 1.00 95.50 558 ASP A CA 1
ATOM 4530 C C . ASP A 1 558 ? -3.417 -19.815 10.152 1.00 95.50 558 ASP A C 1
ATOM 4532 O O . ASP A 1 558 ? -4.520 -19.993 10.673 1.00 95.50 558 ASP A O 1
ATOM 4536 N N . ALA A 1 559 ? -2.728 -18.685 10.350 1.00 93.31 559 ALA A N 1
ATOM 4537 C CA . ALA A 1 559 ? -3.201 -17.609 11.224 1.00 93.31 559 ALA A CA 1
ATOM 4538 C C . ALA A 1 559 ? -4.553 -17.023 10.764 1.00 93.31 559 ALA A C 1
ATOM 4540 O O . ALA A 1 559 ? -5.415 -16.696 11.584 1.00 93.31 559 ALA A O 1
ATOM 4541 N N . ASN A 1 560 ? -4.775 -16.911 9.451 1.00 93.12 560 ASN A N 1
ATOM 4542 C CA . ASN A 1 560 ? -6.058 -16.473 8.900 1.00 93.12 560 ASN A CA 1
ATOM 4543 C C . ASN A 1 560 ? -7.174 -17.501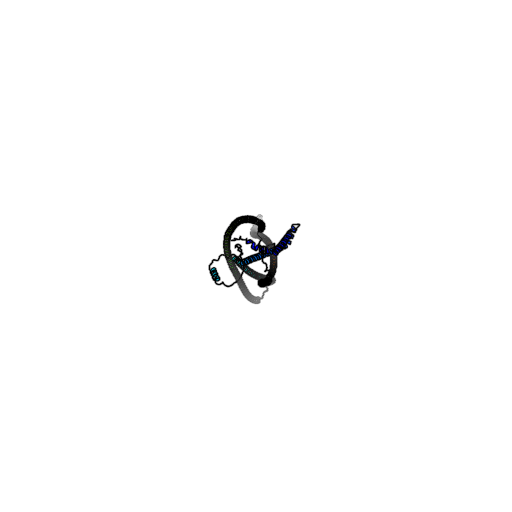 9.136 1.00 93.12 560 ASN A C 1
ATOM 4545 O O . ASN A 1 560 ? -8.304 -17.106 9.434 1.00 93.12 560 ASN A O 1
ATOM 4549 N N . ALA A 1 561 ? -6.879 -18.800 9.035 1.00 94.31 561 ALA A N 1
ATOM 4550 C CA . ALA A 1 561 ? -7.841 -19.854 9.344 1.00 94.31 561 ALA A CA 1
ATOM 4551 C C . ALA A 1 561 ? -8.265 -19.809 10.824 1.00 94.31 561 ALA A C 1
ATOM 4553 O O . ALA A 1 561 ? -9.460 -19.855 11.125 1.00 94.31 561 ALA A O 1
ATOM 4554 N N . GLU A 1 562 ? -7.310 -19.622 11.741 1.00 96.44 562 GLU A N 1
ATOM 4555 C CA . GLU A 1 562 ? -7.589 -19.445 13.171 1.00 96.44 562 GLU A CA 1
ATOM 4556 C C . GLU A 1 562 ? -8.428 -18.187 13.451 1.00 96.44 562 GLU A C 1
ATOM 4558 O O . GLU A 1 562 ? -9.383 -18.229 14.234 1.00 96.44 562 GLU A O 1
ATOM 4563 N N . LEU A 1 563 ? -8.130 -17.071 12.777 1.00 94.00 563 LEU A N 1
ATOM 4564 C CA . LEU A 1 563 ? -8.916 -15.839 12.885 1.00 94.00 563 LEU A CA 1
ATOM 4565 C C . LEU A 1 563 ? -10.367 -16.028 12.433 1.00 94.00 563 LEU A C 1
ATOM 4567 O O . LEU A 1 563 ? -11.284 -15.533 13.092 1.00 94.00 563 LEU A O 1
ATOM 4571 N N . GLU A 1 564 ? -10.599 -16.740 11.332 1.00 95.19 564 GLU A N 1
ATOM 4572 C CA . GLU A 1 564 ? -11.954 -17.044 10.860 1.00 95.19 564 GLU A CA 1
ATOM 4573 C C . GLU A 1 564 ? -12.710 -17.974 11.819 1.00 95.19 564 GLU A C 1
ATOM 4575 O O . GLU A 1 564 ? -13.909 -17.790 12.061 1.00 95.19 564 GLU A O 1
ATOM 4580 N N . ASP A 1 565 ? -12.019 -18.925 12.446 1.00 94.81 565 ASP A N 1
ATOM 4581 C CA . ASP A 1 565 ? -12.595 -19.763 13.497 1.00 94.81 565 ASP A CA 1
ATOM 4582 C C . ASP A 1 565 ? -12.987 -18.949 14.740 1.00 94.81 565 ASP A C 1
ATOM 4584 O O . ASP A 1 565 ? -14.083 -19.134 15.284 1.00 94.81 565 ASP A O 1
ATOM 4588 N N . LEU A 1 566 ? -12.145 -18.005 15.168 1.00 94.56 566 LEU A N 1
ATOM 4589 C CA . LEU A 1 566 ? -12.459 -17.084 16.264 1.00 94.56 566 LEU A CA 1
ATOM 4590 C C . LEU A 1 566 ? -13.627 -16.154 15.916 1.00 94.56 566 LEU A C 1
ATOM 4592 O O . LEU A 1 566 ? -14.527 -15.977 16.738 1.00 94.56 566 LEU A O 1
ATOM 4596 N N . ARG A 1 567 ? -13.678 -15.617 14.691 1.00 96.25 567 ARG A N 1
ATOM 4597 C CA . ARG A 1 567 ? -14.818 -14.819 14.201 1.00 96.25 567 ARG A CA 1
ATOM 4598 C C . ARG A 1 567 ? -16.119 -15.611 14.231 1.00 96.25 567 ARG A C 1
ATOM 4600 O O . ARG A 1 567 ? -17.160 -15.076 14.618 1.00 96.25 567 ARG A O 1
ATOM 4607 N N . ARG A 1 568 ? -16.077 -16.896 13.865 1.00 95.62 568 ARG A N 1
ATOM 4608 C CA . ARG A 1 568 ? -17.247 -17.782 13.932 1.00 95.62 568 ARG A CA 1
ATOM 4609 C C . ARG A 1 568 ? -17.727 -17.967 15.371 1.00 95.62 568 ARG A C 1
ATOM 4611 O O . ARG A 1 568 ? -18.921 -17.810 15.621 1.00 95.62 568 ARG A O 1
ATOM 4618 N N . LYS A 1 569 ? -16.807 -18.226 16.309 1.00 96.50 569 LYS A N 1
ATOM 4619 C CA . LYS A 1 569 ? -17.111 -18.345 17.748 1.00 96.50 569 LYS A CA 1
ATOM 4620 C C . LYS A 1 569 ? -17.673 -17.046 18.330 1.00 96.50 569 LYS A C 1
ATOM 4622 O O . LYS A 1 569 ? -18.649 -17.091 19.072 1.00 96.50 569 LYS A O 1
ATOM 4627 N N . LEU A 1 570 ? -17.114 -15.891 17.958 1.00 95.06 570 LEU A N 1
ATOM 4628 C CA . LEU A 1 570 ? -17.622 -14.579 18.372 1.00 95.06 570 LEU A CA 1
ATOM 4629 C C . LEU A 1 570 ? -19.080 -14.391 17.934 1.00 95.06 570 LEU A C 1
ATOM 4631 O O . LEU A 1 570 ? -19.926 -14.022 18.743 1.00 95.06 570 LEU A O 1
ATOM 4635 N N . LYS A 1 571 ? -19.387 -14.723 16.676 1.00 95.94 571 LYS A N 1
ATOM 4636 C CA . LYS A 1 571 ? -20.742 -14.617 16.124 1.00 95.94 571 LYS A CA 1
ATOM 4637 C C . LYS A 1 571 ? -21.735 -15.565 16.800 1.00 95.94 571 LYS A C 1
ATOM 4639 O O . LYS A 1 571 ? -22.922 -15.262 16.894 1.00 95.94 571 LYS A O 1
ATOM 4644 N N . GLU A 1 572 ? -21.278 -16.730 17.249 1.00 96.19 572 GLU A N 1
ATOM 4645 C CA . GLU A 1 572 ? -22.095 -17.665 18.027 1.00 96.19 572 GLU A CA 1
ATOM 4646 C C . GLU A 1 572 ? -22.379 -17.126 19.438 1.00 96.19 572 GLU A C 1
ATOM 4648 O O . GLU A 1 572 ? -23.520 -17.178 19.904 1.00 96.19 572 GLU A O 1
ATOM 4653 N N . LEU A 1 573 ? -21.378 -16.514 20.077 1.00 92.25 573 LEU A N 1
ATOM 4654 C CA . LEU A 1 573 ? -21.524 -15.879 21.384 1.00 92.25 573 LEU A CA 1
ATOM 4655 C C . LEU A 1 573 ? -22.443 -14.649 21.332 1.00 92.25 573 LEU A C 1
ATOM 4657 O O . LEU A 1 573 ? -23.301 -14.513 22.206 1.00 92.25 573 LEU A O 1
ATOM 4661 N N . GLU A 1 574 ? -22.331 -13.808 20.296 1.00 95.50 574 GLU A N 1
ATOM 4662 C CA . GLU A 1 574 ? -23.247 -12.684 20.039 1.00 95.50 574 GLU A CA 1
ATOM 4663 C C . GLU A 1 574 ? -24.694 -13.166 19.951 1.00 95.50 574 GLU A C 1
ATOM 4665 O O . GLU A 1 574 ? -25.548 -12.665 20.678 1.00 95.50 574 GLU A O 1
ATOM 4670 N N . LYS A 1 575 ? -24.962 -14.210 19.156 1.00 95.81 575 LYS A N 1
ATOM 4671 C CA . LYS A 1 575 ? -26.304 -14.806 19.068 1.00 95.81 575 LYS A CA 1
ATOM 4672 C C . LYS A 1 575 ? -26.801 -15.327 20.416 1.00 95.81 575 LYS A C 1
ATOM 4674 O O . LYS A 1 575 ? -27.980 -15.167 20.734 1.00 95.81 575 LYS A O 1
ATOM 4679 N N . SER A 1 576 ? -25.933 -15.943 21.224 1.00 95.19 576 SER A N 1
ATOM 4680 C CA . SER A 1 576 ? -26.334 -16.382 22.568 1.00 95.19 576 SER A CA 1
ATOM 4681 C C . SER A 1 576 ? -26.655 -15.194 23.482 1.00 95.19 576 SER A C 1
ATOM 4683 O O . SER A 1 576 ? -27.634 -15.245 24.223 1.00 95.19 576 SER A O 1
ATOM 4685 N N . SER A 1 577 ? -25.883 -14.107 23.384 1.00 91.69 577 SER A N 1
ATOM 4686 C CA . SER A 1 577 ? -26.084 -12.884 24.159 1.00 91.69 577 SER A CA 1
ATOM 4687 C C . SER A 1 577 ? -27.406 -12.217 23.782 1.00 91.69 577 SER A C 1
ATOM 4689 O O . SER A 1 577 ? -28.208 -11.891 24.655 1.00 91.69 577 SER A O 1
ATOM 4691 N N . GLU A 1 578 ? -27.698 -12.106 22.483 1.00 94.62 578 GLU A N 1
ATOM 4692 C CA . GLU A 1 578 ? -28.978 -11.608 21.972 1.00 94.62 578 GLU A CA 1
ATOM 4693 C C . GLU A 1 578 ? -30.158 -12.458 22.466 1.00 94.62 578 GLU A C 1
ATOM 4695 O O . GLU A 1 578 ? -31.161 -11.914 22.936 1.00 94.62 578 GLU A O 1
ATOM 4700 N N . SER A 1 579 ? -30.024 -13.789 22.439 1.00 95.44 579 SER A N 1
ATOM 4701 C CA . SER A 1 579 ? -31.029 -14.711 22.978 1.00 95.44 579 SER A CA 1
ATOM 4702 C C . SER A 1 579 ? -31.262 -14.483 24.475 1.00 95.44 579 SER A C 1
ATOM 4704 O O . SER A 1 579 ? -32.409 -14.330 24.898 1.00 95.44 579 SER A O 1
ATOM 4706 N N . VAL A 1 580 ? -30.201 -14.408 25.283 1.00 93.50 580 VAL A N 1
ATOM 4707 C CA . VAL A 1 580 ? -30.307 -14.140 26.729 1.00 93.50 580 VAL A CA 1
ATOM 4708 C C . VAL A 1 580 ? -30.939 -12.774 26.987 1.00 93.50 580 VAL A C 1
ATOM 4710 O O . VAL A 1 580 ? -31.804 -12.648 27.852 1.00 93.50 580 VAL A O 1
ATOM 4713 N N . ASN A 1 581 ? -30.574 -11.751 26.215 1.00 94.31 581 ASN A N 1
ATOM 4714 C CA . ASN A 1 581 ? -31.148 -10.418 26.355 1.00 94.31 581 ASN A CA 1
ATOM 4715 C C . ASN A 1 581 ? -32.651 -10.409 26.027 1.00 94.31 581 ASN A C 1
ATOM 4717 O O . ASN A 1 581 ? -33.441 -9.796 26.747 1.00 94.31 581 ASN A O 1
ATOM 4721 N N . SER A 1 582 ? -33.068 -11.149 24.993 1.00 95.25 582 SER A N 1
ATOM 4722 C CA . SER A 1 582 ? -34.487 -11.314 24.658 1.00 95.25 582 SER A CA 1
ATOM 4723 C C . SER A 1 582 ? -35.266 -12.004 25.786 1.00 95.25 582 SER A C 1
ATOM 4725 O O . SER A 1 582 ? -36.323 -11.519 26.187 1.00 95.25 582 SER A O 1
ATOM 4727 N N . GLN A 1 583 ? -34.706 -13.063 26.383 1.00 96.25 583 GLN A N 1
ATOM 4728 C CA . GLN A 1 583 ? -35.299 -13.745 27.537 1.00 96.25 583 GLN A CA 1
ATOM 4729 C C . GLN A 1 583 ? -35.398 -12.820 28.754 1.00 96.25 583 GLN A C 1
ATOM 4731 O O . GLN A 1 583 ? -36.421 -12.794 29.434 1.00 96.25 583 GLN A O 1
ATOM 4736 N N . ASN A 1 584 ? -34.366 -12.017 29.012 1.00 95.38 584 ASN A N 1
ATOM 4737 C CA . ASN A 1 584 ? -34.354 -11.077 30.128 1.00 95.38 584 ASN A CA 1
ATOM 4738 C C . ASN A 1 584 ? -35.403 -9.965 29.947 1.00 95.38 584 ASN A C 1
ATOM 4740 O O . ASN A 1 584 ? -36.061 -9.564 30.906 1.00 95.38 584 ASN A O 1
ATOM 4744 N N . SER A 1 585 ? -35.623 -9.510 28.708 1.00 94.31 585 SER A N 1
ATOM 4745 C CA . SER A 1 585 ? -36.703 -8.574 28.375 1.00 94.31 585 SER A CA 1
ATOM 4746 C C . SER A 1 585 ? -38.086 -9.171 28.664 1.00 94.31 585 SER A C 1
ATOM 4748 O O . SER A 1 585 ? -38.917 -8.511 29.293 1.00 94.31 585 SER A O 1
ATOM 4750 N N . VAL A 1 586 ? -38.309 -10.440 28.298 1.00 95.44 586 VAL A N 1
ATOM 4751 C CA . VAL A 1 586 ? -39.548 -11.167 28.626 1.00 95.44 586 VAL A CA 1
ATOM 4752 C C . VAL A 1 586 ? -39.730 -11.270 30.141 1.00 95.44 586 VAL A C 1
ATOM 4754 O O . VAL A 1 586 ? -40.768 -10.858 30.658 1.00 95.44 586 VAL A O 1
ATOM 4757 N N . LEU A 1 587 ? -38.709 -11.711 30.878 1.00 94.62 587 LEU A N 1
ATOM 4758 C CA . LEU A 1 587 ? -38.773 -11.829 32.339 1.00 94.62 587 LEU A CA 1
ATOM 4759 C C . LEU A 1 587 ? -39.017 -10.480 33.035 1.00 94.62 587 LEU A C 1
ATOM 4761 O O . LEU A 1 587 ? -39.748 -10.415 34.021 1.00 94.62 587 LEU A O 1
ATOM 4765 N N . GLN A 1 588 ? -38.459 -9.380 32.524 1.00 95.44 588 GLN A N 1
ATOM 4766 C CA . GLN A 1 588 ? -38.763 -8.035 33.027 1.00 95.44 588 GLN A CA 1
ATOM 4767 C C . GLN A 1 588 ? -40.225 -7.642 32.784 1.00 95.44 588 GLN A C 1
ATOM 4769 O O . GLN A 1 588 ? -40.860 -7.044 33.658 1.00 95.44 588 GLN A O 1
ATOM 4774 N N . SER A 1 589 ? -40.791 -8.000 31.630 1.00 93.56 589 SER A N 1
ATOM 4775 C CA . SER A 1 589 ? -42.211 -7.760 31.347 1.00 93.56 589 SER A CA 1
ATOM 4776 C C . SER A 1 589 ? -43.137 -8.574 32.267 1.00 93.56 589 SER A C 1
ATOM 4778 O O . SER A 1 589 ? -44.123 -8.051 32.790 1.00 93.56 589 SER A O 1
ATOM 4780 N N . GLU A 1 590 ? -42.779 -9.822 32.574 1.00 95.62 590 GLU A N 1
ATOM 4781 C CA . GLU A 1 590 ? -43.509 -10.644 33.545 1.00 95.62 590 GLU A CA 1
ATOM 4782 C C . GLU A 1 590 ? -43.380 -10.081 34.961 1.00 95.62 590 GLU A C 1
ATOM 4784 O O . GLU A 1 590 ? -44.379 -9.928 35.664 1.00 95.62 590 GLU A O 1
ATOM 4789 N N . LYS A 1 591 ? -42.166 -9.690 35.369 1.00 96.00 591 LYS A N 1
ATOM 4790 C CA . LYS A 1 591 ? -41.911 -9.061 36.669 1.00 96.00 591 LYS A CA 1
ATOM 4791 C C . LYS A 1 591 ? -42.748 -7.799 36.856 1.00 96.00 591 LYS A C 1
ATOM 4793 O O . LYS A 1 591 ? -43.371 -7.640 37.900 1.00 96.00 591 LYS A O 1
ATOM 4798 N N . THR A 1 592 ? -42.763 -6.901 35.872 1.00 95.88 592 THR A N 1
ATOM 4799 C CA . THR A 1 592 ? -43.565 -5.667 35.947 1.00 95.88 592 THR A CA 1
ATOM 4800 C C . THR A 1 592 ? -45.053 -5.982 36.058 1.00 95.88 592 THR A C 1
ATOM 4802 O O . THR A 1 592 ? -45.729 -5.403 36.905 1.00 95.88 592 THR A O 1
ATOM 4805 N N . THR A 1 593 ? -45.547 -6.964 35.302 1.00 95.75 593 THR A N 1
ATOM 4806 C CA . THR A 1 593 ? -46.937 -7.434 35.396 1.00 95.75 593 THR A CA 1
ATOM 4807 C C . THR A 1 593 ? -47.271 -7.973 36.790 1.00 95.75 593 THR A C 1
ATOM 4809 O O . THR A 1 593 ? -48.293 -7.600 37.365 1.00 95.75 593 THR A O 1
ATOM 4812 N N . LEU A 1 594 ? -46.403 -8.808 37.369 1.00 95.56 594 LEU A N 1
ATOM 4813 C CA . LEU A 1 594 ? -46.583 -9.341 38.723 1.00 95.56 594 LEU A CA 1
ATOM 4814 C C . LEU A 1 594 ? -46.553 -8.238 39.785 1.00 95.56 594 LEU A C 1
ATOM 4816 O O . LEU A 1 594 ? -47.360 -8.267 40.708 1.00 95.56 594 LEU A O 1
ATOM 4820 N N . VAL A 1 595 ? -45.675 -7.243 39.644 1.00 96.12 595 VAL A N 1
ATOM 4821 C CA . VAL A 1 595 ? -45.642 -6.079 40.543 1.00 96.12 595 VAL A CA 1
ATOM 4822 C C . VAL A 1 595 ? -46.965 -5.315 40.491 1.00 96.12 595 VAL A C 1
ATOM 4824 O O . VAL A 1 595 ? -47.541 -5.053 41.542 1.00 96.12 595 VAL A O 1
ATOM 4827 N N . PHE A 1 596 ? -47.511 -5.046 39.298 1.00 94.38 596 PHE A N 1
ATOM 4828 C CA . PHE A 1 596 ? -48.830 -4.414 39.170 1.00 94.38 596 PHE A CA 1
ATOM 4829 C C . PHE A 1 596 ? -49.944 -5.233 39.838 1.00 94.38 596 PHE A C 1
ATOM 4831 O O . PHE A 1 596 ? -50.834 -4.664 40.472 1.00 94.38 596 PHE A O 1
ATOM 4838 N N . GLN A 1 597 ? -49.902 -6.565 39.726 1.00 96.00 597 GLN A N 1
ATOM 4839 C CA . GLN A 1 597 ? -50.863 -7.436 40.408 1.00 96.00 597 GLN A CA 1
ATOM 4840 C C . GLN A 1 597 ? -50.722 -7.357 41.931 1.00 96.00 597 GLN A C 1
ATOM 4842 O O . GLN A 1 597 ? -51.731 -7.245 42.627 1.00 96.00 597 GLN A O 1
ATOM 4847 N N . VAL A 1 598 ? -49.493 -7.377 42.453 1.00 94.38 598 VAL A N 1
ATOM 4848 C CA . VAL A 1 598 ? -49.229 -7.241 43.891 1.00 94.38 598 VAL A CA 1
ATOM 4849 C C . VAL A 1 598 ? -49.708 -5.889 44.404 1.00 94.38 598 VAL A C 1
ATOM 4851 O O . VAL A 1 598 ? -50.415 -5.862 45.406 1.00 94.38 598 VAL A O 1
ATOM 4854 N N . ASP A 1 599 ? -49.415 -4.789 43.708 1.00 95.06 599 ASP A N 1
ATOM 4855 C CA . ASP A 1 599 ? -49.887 -3.452 44.087 1.00 95.06 599 ASP A CA 1
ATOM 4856 C C . ASP A 1 599 ? -51.418 -3.371 44.081 1.00 95.06 599 ASP A C 1
ATOM 4858 O O . ASP A 1 599 ? -52.021 -2.827 45.009 1.00 95.06 599 ASP A O 1
ATOM 4862 N N . SER A 1 600 ? -52.070 -3.975 43.081 1.00 95.38 600 SER A N 1
ATOM 4863 C CA . SER A 1 600 ? -53.531 -4.083 43.037 1.00 95.38 600 SER A CA 1
ATOM 4864 C C . SER A 1 600 ? -54.079 -4.841 44.248 1.00 95.38 600 SER A C 1
ATOM 4866 O O . SER A 1 600 ? -55.009 -4.363 44.896 1.00 95.38 600 SER A O 1
ATOM 4868 N N . ILE A 1 601 ? -53.508 -6.004 44.578 1.00 95.19 601 ILE A N 1
ATOM 4869 C CA . ILE A 1 601 ? -53.922 -6.798 45.744 1.00 95.19 601 ILE A CA 1
ATOM 4870 C C . ILE A 1 601 ? -53.686 -6.006 47.032 1.00 95.19 601 ILE A C 1
ATOM 4872 O O . ILE A 1 601 ? -54.575 -5.937 47.879 1.00 95.19 601 ILE A O 1
ATOM 4876 N N . SER A 1 602 ? -52.532 -5.355 47.163 1.00 95.38 602 SER A N 1
ATOM 4877 C CA . SER A 1 602 ? -52.182 -4.537 48.325 1.00 95.38 602 SER A CA 1
ATOM 4878 C C . SER A 1 602 ? -53.200 -3.414 48.539 1.00 95.38 602 SER A C 1
ATOM 4880 O O . SER A 1 602 ? -53.712 -3.246 49.644 1.00 95.38 602 SER A O 1
ATOM 4882 N N . ASN A 1 603 ? -53.596 -2.715 47.470 1.00 94.38 603 ASN A N 1
ATOM 4883 C CA . ASN A 1 603 ? -54.636 -1.686 47.533 1.00 94.38 603 ASN A CA 1
ATOM 4884 C C . ASN A 1 603 ? -55.990 -2.255 47.980 1.00 94.38 603 ASN A C 1
ATOM 4886 O O . ASN A 1 603 ? -56.646 -1.661 48.837 1.00 94.38 603 ASN A O 1
ATOM 4890 N N . THR A 1 604 ? -56.394 -3.420 47.458 1.00 95.12 604 THR A N 1
ATOM 4891 C CA . THR A 1 604 ? -57.641 -4.074 47.899 1.00 95.12 604 THR A CA 1
ATOM 4892 C C . THR A 1 604 ? -57.584 -4.531 49.356 1.00 95.12 604 THR A C 1
ATOM 4894 O O . THR A 1 604 ? -58.582 -4.447 50.071 1.00 95.12 604 THR A O 1
ATOM 4897 N N . LEU A 1 605 ? -56.414 -4.970 49.829 1.00 94.12 605 LEU A N 1
ATOM 4898 C CA . LEU A 1 605 ? -56.206 -5.370 51.216 1.00 94.12 605 LEU A CA 1
ATOM 4899 C C . LEU A 1 605 ? -56.315 -4.159 52.149 1.00 94.12 605 LEU A C 1
ATOM 4901 O O . LEU A 1 605 ? -56.993 -4.234 53.170 1.00 94.12 605 LEU A O 1
ATOM 4905 N N . VAL A 1 606 ? -55.717 -3.026 51.768 1.00 95.81 606 VAL A N 1
ATOM 4906 C CA . VAL A 1 606 ? -55.829 -1.760 52.506 1.00 95.81 606 VAL A CA 1
ATOM 4907 C C . VAL A 1 606 ? -57.285 -1.296 52.580 1.00 95.81 606 VAL A C 1
ATOM 4909 O O . VAL A 1 606 ? -57.734 -0.911 53.661 1.00 95.81 606 VAL A O 1
ATOM 4912 N N . SER A 1 607 ? -58.052 -1.375 51.484 1.00 93.25 607 SER A N 1
ATOM 4913 C CA . SER A 1 607 ? -59.482 -1.040 51.529 1.00 93.25 607 SER A CA 1
ATOM 4914 C C . SER A 1 607 ? -60.271 -1.986 52.435 1.00 93.25 607 SER A C 1
ATOM 4916 O O . SER A 1 607 ? -61.066 -1.516 53.245 1.00 93.25 607 SER A O 1
ATOM 4918 N N . LEU A 1 608 ? -60.006 -3.297 52.375 1.00 94.44 608 LEU A N 1
ATOM 4919 C CA . LEU A 1 608 ? -60.667 -4.273 53.248 1.00 94.44 608 LEU A CA 1
ATOM 4920 C C . LEU A 1 608 ? -60.346 -4.023 54.724 1.00 94.44 608 LEU A C 1
ATOM 4922 O O . LEU A 1 608 ? -61.208 -4.156 55.588 1.00 94.44 608 LEU A O 1
ATOM 4926 N N . GLN A 1 609 ? -59.106 -3.646 55.025 1.00 95.50 609 GLN A N 1
ATOM 4927 C CA . GLN A 1 609 ? -58.686 -3.339 56.384 1.00 95.50 609 GLN A CA 1
ATOM 4928 C C . GLN A 1 609 ? -59.352 -2.059 56.909 1.00 95.50 609 GLN A C 1
ATOM 4930 O O . GLN A 1 609 ? -59.759 -2.009 58.072 1.00 95.50 609 GLN A O 1
ATOM 4935 N N . ALA A 1 610 ? -59.543 -1.049 56.056 1.00 94.12 610 ALA A N 1
ATOM 4936 C CA . ALA A 1 610 ? -60.326 0.135 56.401 1.00 94.12 610 ALA A CA 1
ATOM 4937 C C . ALA A 1 610 ? -61.800 -0.219 56.682 1.00 94.12 610 ALA A C 1
ATOM 4939 O O . ALA A 1 610 ? -62.364 0.233 57.676 1.00 94.12 610 ALA A O 1
ATOM 4940 N N . GLU A 1 611 ? -62.412 -1.085 55.870 1.00 95.31 611 GLU A N 1
ATOM 4941 C CA . GLU A 1 611 ? -63.772 -1.575 56.127 1.00 95.31 611 GLU A CA 1
ATOM 4942 C C . GLU A 1 611 ? -63.869 -2.376 57.433 1.00 95.31 611 GLU A C 1
ATOM 4944 O O . GLU A 1 611 ? -64.804 -2.173 58.209 1.00 95.31 611 GLU A O 1
ATOM 4949 N N . TYR A 1 612 ? -62.892 -3.243 57.712 1.00 93.44 612 TYR A N 1
ATOM 4950 C CA . TYR A 1 612 ? -62.848 -4.033 58.942 1.00 93.44 612 TYR A CA 1
ATOM 4951 C C . TYR A 1 612 ? -62.748 -3.143 60.188 1.00 93.44 612 TYR A C 1
ATOM 4953 O O . TYR A 1 612 ? -63.509 -3.322 61.136 1.00 93.44 612 TYR A O 1
ATOM 4961 N N . THR A 1 613 ? -61.862 -2.143 60.171 1.00 93.88 613 THR A N 1
ATOM 4962 C CA . THR A 1 613 ? -61.708 -1.195 61.292 1.00 93.88 613 THR A CA 1
ATOM 4963 C C . THR A 1 613 ? -62.967 -0.357 61.528 1.00 93.88 613 THR A C 1
ATOM 4965 O O . THR A 1 613 ? -63.356 -0.128 62.674 1.00 93.88 613 THR A O 1
ATOM 4968 N N . GLU A 1 614 ? -63.665 0.052 60.466 1.00 95.31 614 GLU A N 1
ATOM 4969 C CA . GLU A 1 614 ? -64.962 0.729 60.579 1.00 95.31 614 GLU A CA 1
ATOM 4970 C C . GLU A 1 614 ? -66.051 -0.202 61.140 1.00 95.31 614 GLU A C 1
ATOM 4972 O O . GLU A 1 614 ? -66.870 0.221 61.962 1.00 95.31 614 GLU A O 1
ATOM 4977 N N . LEU A 1 615 ? -66.059 -1.477 60.744 1.00 94.44 615 LEU A N 1
ATOM 4978 C CA . LEU A 1 615 ? -66.980 -2.476 61.284 1.00 94.44 615 LEU A CA 1
ATOM 4979 C C . LEU A 1 615 ? -66.728 -2.728 62.778 1.00 94.44 615 LEU A C 1
ATOM 4981 O O . LEU A 1 615 ? -67.673 -2.765 63.564 1.00 94.44 615 LEU A O 1
ATOM 4985 N N . GLU A 1 616 ? -65.465 -2.839 63.183 1.00 94.38 616 GLU A N 1
ATOM 4986 C CA . GLU A 1 616 ? -65.046 -3.017 64.577 1.00 94.38 616 GLU A CA 1
ATOM 4987 C C . GLU A 1 616 ? -65.436 -1.806 65.444 1.00 94.38 616 GLU A C 1
ATOM 4989 O O . GLU A 1 616 ? -65.956 -1.958 66.558 1.00 94.38 616 GLU A O 1
ATOM 4994 N N . ARG A 1 617 ? -65.311 -0.588 64.895 1.00 94.62 617 ARG A N 1
ATOM 4995 C CA . ARG A 1 617 ? -65.807 0.647 65.521 1.00 94.62 617 ARG A CA 1
ATOM 4996 C C . ARG A 1 617 ? -67.327 0.623 65.701 1.00 94.62 617 ARG A C 1
ATOM 4998 O O . ARG A 1 617 ? -67.819 0.975 66.774 1.00 94.62 617 ARG A O 1
ATOM 5005 N N . ARG A 1 618 ? -68.084 0.201 64.680 1.00 95.50 618 ARG A N 1
ATOM 5006 C CA . ARG A 1 618 ? -69.552 0.064 64.766 1.00 95.50 618 ARG A CA 1
ATOM 5007 C C . ARG A 1 618 ? -69.968 -0.987 65.785 1.00 95.50 618 ARG A C 1
ATOM 5009 O O . ARG A 1 618 ? -70.876 -0.725 66.565 1.00 95.50 618 ARG A O 1
ATOM 5016 N N . HIS A 1 619 ? -69.299 -2.137 65.812 1.00 94.06 619 HIS A N 1
ATOM 5017 C CA . HIS A 1 619 ? -69.558 -3.171 66.811 1.00 94.06 619 HIS A CA 1
ATOM 5018 C C . HIS A 1 619 ? -69.317 -2.635 68.226 1.00 94.06 619 HIS A C 1
ATOM 5020 O O . HIS A 1 619 ? -70.139 -2.844 69.113 1.00 94.06 619 HIS A O 1
ATOM 5026 N N . SER A 1 620 ? -68.213 -1.919 68.445 1.00 94.00 620 SER A N 1
ATOM 5027 C CA . SER A 1 620 ? -67.908 -1.315 69.747 1.00 94.00 620 SER A CA 1
ATOM 5028 C C . SER A 1 620 ? -68.975 -0.298 70.173 1.00 94.00 620 SER A C 1
ATOM 5030 O O . SER A 1 620 ? -69.396 -0.300 71.328 1.00 94.00 620 SER A O 1
ATOM 5032 N N . ALA A 1 621 ? -69.463 0.526 69.239 1.00 94.25 621 ALA A N 1
ATOM 5033 C CA . ALA A 1 621 ? -70.549 1.472 69.495 1.00 94.25 621 ALA A CA 1
ATOM 5034 C C . ALA A 1 621 ? -71.871 0.764 69.843 1.00 94.25 621 ALA A C 1
ATOM 5036 O O . ALA A 1 621 ? -72.513 1.123 70.826 1.00 94.25 621 ALA A O 1
ATOM 5037 N N . LEU A 1 622 ? -72.243 -0.278 69.092 1.00 94.75 622 LEU A N 1
ATOM 5038 C CA . LEU A 1 622 ? -73.429 -1.094 69.379 1.00 94.75 622 LEU A CA 1
ATOM 5039 C C . LEU A 1 622 ? -73.325 -1.810 70.730 1.00 94.75 622 LEU A C 1
ATOM 5041 O O . LEU A 1 622 ? -74.320 -1.937 71.439 1.00 94.75 622 LEU A O 1
ATOM 5045 N N . GLN A 1 623 ? -72.130 -2.271 71.102 1.00 93.56 623 GLN A N 1
ATOM 5046 C CA . GLN A 1 623 ? -71.894 -2.890 72.402 1.00 93.56 623 GLN A CA 1
ATOM 5047 C C . GLN A 1 623 ? -72.097 -1.877 73.540 1.00 93.56 623 GLN A C 1
ATOM 5049 O O . GLN A 1 623 ? -72.802 -2.186 74.494 1.00 93.56 623 GLN A O 1
ATOM 5054 N N . GLN A 1 624 ? -71.576 -0.651 73.405 1.00 93.06 624 GLN A N 1
ATOM 5055 C CA . GLN A 1 624 ? -71.836 0.426 74.369 1.00 93.06 624 GLN A CA 1
ATOM 5056 C C . GLN A 1 624 ? -73.323 0.790 74.460 1.00 93.06 624 GLN A C 1
ATOM 5058 O O . GLN A 1 624 ? -73.837 0.987 75.558 1.00 93.06 624 GLN A O 1
ATOM 5063 N N . GLU A 1 625 ? -74.026 0.867 73.326 1.00 93.06 625 GLU A N 1
ATOM 5064 C CA . GLU A 1 625 ? -75.467 1.141 73.300 1.00 93.06 625 GLU A CA 1
ATOM 5065 C C . GLU A 1 625 ? -76.253 0.032 74.012 1.00 93.06 625 GLU A C 1
ATOM 5067 O O . GLU A 1 625 ? -77.094 0.318 74.863 1.00 93.06 625 GLU A O 1
ATOM 5072 N N . LYS A 1 626 ? -75.927 -1.237 73.739 1.00 94.38 626 LYS A N 1
ATOM 5073 C CA . LYS A 1 626 ? -76.512 -2.393 74.428 1.00 94.38 626 LYS A CA 1
ATOM 5074 C C . LYS A 1 626 ? -76.290 -2.324 75.941 1.00 94.38 626 LYS A C 1
ATOM 5076 O O . LYS A 1 626 ? -77.232 -2.578 76.689 1.00 94.38 626 LYS A O 1
ATOM 5081 N N . ASP A 1 627 ? -75.079 -1.996 76.384 1.00 93.25 627 ASP A N 1
ATOM 5082 C CA . ASP A 1 627 ? -74.748 -1.902 77.809 1.00 93.25 627 ASP A CA 1
ATOM 5083 C C . ASP A 1 627 ? -75.496 -0.729 78.475 1.00 93.25 627 ASP A C 1
ATOM 5085 O O . ASP A 1 627 ? -76.059 -0.893 79.555 1.00 93.25 627 ASP A O 1
ATOM 5089 N N . SER A 1 628 ? -75.631 0.413 77.788 1.00 92.75 628 SER A N 1
ATOM 5090 C CA . SER A 1 628 ? -76.448 1.546 78.252 1.00 92.75 628 SER A CA 1
ATOM 5091 C C . SER A 1 628 ? -77.933 1.191 78.377 1.00 92.75 628 SER A C 1
ATOM 5093 O O . SER A 1 628 ? -78.575 1.558 79.361 1.00 92.75 628 SER A O 1
ATOM 5095 N N . VAL A 1 629 ? -78.494 0.480 77.393 1.00 92.44 629 VAL A N 1
ATOM 5096 C CA . VAL A 1 629 ? -79.884 -0.001 77.446 1.00 92.44 629 VAL A CA 1
ATOM 5097 C C . VAL A 1 629 ? -80.056 -0.998 78.590 1.00 92.44 629 VAL A C 1
ATOM 5099 O O . VAL A 1 629 ? -81.064 -0.956 79.291 1.00 92.44 629 VAL A O 1
ATOM 5102 N N . LEU A 1 630 ? -79.078 -1.879 78.820 1.00 94.19 630 LEU A N 1
ATOM 5103 C CA . LEU A 1 630 ? -79.108 -2.818 79.939 1.00 94.19 630 LEU A CA 1
ATOM 5104 C C . LEU A 1 630 ? -79.118 -2.084 81.287 1.00 94.19 630 LEU A C 1
ATOM 5106 O O . LEU A 1 630 ? -79.938 -2.417 82.141 1.00 94.19 630 LEU A O 1
ATOM 5110 N N . ASP A 1 631 ? -78.279 -1.063 81.461 1.00 91.81 631 ASP A N 1
ATOM 5111 C CA . ASP A 1 631 ? -78.268 -0.217 82.661 1.00 91.81 631 ASP A CA 1
ATOM 5112 C C . ASP A 1 631 ? -79.609 0.496 82.877 1.00 91.81 631 ASP A C 1
ATOM 5114 O O . ASP A 1 631 ? -80.100 0.595 84.005 1.00 91.81 631 ASP A O 1
ATOM 5118 N N . GLU A 1 632 ? -80.230 0.989 81.805 1.00 93.12 632 GLU A N 1
ATOM 5119 C CA . GLU A 1 632 ? -81.550 1.617 81.863 1.00 93.12 632 GLU A CA 1
ATOM 5120 C C . GLU A 1 632 ? -82.645 0.608 82.244 1.00 93.12 632 GLU A C 1
ATOM 5122 O O . GLU A 1 632 ? -83.473 0.890 83.112 1.00 93.12 632 GLU A O 1
ATOM 5127 N N . VAL A 1 633 ? -82.596 -0.609 81.693 1.00 91.62 633 VAL A N 1
ATOM 5128 C CA . VAL A 1 633 ? -83.481 -1.716 82.086 1.00 91.62 633 VAL A CA 1
ATOM 5129 C C . VAL A 1 633 ? -83.286 -2.083 83.558 1.00 91.62 633 VAL A C 1
ATOM 5131 O O . VAL A 1 633 ? -84.279 -2.268 84.259 1.00 91.62 633 VAL A O 1
ATOM 5134 N N . ILE A 1 634 ? -82.047 -2.152 84.057 1.00 91.81 634 ILE A N 1
ATOM 5135 C CA . ILE A 1 634 ? -81.757 -2.421 85.475 1.00 91.81 634 ILE A CA 1
ATOM 5136 C C . ILE A 1 634 ? -82.355 -1.319 86.362 1.00 91.81 634 ILE A C 1
ATOM 5138 O O . ILE A 1 634 ? -83.012 -1.626 87.359 1.00 91.81 634 ILE A O 1
ATOM 5142 N N . LYS A 1 635 ? -82.195 -0.041 85.992 1.00 92.44 635 LYS A N 1
ATOM 5143 C CA . LYS A 1 635 ? -82.805 1.088 86.719 1.00 92.44 635 LYS A CA 1
ATOM 5144 C C . LYS A 1 635 ? -84.329 0.987 86.754 1.00 92.44 635 LYS A C 1
ATOM 5146 O O . LYS A 1 635 ? -84.916 1.136 87.823 1.00 92.44 635 LYS A O 1
ATOM 5151 N N . LEU A 1 636 ? -84.963 0.699 85.616 1.00 91.62 636 LEU A N 1
ATOM 5152 C CA . LEU A 1 636 ? -86.415 0.514 85.536 1.00 91.62 636 LEU A CA 1
ATOM 5153 C C . LEU A 1 636 ? -86.884 -0.686 86.369 1.00 91.62 636 LEU A C 1
ATOM 5155 O O . LEU A 1 636 ? -87.893 -0.591 87.063 1.00 91.62 636 LEU A O 1
ATOM 5159 N N . GLN A 1 637 ? -86.149 -1.802 86.351 1.00 90.56 637 GLN A N 1
ATOM 5160 C CA . GLN A 1 637 ? -86.444 -2.965 87.194 1.00 90.56 637 GLN A CA 1
ATOM 5161 C C . GLN A 1 637 ? -86.374 -2.620 88.686 1.00 90.56 637 GLN A C 1
ATOM 5163 O O . GLN A 1 637 ? -87.254 -3.031 89.445 1.00 90.56 637 GLN A O 1
ATOM 5168 N N . GLU A 1 638 ? -85.376 -1.842 89.106 1.00 90.75 638 GLU A N 1
ATOM 5169 C CA . GLU A 1 638 ? -85.235 -1.400 90.495 1.00 90.75 638 GLU A CA 1
ATOM 5170 C C . GLU A 1 638 ? -86.338 -0.410 90.897 1.00 90.75 638 GLU A C 1
ATOM 5172 O O . GLU A 1 638 ? -86.884 -0.509 91.997 1.00 90.75 638 GLU A O 1
ATOM 5177 N N . GLN A 1 639 ? -86.740 0.483 89.989 1.00 89.81 639 GLN A N 1
ATOM 5178 C CA . GLN A 1 639 ? -87.869 1.387 90.203 1.00 89.81 639 GLN A CA 1
ATOM 5179 C C . GLN A 1 639 ? -89.186 0.617 90.371 1.00 89.81 639 GLN A C 1
ATOM 5181 O O . GLN A 1 639 ? -89.902 0.835 91.346 1.00 89.81 639 GLN A O 1
ATOM 5186 N N . ILE A 1 640 ? -89.458 -0.369 89.508 1.00 88.69 640 ILE A N 1
ATOM 5187 C CA . ILE A 1 640 ? -90.615 -1.267 89.651 1.00 88.69 640 ILE A CA 1
ATOM 5188 C C . ILE A 1 640 ? -90.550 -2.037 90.981 1.00 88.69 640 ILE A C 1
ATOM 5190 O O . ILE A 1 640 ? -91.576 -2.261 91.627 1.00 88.69 640 ILE A O 1
ATOM 5194 N N . ARG A 1 641 ? -89.359 -2.469 91.416 1.00 91.56 641 ARG A N 1
ATOM 5195 C CA . ARG A 1 641 ? -89.172 -3.164 92.699 1.00 91.56 641 ARG A CA 1
ATOM 5196 C C . ARG A 1 641 ? -89.509 -2.259 93.887 1.00 91.56 641 ARG A C 1
ATOM 5198 O O . ARG A 1 641 ? -90.163 -2.725 94.821 1.00 91.56 641 ARG A O 1
ATOM 5205 N N . LEU A 1 642 ? -89.078 -0.998 93.849 1.00 89.81 642 LEU A N 1
ATOM 5206 C CA . LEU A 1 642 ? -89.390 0.010 94.864 1.00 89.81 642 LEU A CA 1
ATOM 5207 C C . LEU A 1 642 ? -90.889 0.311 94.905 1.00 89.81 642 LEU A C 1
ATOM 5209 O O . LEU A 1 642 ? -91.477 0.182 95.973 1.00 89.81 642 LEU A O 1
ATOM 5213 N N . GLU A 1 643 ? -91.524 0.580 93.761 1.00 86.56 643 GLU A N 1
ATOM 5214 C CA . GLU A 1 643 ? -92.976 0.804 93.674 1.00 86.56 643 GLU A CA 1
ATOM 5215 C C . GLU A 1 643 ? -93.770 -0.393 94.217 1.00 86.56 643 GLU A C 1
ATOM 5217 O O . GLU A 1 643 ? -94.720 -0.231 94.981 1.00 86.56 643 GLU A O 1
ATOM 5222 N N . ARG A 1 644 ? -93.363 -1.628 93.891 1.00 87.81 644 ARG A N 1
ATOM 5223 C CA . ARG A 1 644 ? -93.988 -2.839 94.453 1.00 87.81 644 ARG A CA 1
ATOM 5224 C C . ARG A 1 644 ? -93.834 -2.925 95.968 1.00 87.81 644 ARG A C 1
ATOM 5226 O O . ARG A 1 644 ? -94.777 -3.340 96.639 1.00 87.81 644 ARG A O 1
ATOM 5233 N N . LYS A 1 645 ? -92.667 -2.560 96.504 1.00 87.81 645 LYS A N 1
ATOM 5234 C CA . LYS A 1 645 ? -92.425 -2.534 97.949 1.00 87.81 645 LYS A CA 1
ATOM 5235 C C . LYS A 1 645 ? -93.273 -1.458 98.626 1.00 87.81 645 LYS A C 1
ATOM 5237 O O . LYS A 1 645 ? -93.914 -1.759 99.622 1.00 87.81 645 LYS A O 1
ATOM 5242 N N . GLU A 1 646 ? -93.350 -0.259 98.055 1.00 85.19 646 GLU A N 1
ATOM 5243 C CA . GLU A 1 646 ? -94.229 0.810 98.538 1.00 85.19 646 GLU A CA 1
ATOM 5244 C C . GLU A 1 646 ? -95.697 0.375 98.519 1.00 85.19 646 GLU A C 1
ATOM 5246 O O . GLU A 1 646 ? -96.399 0.547 99.511 1.00 85.19 646 GLU A O 1
ATOM 5251 N N . HIS A 1 647 ? -96.161 -0.268 97.443 1.00 81.62 647 HIS A N 1
ATOM 5252 C CA . HIS A 1 647 ? -97.500 -0.855 97.387 1.00 81.62 647 HIS A CA 1
ATOM 5253 C C . HIS A 1 647 ? -97.721 -1.924 98.463 1.00 81.62 647 HIS A C 1
ATOM 5255 O O . HIS A 1 647 ? -98.804 -1.983 99.045 1.00 81.62 647 HIS A O 1
ATOM 5261 N N . GLN A 1 648 ? -96.720 -2.758 98.749 1.00 84.31 648 GLN A N 1
ATOM 5262 C CA . GLN A 1 648 ? -96.794 -3.771 99.800 1.00 84.31 648 GLN A CA 1
ATOM 5263 C C . GLN A 1 648 ? -96.827 -3.143 101.203 1.00 84.31 648 GLN A C 1
ATOM 5265 O O . GLN A 1 648 ? -97.635 -3.556 102.032 1.00 84.31 648 GLN A O 1
ATOM 5270 N N . ASP A 1 649 ? -96.010 -2.120 101.455 1.00 83.44 649 ASP A N 1
ATOM 5271 C CA . ASP A 1 649 ? -95.983 -1.365 102.711 1.00 83.44 649 ASP A CA 1
ATOM 5272 C C . ASP A 1 649 ? -97.304 -0.601 102.918 1.00 83.44 649 ASP A C 1
ATOM 5274 O O . ASP A 1 649 ? -97.882 -0.628 104.008 1.00 83.44 649 ASP A O 1
ATOM 5278 N N . LEU A 1 650 ? -97.854 -0.001 101.854 1.00 82.69 650 LEU A N 1
ATOM 5279 C CA . LEU A 1 650 ? -99.187 0.604 101.849 1.00 82.69 650 LEU A CA 1
ATOM 5280 C C . LEU A 1 650 ? -100.275 -0.436 102.134 1.00 82.69 650 LEU A C 1
ATOM 5282 O O . LEU A 1 650 ? -101.143 -0.174 102.966 1.00 82.69 650 LEU A O 1
ATOM 5286 N N . ALA A 1 651 ? -100.216 -1.621 101.521 1.00 76.62 651 ALA A N 1
ATOM 5287 C CA . ALA A 1 651 ? -101.160 -2.707 101.782 1.00 76.62 651 ALA A CA 1
ATOM 5288 C C . ALA A 1 651 ? -101.082 -3.212 103.236 1.00 76.62 651 ALA A C 1
ATOM 5290 O O . ALA A 1 651 ? -102.118 -3.434 103.862 1.00 76.62 651 ALA A O 1
ATOM 5291 N N . LEU A 1 652 ? -99.879 -3.328 103.810 1.00 79.12 652 LEU A N 1
ATOM 5292 C CA . LEU A 1 652 ? -99.682 -3.660 105.226 1.00 79.12 652 LEU A CA 1
ATOM 5293 C C . LEU A 1 652 ? -100.229 -2.560 106.147 1.00 79.12 652 LEU A C 1
ATOM 5295 O O . LEU A 1 652 ? -100.872 -2.865 107.151 1.00 79.12 652 LEU A O 1
ATOM 5299 N N . SER A 1 653 ? -100.032 -1.285 105.796 1.00 76.56 653 SER A N 1
ATOM 5300 C CA . SER A 1 653 ? -100.588 -0.151 106.545 1.00 76.56 653 SER A CA 1
ATOM 5301 C C . SER A 1 653 ? -102.121 -0.126 106.500 1.00 76.56 653 SER A C 1
ATOM 5303 O O . SER A 1 653 ? -102.756 0.057 107.536 1.00 76.56 653 SER A O 1
ATOM 5305 N N . ALA A 1 654 ? -102.715 -0.404 105.335 1.00 75.00 654 ALA A N 1
ATOM 5306 C CA . ALA A 1 654 ? -104.157 -0.502 105.145 1.00 75.00 654 ALA A CA 1
ATOM 5307 C C . ALA A 1 654 ? -104.743 -1.709 105.892 1.00 75.00 654 ALA A C 1
ATOM 5309 O O . ALA A 1 654 ? -105.797 -1.608 106.509 1.00 75.00 654 ALA A O 1
ATOM 5310 N N . SER A 1 655 ? -104.034 -2.841 105.913 1.00 74.19 655 SER A N 1
ATOM 5311 C CA . SER A 1 655 ? -104.421 -3.999 106.721 1.00 74.19 655 SER A CA 1
ATOM 5312 C C . SER A 1 655 ? -104.360 -3.696 108.219 1.00 74.19 655 SER A C 1
ATOM 5314 O O . SER A 1 655 ? -105.207 -4.181 108.967 1.00 74.19 655 SER A O 1
ATOM 5316 N N . LYS A 1 656 ? -103.384 -2.899 108.672 1.00 74.06 656 LYS A N 1
ATOM 5317 C CA . LYS A 1 656 ? -103.261 -2.496 110.077 1.00 74.06 656 LYS A CA 1
ATOM 5318 C C . LYS A 1 656 ? -104.374 -1.534 110.492 1.00 74.06 656 LYS A C 1
ATOM 5320 O O . LYS A 1 656 ? -104.993 -1.752 111.525 1.00 74.06 656 LYS A O 1
ATOM 5325 N N . THR A 1 657 ? -104.698 -0.536 109.668 1.00 73.88 657 THR A N 1
ATOM 5326 C CA . THR A 1 657 ? -105.845 0.351 109.930 1.00 73.88 657 THR A CA 1
ATOM 5327 C C . THR A 1 657 ? -107.171 -0.401 109.865 1.00 73.88 657 THR A C 1
ATOM 5329 O O . THR A 1 657 ? -108.057 -0.138 110.674 1.00 73.88 657 THR A O 1
ATOM 5332 N N . GLN A 1 658 ? -107.306 -1.377 108.963 1.00 75.12 658 GLN A N 1
ATOM 5333 C CA . GLN A 1 658 ? -108.463 -2.267 108.918 1.00 75.12 658 GLN A CA 1
ATOM 5334 C C . GLN A 1 658 ? -108.575 -3.117 110.193 1.00 75.12 658 GLN A C 1
ATOM 5336 O O . GLN A 1 658 ? -109.670 -3.240 110.730 1.00 75.12 658 GLN A O 1
ATOM 5341 N N . PHE A 1 659 ? -107.466 -3.649 110.717 1.00 75.25 659 PHE A N 1
ATOM 5342 C CA . PHE A 1 659 ? -107.439 -4.372 111.994 1.00 75.25 659 PHE A CA 1
ATOM 5343 C C . PHE A 1 659 ? -107.805 -3.468 113.183 1.00 75.25 659 PHE A C 1
ATOM 5345 O O . PHE A 1 659 ? -108.605 -3.855 114.032 1.00 75.25 659 PHE A O 1
ATOM 5352 N N . ASP A 1 660 ? -107.289 -2.238 113.222 1.00 74.94 660 ASP A N 1
ATOM 5353 C CA . ASP A 1 660 ? -107.613 -1.265 114.272 1.00 74.94 660 ASP A CA 1
ATOM 5354 C C . ASP A 1 660 ? -109.095 -0.848 114.230 1.00 74.94 660 ASP A C 1
ATOM 5356 O O . ASP A 1 660 ? -109.742 -0.722 115.272 1.00 74.94 660 ASP A O 1
ATOM 5360 N N . LEU A 1 661 ? -109.659 -0.674 113.030 1.00 76.00 661 LEU A N 1
ATOM 5361 C CA . LEU A 1 661 ? -111.090 -0.432 112.840 1.00 76.00 661 LEU A CA 1
ATOM 5362 C C . LEU A 1 661 ? -111.928 -1.654 113.230 1.00 76.00 661 LEU A C 1
ATOM 5364 O O . LEU A 1 661 ? -112.963 -1.480 113.870 1.00 76.00 661 LEU A O 1
ATOM 5368 N N . GLN A 1 662 ? -111.471 -2.868 112.912 1.00 76.75 662 GLN A N 1
ATOM 5369 C CA . GLN A 1 662 ? -112.146 -4.109 113.293 1.00 76.75 662 GLN A CA 1
ATOM 5370 C C . GLN A 1 662 ? -112.219 -4.260 114.819 1.00 76.75 662 GLN A C 1
ATOM 5372 O O . GLN A 1 662 ? -113.305 -4.456 115.351 1.00 76.75 662 GLN A O 1
ATOM 5377 N N . ASN A 1 663 ? -111.114 -4.033 115.538 1.00 73.62 663 ASN A N 1
ATOM 5378 C CA . ASN A 1 663 ? -111.110 -4.035 117.008 1.00 73.62 663 ASN A CA 1
ATOM 5379 C C . ASN A 1 663 ? -112.067 -2.991 117.600 1.00 73.62 663 ASN A C 1
ATOM 5381 O O . ASN A 1 663 ? -112.679 -3.208 118.644 1.00 73.62 663 ASN A O 1
ATOM 5385 N N . LYS A 1 664 ? -112.200 -1.834 116.943 1.00 76.81 664 LYS A N 1
ATOM 5386 C CA . LYS A 1 664 ? -113.111 -0.772 117.379 1.00 76.81 664 LYS A CA 1
ATOM 5387 C C . LYS A 1 664 ? -114.578 -1.141 117.151 1.00 76.81 664 LYS A C 1
ATOM 5389 O O . LYS A 1 664 ? -115.418 -0.780 117.969 1.00 76.81 664 LYS A O 1
ATOM 5394 N N . ILE A 1 665 ? -114.877 -1.867 116.073 1.00 76.62 665 ILE A N 1
ATOM 5395 C CA . ILE A 1 665 ? -116.198 -2.456 115.825 1.00 76.62 665 ILE A CA 1
ATOM 5396 C C . ILE A 1 665 ? -116.510 -3.511 116.890 1.00 76.62 665 ILE A C 1
ATOM 5398 O O . ILE A 1 665 ? -117.596 -3.467 117.459 1.00 76.62 665 ILE A O 1
ATOM 5402 N N . ASP A 1 666 ? -115.562 -4.391 117.215 1.00 75.94 666 ASP A N 1
ATOM 5403 C CA . ASP A 1 666 ? -115.756 -5.430 118.233 1.00 75.94 666 ASP A CA 1
ATOM 5404 C C . ASP A 1 666 ? -116.021 -4.814 119.621 1.00 75.94 666 ASP A C 1
ATOM 5406 O O . ASP A 1 666 ? -116.974 -5.199 120.295 1.00 75.94 666 ASP A O 1
ATOM 5410 N N . LEU A 1 667 ? -115.283 -3.764 120.003 1.00 76.31 667 LEU A N 1
ATOM 5411 C CA . LEU A 1 667 ? -115.544 -2.981 121.223 1.00 76.31 667 LEU A CA 1
ATOM 5412 C C . LEU A 1 667 ? -116.939 -2.336 121.243 1.00 76.31 667 LEU A C 1
ATOM 5414 O O . LEU A 1 667 ? -117.608 -2.343 122.275 1.00 76.31 667 LEU A O 1
ATOM 5418 N N . LEU A 1 668 ? -117.394 -1.779 120.116 1.00 74.31 668 LEU A N 1
ATOM 5419 C CA . LEU A 1 668 ? -118.729 -1.181 120.010 1.00 74.31 668 LEU A CA 1
ATOM 5420 C C . LEU A 1 668 ? -119.845 -2.235 120.044 1.00 74.31 668 LEU A C 1
ATOM 5422 O O . LEU A 1 668 ? -120.919 -1.959 120.575 1.00 74.31 668 LEU A O 1
ATOM 5426 N N . LEU A 1 669 ? -119.604 -3.435 119.510 1.00 73.56 669 LEU A N 1
ATOM 5427 C CA . LEU A 1 669 ? -120.528 -4.566 119.622 1.00 73.56 669 LEU A CA 1
ATOM 5428 C C . LEU A 1 669 ? -120.621 -5.072 121.069 1.00 73.56 669 LEU A C 1
ATOM 5430 O O . LEU A 1 669 ? -121.723 -5.376 121.527 1.00 73.56 669 LEU A O 1
ATOM 5434 N N . GLU A 1 670 ? -119.505 -5.105 121.801 1.00 72.56 670 GLU A N 1
ATOM 5435 C CA . GLU A 1 670 ? -119.471 -5.424 123.235 1.00 72.56 670 GLU A CA 1
ATOM 5436 C C . GLU A 1 670 ? -120.241 -4.370 124.058 1.00 72.56 670 GLU A C 1
ATOM 5438 O O . GLU A 1 670 ? -121.071 -4.707 124.903 1.00 72.56 670 GLU A O 1
ATOM 5443 N N . GLU A 1 671 ? -120.046 -3.076 123.769 1.00 73.19 671 GLU A N 1
ATOM 5444 C CA . GLU A 1 671 ? -120.839 -1.992 124.368 1.00 73.19 671 GLU A CA 1
ATOM 5445 C C . GLU A 1 671 ? -122.330 -2.072 124.010 1.00 73.19 671 GLU A C 1
ATOM 5447 O O . GLU A 1 671 ? -123.179 -1.729 124.837 1.00 73.19 671 GLU A O 1
ATOM 5452 N N . GLY A 1 672 ? -122.653 -2.504 122.788 1.00 69.81 672 GLY A N 1
ATOM 5453 C CA . GLY A 1 672 ? -124.019 -2.751 122.336 1.00 69.81 672 GLY A CA 1
ATOM 5454 C C . GLY A 1 672 ? -124.693 -3.852 123.150 1.00 69.81 672 GLY A C 1
ATOM 5455 O O . GLY A 1 672 ? -125.769 -3.622 123.698 1.00 69.81 672 GLY A O 1
ATOM 5456 N N . ARG A 1 673 ? -124.022 -5.000 123.325 1.00 72.19 673 ARG A N 1
ATOM 5457 C CA . ARG A 1 673 ? -124.515 -6.097 124.178 1.00 72.19 673 ARG A CA 1
ATOM 5458 C C . ARG A 1 673 ? -124.711 -5.662 125.624 1.00 72.19 673 ARG A C 1
ATOM 5460 O O . ARG A 1 673 ? -125.762 -5.927 126.190 1.00 72.19 673 ARG A O 1
ATOM 5467 N N . ASN A 1 674 ? -123.756 -4.930 126.195 1.00 64.94 674 ASN A N 1
ATOM 5468 C CA . ASN A 1 674 ? -123.863 -4.445 127.573 1.00 64.94 674 ASN A CA 1
ATOM 5469 C C . ASN A 1 674 ? -125.039 -3.470 127.766 1.00 64.94 674 ASN A C 1
ATOM 5471 O O . ASN A 1 674 ? -125.680 -3.470 128.815 1.00 64.94 674 ASN A O 1
ATOM 5475 N N . ARG A 1 675 ? -125.357 -2.640 126.763 1.00 68.00 675 ARG A N 1
ATOM 5476 C CA . ARG A 1 675 ? -126.553 -1.776 126.790 1.00 68.00 675 ARG A CA 1
ATOM 5477 C C . ARG A 1 675 ? -127.849 -2.568 126.624 1.00 68.00 675 ARG A C 1
ATOM 5479 O O . ARG A 1 675 ? -128.855 -2.207 127.227 1.00 68.00 675 ARG A O 1
ATOM 5486 N N . GLU A 1 676 ? -127.831 -3.633 125.832 1.00 67.12 676 GLU A N 1
ATOM 5487 C CA . GLU A 1 676 ? -128.982 -4.517 125.634 1.00 67.12 676 GLU A CA 1
ATOM 5488 C C . GLU A 1 676 ? -129.289 -5.338 126.900 1.00 67.12 676 GLU A C 1
ATOM 5490 O O . GLU A 1 676 ? -130.448 -5.441 127.296 1.00 67.12 676 GLU A O 1
ATOM 5495 N N . GLU A 1 677 ? -128.261 -5.799 127.619 1.00 66.25 677 GLU A N 1
ATOM 5496 C CA . GLU A 1 677 ? -128.402 -6.416 128.947 1.00 66.25 677 GLU A CA 1
ATOM 5497 C C . GLU A 1 677 ? -128.964 -5.432 129.992 1.00 66.25 677 GLU A C 1
ATOM 5499 O O . GLU A 1 677 ? -129.851 -5.792 130.767 1.00 66.25 677 GLU A O 1
ATOM 5504 N N . GLN A 1 678 ? -128.534 -4.163 129.972 1.00 64.19 678 GLN A N 1
ATOM 5505 C CA . GLN A 1 678 ? -129.088 -3.118 130.849 1.00 64.19 678 GLN A CA 1
ATOM 5506 C C . GLN A 1 678 ? -130.562 -2.802 130.544 1.00 64.19 678 GLN A C 1
ATOM 5508 O O . GLN A 1 678 ? -131.346 -2.561 131.463 1.00 64.19 678 GLN A O 1
ATOM 5513 N N . LEU A 1 679 ? -130.963 -2.827 129.268 1.00 62.41 679 LEU A N 1
ATOM 5514 C CA . LEU A 1 679 ? -132.360 -2.641 128.863 1.00 62.41 679 LEU A CA 1
ATOM 5515 C C . LEU A 1 679 ? -133.240 -3.825 129.287 1.00 62.41 679 LEU A C 1
ATOM 5517 O O . LEU A 1 679 ? -134.349 -3.610 129.774 1.00 62.41 679 LEU A O 1
ATOM 5521 N N . GLN A 1 680 ? -132.736 -5.058 129.195 1.00 63.25 680 GLN A N 1
ATOM 5522 C CA . GLN A 1 680 ? -133.450 -6.245 129.681 1.00 63.25 680 GLN A CA 1
ATOM 5523 C C . GLN A 1 680 ? -133.625 -6.240 131.212 1.00 63.25 680 GLN A C 1
ATOM 5525 O O . GLN A 1 680 ? -134.664 -6.673 131.720 1.00 63.25 680 GLN A O 1
ATOM 5530 N N . GLU A 1 681 ? -132.659 -5.705 131.967 1.00 62.28 681 GLU A N 1
ATOM 5531 C CA . GLU A 1 681 ? -132.797 -5.498 133.417 1.00 62.28 681 GLU A CA 1
ATOM 5532 C C . GLU A 1 681 ? -133.848 -4.434 133.783 1.00 62.28 681 GLU A C 1
ATOM 5534 O O . GLU A 1 681 ? -134.586 -4.602 134.761 1.00 62.28 681 GLU A O 1
ATOM 5539 N N . GLU A 1 682 ? -133.945 -3.351 133.009 1.00 61.34 682 GLU A N 1
ATOM 5540 C CA . GLU A 1 682 ? -134.965 -2.306 133.178 1.00 61.34 682 GLU A CA 1
ATOM 5541 C C . GLU A 1 682 ? -136.375 -2.828 132.834 1.00 61.34 682 GLU A C 1
ATOM 5543 O O . GLU A 1 682 ? -137.319 -2.611 133.601 1.00 61.34 682 GLU A O 1
ATOM 5548 N N . GLU A 1 683 ? -136.529 -3.612 131.762 1.00 60.06 683 GLU A N 1
ATOM 5549 C CA . GLU A 1 683 ? -137.806 -4.251 131.402 1.00 60.06 683 GLU A CA 1
ATOM 5550 C C . GLU A 1 683 ? -138.280 -5.248 132.476 1.00 60.06 683 GLU A C 1
ATOM 5552 O O . GLU A 1 683 ? -139.458 -5.262 132.852 1.00 60.06 683 GLU A O 1
ATOM 5557 N N . MET A 1 684 ? -137.361 -6.017 133.069 1.00 60.31 684 MET A N 1
ATOM 5558 C CA . MET A 1 684 ? -137.655 -6.930 134.184 1.00 60.31 684 MET A CA 1
ATOM 5559 C C . MET A 1 684 ? -138.112 -6.204 135.462 1.00 60.31 684 MET A C 1
ATOM 5561 O O . MET A 1 684 ? -138.890 -6.765 136.244 1.00 60.31 684 MET A O 1
ATOM 5565 N N . LYS A 1 685 ? -137.678 -4.955 135.685 1.00 62.03 685 LYS A N 1
ATOM 5566 C CA . LYS A 1 685 ? -138.151 -4.122 136.808 1.00 62.03 685 LYS A CA 1
ATOM 5567 C C . LYS A 1 685 ? -139.553 -3.564 136.567 1.00 62.03 685 LYS A C 1
ATOM 5569 O O . LYS A 1 685 ? -140.351 -3.538 137.504 1.00 62.03 685 LYS A O 1
ATOM 5574 N N . ILE A 1 686 ? -139.884 -3.184 135.332 1.00 60.94 686 ILE A N 1
ATOM 5575 C CA . ILE A 1 686 ? -141.208 -2.641 134.978 1.00 60.94 686 ILE A CA 1
ATOM 5576 C C . ILE A 1 686 ? -142.299 -3.721 135.078 1.00 60.94 686 ILE A C 1
ATOM 5578 O O . ILE A 1 686 ? -143.395 -3.451 135.576 1.00 60.94 686 ILE A O 1
ATOM 5582 N N . VAL A 1 687 ? -141.991 -4.966 134.697 1.00 60.19 687 VAL A N 1
ATOM 5583 C CA . VAL A 1 687 ? -142.944 -6.091 134.762 1.00 60.19 687 VAL A CA 1
ATOM 5584 C C . VAL A 1 687 ? -143.258 -6.521 136.205 1.00 60.19 687 VAL A C 1
ATOM 5586 O O . VAL A 1 687 ? -144.355 -7.006 136.476 1.00 60.19 687 VAL A O 1
ATOM 5589 N N . LYS A 1 688 ? -142.351 -6.306 137.169 1.00 58.31 688 LYS A N 1
ATOM 5590 C CA . LYS A 1 688 ? -142.535 -6.776 138.557 1.00 58.31 688 LYS A CA 1
ATOM 5591 C C . LYS A 1 688 ? -143.341 -5.859 139.482 1.00 58.31 688 LYS A C 1
ATOM 5593 O O . LYS A 1 688 ? -143.767 -6.337 140.528 1.00 58.31 688 LYS A O 1
ATOM 5598 N N . ALA A 1 689 ? -143.592 -4.597 139.138 1.00 55.12 689 ALA A N 1
ATOM 5599 C CA . ALA A 1 689 ? -144.298 -3.675 140.042 1.00 55.12 689 ALA A CA 1
ATOM 5600 C C . ALA A 1 689 ? -145.793 -3.462 139.723 1.00 55.12 689 ALA A C 1
ATOM 5602 O O . ALA A 1 689 ? -146.494 -2.862 140.524 1.00 55.12 689 ALA A O 1
ATOM 5603 N N . HIS A 1 690 ? -146.321 -3.997 138.615 1.00 56.22 690 HIS A N 1
ATOM 5604 C CA . HIS A 1 690 ? -147.769 -3.983 138.326 1.00 56.22 690 HIS A CA 1
ATOM 5605 C C . HIS A 1 690 ? -148.547 -5.152 138.975 1.00 56.22 690 HIS A C 1
ATOM 5607 O O . HIS A 1 690 ? -149.690 -5.414 138.608 1.00 56.22 690 HIS A O 1
ATOM 5613 N N . LEU A 1 691 ? -147.949 -5.860 139.944 1.00 54.19 691 LEU A N 1
ATOM 5614 C CA . LEU A 1 691 ? -148.543 -7.027 140.616 1.00 54.19 691 LEU A CA 1
ATOM 5615 C C . LEU A 1 691 ? -148.441 -6.998 142.159 1.00 54.19 691 LEU A C 1
ATOM 5617 O O . LEU A 1 691 ? -148.407 -8.058 142.785 1.00 54.19 691 LEU A O 1
ATOM 5621 N N . ALA A 1 692 ? -148.449 -5.808 142.779 1.00 44.19 692 ALA A N 1
ATOM 5622 C CA . ALA A 1 692 ? -148.768 -5.630 144.205 1.00 44.19 692 ALA A CA 1
ATOM 5623 C C . ALA A 1 692 ? -149.352 -4.242 144.499 1.00 44.19 692 ALA A C 1
ATOM 5625 O O . ALA A 1 692 ? -148.677 -3.245 144.157 1.00 44.19 692 ALA A O 1
#

Radius of gyration: 85.24 Å; chains: 1; bounding box: 247×63×279 Å

InterPro domains:
  IPR011684 Protein Networked (NET), actin-binding (NAB) domain [PF07765] (14-87)
  IPR011684 Protein Networked (NET), actin-binding (NAB) domain [PS51774] (13-93)
  IPR051861 NET actin-binding domain-containing protein [PTHR32258] (1-690)

Sequence (692 aa):
MATTSPTDVKRKYSWWWDSHICPKNSKWLQENLEDMDSKIKLMIKIIEEDAESFAKKAEMYYRRRPELMALLEELYRAYRALAERYDHAAGDLRQAHKKIAEAFPDQVLMDPDDDLPAESATTETDQDNAEMARYFLSFMNSGDPKMHGKDDQDYEKLQNELASLTQENQDLKKRITSVLEQSNCAESEVLCLKEALAQQEAEKETAVLQCQQSSARLQNLRSEILHTQEQFNRLKEEMQTGLLPSSTADEERFHVLERDNQDLQLEVERLKHLLKQKHDELNEKKLLIAHDKLRLLALEKQREESKVKDIETSKIVLQKELGSILEESKRLALEKQREESKVKDMETSKIVLQKELDSILEENKNLTSQYHSSSAVIIRLQDEIISMKNAQQKLEEEICKHVDEKKTLQYELSHLKEDRSELERKHFSIKEQIQSVNVNVESLQTLAHELRDGNVELKDIIKNHERTEALHAENLRQLERMSEKNAHLEKSLAASTTELEGLREKKAVLEESCKELNSKICSHLSERAALVAQLEAISQTMEVLLEKNTVLENSLSDANAELEDLRRKLKELEKSSESVNSQNSVLQSEKTTLVFQVDSISNTLVSLQAEYTELERRHSALQQEKDSVLDEVIKLQEQIRLERKEHQDLALSASKTQFDLQNKIDLLLEEGRNREEQLQEEEMKIVKAHLA